Protein AF-0000000076648071 (afdb_homodimer)

pLDDT: mean 89.46, std 18.17, range [23.34, 98.94]

Foldseek 3Di:
DPDPPPPPPPPPPPPPPPPPPCVVVCLDDFAAAAEDLEADQAAAWHKYAFLRLQQWWDFPFKIKHWRDFCRNFVQQKTKIKIWGAAAPEWPDFKWFFAPKWKKKFWQAAWKKKWKDADPRDIKIFIAHHGKMKTAFGRITMIMGGHHGTTMMMMMMFRGDLCVVRVQRGGRDDDPVSDNTDPDDHDHPPYPPDDDPPVSQVVCVVSRTGGDNVDDDDDPDDPGIPVPPDDDVNAAWEADQARHDIGIGHHLRYWWWWFCVDPPKIKIKGWPDACRNNPPSAKTKIKIKIFDDDPDPVPFDKDAAQGKKKKFWSDAKKWKDWRSHDIDIDDHGMMIMHGHRTIMGMHGHHGMTMIMMMIGHHTDPSNVRRVNTGIDNGPDDDPD/DPCPDDDPPPPPPPPPPPPPPPPPVCLDDFAAAAEDLEADQAAAWHKYAFLRQQQWWDFPFKIKHWRDFCRNFVQQKTKIKIWGAAAQEWPDFKWFFAPKWKKKFWQAAWKKKWKDADPRDIKIFIAHHGKMKTAFGRITMTMGGHHGTTMMMMMMFRGDLCVVRVQRGGRDDDPVSDNTDPDDHDHPPYPPDDDPPVSQVVCVVSRTGGDNVDDDDDPDDPGIPVPPDDDPNAAWEADQARRDIGIGHHLRYWWWWFCVDPPKIKIKGWPDACRNNPPSAKTKIKIKIFDDDPDPPPFDKDAAQGKKKKFWSDAKKWKDWRSHDIDIDDHGMMIMHGHRTIMGMHGHHGMTMIMMMIGHHTDPSNVRRVNTGIDNGPDDDPD

Solvent-accessible surface area (backbone atoms only — not comparable to full-atom values): 39405 Å² total; per-residue (Å²): 135,86,78,81,78,78,80,79,79,78,77,76,76,78,77,71,78,76,70,73,73,74,71,61,75,78,71,64,80,60,38,77,70,46,79,42,53,47,52,52,82,47,55,48,69,36,34,34,58,43,56,46,56,12,73,22,24,36,39,88,63,34,20,38,30,35,65,38,34,14,45,29,52,70,39,38,33,20,39,38,40,39,22,28,43,49,46,86,41,51,72,50,69,36,21,26,24,78,77,44,39,44,33,41,38,25,67,33,41,29,36,38,38,36,41,25,49,72,91,47,74,70,34,37,37,52,33,36,58,57,12,35,39,40,43,18,50,50,23,38,33,39,35,24,36,53,24,50,62,19,31,36,35,35,44,32,22,48,26,53,64,66,62,51,53,74,70,64,34,42,82,52,82,49,82,32,32,38,68,30,68,51,66,82,71,63,80,74,70,54,68,65,56,84,68,52,68,74,54,46,55,54,32,44,74,66,44,41,39,76,33,88,84,63,72,81,82,83,78,58,49,64,44,21,27,61,70,84,57,69,66,70,75,47,73,31,64,75,41,80,31,43,78,42,60,39,53,31,42,54,76,27,41,61,30,21,41,22,59,89,44,87,85,34,43,36,40,38,34,62,73,34,39,44,48,23,34,38,92,49,27,29,31,30,28,41,39,34,35,40,29,52,62,96,51,71,88,73,56,71,71,46,63,31,86,31,33,41,35,42,31,30,69,37,26,37,44,33,39,38,36,74,67,32,46,68,44,74,39,40,41,50,19,34,35,38,42,34,49,67,47,43,30,34,72,50,23,85,42,34,46,23,32,28,42,38,39,29,33,37,71,62,38,72,67,52,50,43,48,70,66,30,40,85,40,94,53,86,51,44,61,47,110,136,84,78,83,69,81,82,83,76,79,78,76,76,75,74,68,77,75,70,72,74,75,68,62,73,77,73,64,80,59,38,75,69,46,76,42,52,49,51,56,82,47,55,48,66,35,34,34,56,44,54,45,56,12,72,21,24,35,36,89,63,36,22,38,31,35,64,36,34,14,43,30,52,70,38,39,34,21,38,38,39,41,23,27,42,50,45,86,39,52,70,49,69,36,22,26,24,78,76,44,40,42,35,42,39,26,66,34,41,31,35,38,38,37,41,25,49,70,92,47,75,70,34,38,39,52,34,36,58,56,10,36,39,38,42,20,52,50,24,38,34,39,34,24,35,52,24,50,61,18,30,36,35,36,43,33,21,48,25,54,64,64,61,52,54,73,72,65,34,42,80,50,83,49,84,34,31,37,67,30,69,54,66,83,69,63,79,74,69,52,66,66,54,84,68,52,68,73,54,47,55,53,32,44,74,66,43,41,40,78,32,88,85,62,71,83,82,83,77,59,48,66,43,22,27,63,70,84,58,69,66,71,77,46,73,30,64,74,40,78,30,42,77,42,59,40,53,32,43,53,77,27,42,61,28,22,41,23,60,89,43,87,84,36,43,37,39,38,33,63,74,34,39,45,48,24,35,38,91,50,28,28,32,29,30,41,40,33,34,38,28,53,64,96,51,72,88,72,54,71,72,47,64,31,86,33,33,44,36,41,31,31,70,36,27,39,42,33,39,36,37,74,66,33,46,69,43,76,38,40,41,48,20,34,36,37,41,34,50,68,46,43,30,35,71,50,22,87,42,34,47,22,32,28,43,37,40,28,33,40,71,64,38,71,68,54,50,43,49,70,67,29,41,83,40,94,52,84,52,43,62,48,110

InterPro domains:
  IPR011051 RmlC-like cupin domain superfamily [SSF51182] (40-369)
  IPR014710 RmlC-like jelly roll fold [G3DSA:2.60.120.10] (38-374)
  IPR014710 RmlC-like jelly roll fold [G3DSA:2.60.120.10] (51-252)
  IPR052538 Flavonoid dioxygenase-like [PTHR43346] (39-182)

Secondary structure (DSSP, 8-state):
----------------------------PPBPPPB-SS--SSS--EEE-TTS-TT-EEETTEEEEEEE-TGGGTSS-EEEEEEE---SS-SS--EE-SS-EEEEEEEES-EEEEEEETTSPPEEEEE-TT-EEEE-TTEEEEEEE-SSSEEEEEEEESTTGGGGHHHH-EE---SS--SS--S---TT--TTS---HHHHHHHHHTT-EE-TT-------BTTEESTTS-SSSS-----SSTT--EEE-TT-S--EEEEEETTEEEEEEEEE-HHHHGGG-EEEEEEEE----S-GGGPPPB--SS-EEEEEEEE-EEEEETTB--EEE-TT-EEEE-TT--EEEE-SSS-EEEEEEEESSSSHHHHHHHTSEE---SS----/------------------------------BPPPB-SS--SSS--EEE-TTS-TT-EEETTEEEEEEE-TGGGTSS-EEEEEEE---SS-SS--EE-SS-EEEEEEEES-EEEEEEETTSPPEEEEE-TT-EEEE-TTEEEEEEE-SSSEEEEEEEESS-GGGGHHHH-EE---SS--SS--S---TT--TTS---HHHHHHHHHTT-EE-TT-------BTTEESTTS-SSSS-----SSTT--EEE-TT-S--EEEEEETTEEEEEEEEE-HHHHGGG-EEEEEEEE----S-GGGPPPB--SS-EEEEEEEE-EEEEETTB--EEE-TT-EEEE-TT--EEEE-SSS-EEEEEEEESSSSHHHHHHHTSEE---SS----

Radius of gyration: 30.57 Å; Cα contacts (8 Å, |Δi|>4): 2047; chains: 2; bounding box: 110×102×114 Å

Sequence (766 aa):
MTGINMFLQLLLFLALPIQLHALIPHHGLPKAVPELLDPPQTAEVYLIRRYSHSHSVLSGHITFRLPINGNSTGGEFTFFLYSSGTGSNVAVSPHMHKYHYECFFNIKGRVQIWAQHENEMQEARVLTQGDFGSWATYTNHTFQFIDPDSEVLAVVAPGGFEKLMDVIGKQWNTTTNTPYSNAYIEEGANGTGSVPVSEVQQLTYLDVWSQPDFVPRRDLLNGTTPSNAAWHDGPNYLGNDSDTSYWVANGYGPKYLNKAMTGYYQIVQPLITPESSGNYSFTQSTITINGPPSDISSLPYFSLPHGSAFMVLEGTLTVHIQGYHPVTLVWGDLMYVPKNTSFTYYTSTHWCKFLYVSGGNNCLDTKLIKGGAAYNSVVFPPNMTGINMFLQLLLFLALPIQLHALIPHHGLPKAVPELLDPPQTAEVYLIRRYSHSHSVLSGHITFRLPINGNSTGGEFTFFLYSSGTGSNVAVSPHMHKYHYECFFNIKGRVQIWAQHENEMQEARVLTQGDFGSWATYTNHTFQFIDPDSEVLAVVAPGGFEKLMDVIGKQWNTTTNTPYSNAYIEEGANGTGSVPVSEVQQLTYLDVWSQPDFVPRRDLLNGTTPSNAAWHDGPNYLGNDSDTSYWVANGYGPKYLNKAMTGYYQIVQPLITPESSGNYSFTQSTITINGPPSDISSLPYFSLPHGSAFMVLEGTLTVHIQGYHPVTLVWGDLMYVPKNTSFTYYTSTHWCKFLYVSGGNNCLDTKLIKGGAAYNSVVFPPN

Organism: Fusarium proliferatum (strain ET1) (NCBI:txid1227346)

Nearest PDB structures (foldseek):
  1juh-assembly2_B  TM=9.688E-01  e=1.003E-45  Aspergillus japonicus
  1h1i-assembly2_B  TM=9.623E-01  e=3.998E-46  Aspergillus japonicus
  1gqh-assembly2_A  TM=9.598E-01  e=8.527E-46  Aspergillus japonicus
  1gqh-assembly2_C  TM=9.633E-01  e=1.465E-45  Aspergillus japonicus
  1h1m-assembly1_C  TM=9.535E-01  e=1.920E-45  Aspergillus japonicus

Structure (mmCIF, N/CA/C/O backbone):
data_AF-0000000076648071-model_v1
#
loop_
_entity.id
_entity.type
_entity.pdbx_description
1 polymer 'Related to Quercetin 2,3-dioxygenase'
#
loop_
_atom_site.group_PDB
_atom_site.id
_atom_site.type_symbol
_atom_site.label_atom_id
_atom_site.label_alt_id
_atom_site.label_comp_id
_atom_site.label_asym_id
_atom_site.label_entity_id
_atom_site.label_seq_id
_atom_site.pdbx_PDB_ins_code
_atom_site.Cartn_x
_atom_site.Cartn_y
_atom_site.Cartn_z
_atom_site.occupancy
_atom_site.B_iso_or_equiv
_atom_site.auth_seq_id
_atom_site.auth_comp_id
_atom_site.auth_asym_id
_atom_site.auth_atom_id
_atom_site.pdbx_PDB_model_num
ATOM 1 N N . MET A 1 1 ? -48.875 -68.062 64.438 1 25.88 1 MET A N 1
ATOM 2 C CA . MET A 1 1 ? -47.594 -67.375 64.5 1 25.88 1 MET A CA 1
ATOM 3 C C . MET A 1 1 ? -46.812 -67.625 63.25 1 25.88 1 MET A C 1
ATOM 5 O O . MET A 1 1 ? -45.688 -68.188 63.312 1 25.88 1 MET A O 1
ATOM 9 N N . THR A 1 2 ? -47.5 -68 62.125 1 30.83 2 THR A N 1
ATOM 10 C CA . THR A 1 2 ? -47.062 -68.375 60.781 1 30.83 2 THR A CA 1
ATOM 11 C C . THR A 1 2 ? -46.219 -67.25 60.156 1 30.83 2 THR A C 1
ATOM 13 O O . THR A 1 2 ? -46.656 -66.125 60.062 1 30.83 2 THR A O 1
ATOM 16 N N . GLY A 1 3 ? -44.875 -67.312 60.312 1 26.64 3 GLY A N 1
ATOM 17 C CA . GLY A 1 3 ? -43.719 -66.5 60.062 1 26.64 3 GLY A CA 1
ATOM 18 C C . GLY A 1 3 ? -43.5 -66.25 58.594 1 26.64 3 GLY A C 1
ATOM 19 O O . GLY A 1 3 ? -43.375 -67.188 57.781 1 26.64 3 GLY A O 1
ATOM 20 N N . ILE A 1 4 ? -44.219 -65.25 57.938 1 30.25 4 ILE A N 1
ATOM 21 C CA . ILE A 1 4 ? -44.188 -64.75 56.562 1 30.25 4 ILE A CA 1
ATOM 22 C C . ILE A 1 4 ? -42.781 -64.375 56.188 1 30.25 4 ILE A C 1
ATOM 24 O O . ILE A 1 4 ? -42.156 -63.5 56.781 1 30.25 4 ILE A O 1
ATOM 28 N N . ASN A 1 5 ? -41.875 -65.312 55.781 1 25.88 5 ASN A N 1
ATOM 29 C CA . ASN A 1 5 ? -40.5 -65.25 55.312 1 25.88 5 ASN A CA 1
ATOM 30 C C . ASN A 1 5 ? -40.406 -64.375 54.062 1 25.88 5 ASN A C 1
ATOM 32 O O . ASN A 1 5 ? -40.906 -64.75 53 1 25.88 5 ASN A O 1
ATOM 36 N N . MET A 1 6 ? -40.625 -63.062 54.125 1 27.22 6 MET A N 1
ATOM 37 C CA . MET A 1 6 ? -40.562 -62.125 53 1 27.22 6 MET A CA 1
ATOM 38 C C . MET A 1 6 ? -39.188 -62.219 52.312 1 27.22 6 MET A C 1
ATOM 40 O O . MET A 1 6 ? -38.156 -62.062 52.969 1 27.22 6 MET A O 1
ATOM 44 N N . PHE A 1 7 ? -39 -63.062 51.281 1 27.02 7 PHE A N 1
ATOM 45 C CA . PHE A 1 7 ? -37.844 -63.281 50.375 1 27.02 7 PHE A CA 1
ATOM 46 C C . PHE A 1 7 ? -37.406 -61.969 49.75 1 27.02 7 PHE A C 1
ATOM 48 O O . PHE A 1 7 ? -38.156 -61.312 49.031 1 27.02 7 PHE A O 1
ATOM 55 N N . LEU A 1 8 ? -36.594 -61.094 50.406 1 26.42 8 LEU A N 1
ATOM 56 C CA . LEU A 1 8 ? -35.938 -59.906 49.906 1 26.42 8 LEU A CA 1
ATOM 57 C C . LEU A 1 8 ? -35.031 -60.219 48.719 1 26.42 8 LEU A C 1
ATOM 59 O O . LEU A 1 8 ? -34.031 -60.938 48.875 1 26.42 8 LEU A O 1
ATOM 63 N N . GLN A 1 9 ? -35.594 -60.5 47.531 1 24.62 9 GLN A N 1
ATOM 64 C CA . GLN A 1 9 ? -34.781 -60.688 46.344 1 24.62 9 GLN A CA 1
ATOM 65 C C . GLN A 1 9 ? -33.812 -59.531 46.094 1 24.62 9 GLN A C 1
ATOM 67 O O . GLN A 1 9 ? -34.25 -58.375 46.031 1 24.62 9 GLN A O 1
ATOM 72 N N . LEU A 1 10 ? -32.531 -59.625 46.469 1 26.84 10 LEU A N 1
ATOM 73 C CA . LEU A 1 10 ? -31.391 -58.781 46.25 1 26.84 10 LEU A CA 1
ATOM 74 C C . LEU A 1 10 ? -31.172 -58.531 44.75 1 26.84 10 LEU A C 1
ATOM 76 O O . LEU A 1 10 ? -30.922 -59.5 44 1 26.84 10 LEU A O 1
ATOM 80 N N . LEU A 1 11 ? -31.922 -57.625 44.094 1 27.3 11 LEU A N 1
ATOM 81 C CA . LEU A 1 11 ? -31.656 -57.188 42.719 1 27.3 11 LEU A CA 1
ATOM 82 C C . LEU A 1 11 ? -30.203 -56.75 42.562 1 27.3 11 LEU A C 1
ATOM 84 O O . LEU A 1 11 ? -29.766 -55.812 43.219 1 27.3 11 LEU A O 1
ATOM 88 N N . LEU A 1 12 ? -29.266 -57.625 42.312 1 26.66 12 LEU A N 1
ATOM 89 C CA . LEU A 1 12 ? -27.875 -57.344 41.969 1 26.66 12 LEU A CA 1
ATOM 90 C C . LEU A 1 12 ? -27.797 -56.438 40.75 1 26.66 12 LEU A C 1
ATOM 92 O O . LEU A 1 12 ? -28.234 -56.812 39.656 1 26.66 12 LEU A O 1
ATOM 96 N N . PHE A 1 13 ? -27.984 -55.094 40.875 1 30.25 13 PHE A N 1
ATOM 97 C CA . PHE A 1 13 ? -27.688 -54.156 39.812 1 30.25 13 PHE A CA 1
ATOM 98 C C . PHE A 1 13 ? -26.297 -54.406 39.25 1 30.25 13 PHE A C 1
ATOM 100 O O . PHE A 1 13 ? -25.312 -54.375 40 1 30.25 13 PHE A O 1
ATOM 107 N N . LEU A 1 14 ? -26.156 -55.25 38.188 1 30.44 14 LEU A N 1
ATOM 108 C CA . LEU A 1 14 ? -24.938 -55.375 37.406 1 30.44 14 LEU A CA 1
ATOM 109 C C . LEU A 1 14 ? -24.469 -54 36.906 1 30.44 14 LEU A C 1
ATOM 111 O O . LEU A 1 14 ? -25.188 -53.344 36.156 1 30.44 14 LEU A O 1
ATOM 115 N N . ALA A 1 15 ? -23.688 -53.219 37.688 1 29.75 15 ALA A N 1
ATOM 116 C CA . ALA A 1 15 ? -22.953 -52.031 37.25 1 29.75 15 ALA A CA 1
ATOM 117 C C . ALA A 1 15 ? -22.094 -52.312 36.031 1 29.75 15 ALA A C 1
ATOM 119 O O . ALA A 1 15 ? -21.125 -53.062 36.094 1 29.75 15 ALA A O 1
ATOM 120 N N . LEU A 1 16 ? -22.719 -52.438 34.812 1 36.09 16 LEU A N 1
ATOM 121 C CA . LEU A 1 16 ? -21.828 -52.438 33.656 1 36.09 16 LEU A CA 1
ATOM 122 C C . LEU A 1 16 ? -20.859 -51.281 33.75 1 36.09 16 LEU A C 1
ATOM 124 O O . LEU A 1 16 ? -21.266 -50.125 34 1 36.09 16 LEU A O 1
ATOM 128 N N . PRO A 1 17 ? -19.516 -51.531 33.969 1 34.88 17 PRO A N 1
ATOM 129 C CA . PRO A 1 17 ? -18.578 -50.438 33.938 1 34.88 17 PRO A CA 1
ATOM 130 C C . PRO A 1 17 ? -18.719 -49.594 32.656 1 34.88 17 PRO A C 1
ATOM 132 O O . PRO A 1 17 ? -18.844 -50.125 31.562 1 34.88 17 PRO A O 1
ATOM 135 N N . ILE A 1 18 ? -19.469 -48.438 32.781 1 36.72 18 ILE A N 1
ATOM 136 C CA . ILE A 1 18 ? -19.328 -47.438 31.719 1 36.72 18 ILE A CA 1
ATOM 137 C C . ILE A 1 18 ? -17.844 -47.219 31.391 1 36.72 18 ILE A C 1
ATOM 139 O O . ILE A 1 18 ? -17.078 -46.75 32.219 1 36.72 18 ILE A O 1
ATOM 143 N N . GLN A 1 19 ? -17.266 -48.156 30.609 1 29.34 19 GLN A N 1
ATOM 144 C CA . GLN A 1 19 ? -15.953 -47.781 30.078 1 29.34 19 GLN A CA 1
ATOM 145 C C . GLN A 1 19 ? -16 -46.375 29.453 1 29.34 19 GLN A C 1
ATOM 147 O O . GLN A 1 19 ? -16.656 -46.188 28.422 1 29.34 19 GLN A O 1
ATOM 152 N N . LEU A 1 20 ? -15.953 -45.344 30.297 1 33.06 20 LEU A N 1
ATOM 153 C CA . LEU A 1 20 ? -15.578 -44.094 29.688 1 33.06 20 LEU A CA 1
ATOM 154 C C . LEU A 1 20 ? -14.43 -44.281 28.703 1 33.06 20 LEU A C 1
ATOM 156 O O . LEU A 1 20 ? -13.305 -44.562 29.109 1 33.06 20 LEU A O 1
ATOM 160 N N . HIS A 1 21 ? -14.695 -44.875 27.562 1 31.88 21 HIS A N 1
ATOM 161 C CA . HIS A 1 21 ? -13.688 -44.719 26.516 1 31.88 21 HIS A CA 1
ATOM 162 C C . HIS A 1 21 ? -13.102 -43.312 26.516 1 31.88 21 HIS A C 1
ATOM 164 O O . HIS A 1 21 ? -13.828 -42.312 26.375 1 31.88 21 HIS A O 1
ATOM 170 N N . ALA A 1 22 ? -12.039 -43.031 27.25 1 34.72 22 ALA A N 1
ATOM 171 C CA . ALA A 1 22 ? -11.102 -41.906 27.188 1 34.72 22 ALA A CA 1
ATOM 172 C C . ALA A 1 22 ? -10.789 -41.562 25.734 1 34.72 22 ALA A C 1
ATOM 174 O O . ALA A 1 22 ? -9.797 -42.031 25.172 1 34.72 22 ALA A O 1
ATOM 175 N N . LEU A 1 23 ? -11.648 -41.656 24.797 1 35.84 23 LEU A N 1
ATOM 176 C CA . LEU A 1 23 ? -11.109 -41.062 23.578 1 35.84 23 LEU A CA 1
ATOM 177 C C . LEU A 1 23 ? -10.711 -39.594 23.828 1 35.84 23 LEU A C 1
ATOM 179 O O . LEU A 1 23 ? -11.516 -38.688 23.656 1 35.84 23 LEU A O 1
ATOM 183 N N . ILE A 1 24 ? -10.289 -39.219 24.984 1 37.69 24 ILE A N 1
ATOM 184 C CA . ILE A 1 24 ? -9.766 -37.875 24.906 1 37.69 24 ILE A CA 1
ATOM 185 C C . ILE A 1 24 ? -8.773 -37.75 23.75 1 37.69 24 ILE A C 1
ATOM 187 O O . ILE A 1 24 ? -7.738 -38.438 23.75 1 37.69 24 ILE A O 1
ATOM 191 N N . PRO A 1 25 ? -9.211 -37.531 22.5 1 40.38 25 PRO A N 1
ATOM 192 C CA . PRO A 1 25 ? -8.117 -37.312 21.547 1 40.38 25 PRO A CA 1
ATOM 193 C C . PRO A 1 25 ? -6.93 -36.562 22.172 1 40.38 25 PRO A C 1
ATOM 195 O O . PRO A 1 25 ? -7.113 -35.688 23 1 40.38 25 PRO A O 1
ATOM 198 N N . HIS A 1 26 ? -5.871 -37.156 22.594 1 43.09 26 HIS A N 1
ATOM 199 C CA . HIS A 1 26 ? -4.59 -36.562 22.969 1 43.09 26 HIS A CA 1
ATOM 200 C C . HIS A 1 26 ? -4.277 -35.344 22.109 1 43.09 26 HIS A C 1
ATOM 202 O O . HIS A 1 26 ? -3.627 -35.469 21.062 1 43.09 26 HIS A O 1
ATOM 208 N N . HIS A 1 27 ? -5.211 -34.469 21.812 1 51.94 27 HIS A N 1
ATOM 209 C CA . HIS A 1 27 ? -4.676 -33.25 21.188 1 51.94 27 HIS A CA 1
ATOM 210 C C . HIS A 1 27 ? -3.502 -32.688 21.969 1 51.94 27 HIS A C 1
ATOM 212 O O . HIS A 1 27 ? -3.645 -32.375 23.156 1 51.94 27 HIS A O 1
ATOM 218 N N . GLY A 1 28 ? -2.307 -33.188 21.828 1 65.31 28 GLY A N 1
ATOM 219 C CA . GLY A 1 28 ? -1.105 -32.594 22.406 1 65.31 28 GLY A CA 1
ATOM 220 C C . GLY A 1 28 ? -1.179 -31.078 22.516 1 65.31 28 GLY A C 1
ATOM 221 O O . GLY A 1 28 ? -2.076 -30.453 21.953 1 65.31 28 GLY A O 1
ATOM 222 N N . LEU A 1 29 ? -0.466 -30.5 23.422 1 86 29 LEU A N 1
ATOM 223 C CA . LEU A 1 29 ? -0.365 -29.047 23.641 1 86 29 LEU A CA 1
ATOM 224 C C . LEU A 1 29 ? -0.042 -28.328 22.328 1 86 29 LEU A C 1
ATOM 226 O O . LEU A 1 29 ? 0.79 -28.797 21.547 1 86 29 LEU A O 1
ATOM 230 N N . PRO A 1 30 ? -0.905 -27.375 22 1 92.38 30 PRO A N 1
ATOM 231 C CA . PRO A 1 30 ? -0.608 -26.625 20.766 1 92.38 30 PRO A CA 1
ATOM 232 C C . PRO A 1 30 ? 0.839 -26.141 20.719 1 92.38 30 PRO A C 1
ATOM 234 O O . PRO A 1 30 ? 1.426 -25.812 21.75 1 92.38 30 PRO A O 1
ATOM 237 N N . LYS A 1 31 ? 1.419 -26.234 19.594 1 96.56 31 LYS A N 1
ATOM 238 C CA . LYS A 1 31 ? 2.777 -25.75 19.391 1 96.56 31 LYS A CA 1
ATOM 239 C C . LYS A 1 31 ? 2.771 -24.422 18.641 1 96.56 31 LYS A C 1
ATOM 241 O O . LYS A 1 31 ? 1.733 -23.984 18.125 1 96.56 31 LYS A O 1
ATOM 246 N N . ALA A 1 32 ? 3.898 -23.75 18.625 1 97.69 32 ALA A N 1
ATOM 247 C CA . ALA A 1 32 ? 4.035 -22.516 17.859 1 97.69 32 ALA A CA 1
ATOM 248 C C . ALA A 1 32 ? 4.137 -22.797 16.375 1 97.69 32 ALA A C 1
ATOM 250 O O . ALA A 1 32 ? 4.746 -23.797 15.969 1 97.69 32 ALA A O 1
ATOM 251 N N . VAL A 1 33 ? 3.535 -21.984 15.555 1 98.38 33 VAL A N 1
ATOM 252 C CA . VAL A 1 33 ? 3.723 -22.078 14.109 1 98.38 33 VAL A CA 1
ATOM 253 C C . VAL A 1 33 ? 5.191 -21.844 13.758 1 98.38 33 VAL A C 1
ATOM 255 O O . VAL A 1 33 ? 5.789 -20.859 14.195 1 98.38 33 VAL A O 1
ATOM 258 N N . PRO A 1 34 ? 5.805 -22.719 12.992 1 98.19 34 PRO A N 1
ATOM 259 C CA . PRO A 1 34 ? 7.207 -22.5 12.625 1 98.19 34 PRO A CA 1
ATOM 260 C C . PRO A 1 34 ? 7.406 -21.25 11.766 1 98.19 34 PRO A C 1
ATOM 262 O O . PRO A 1 34 ? 6.75 -21.094 10.734 1 98.19 34 PRO A O 1
ATOM 265 N N . GLU A 1 35 ? 8.219 -20.359 12.234 1 97.44 35 GLU A N 1
ATOM 266 C CA . GLU A 1 35 ? 8.719 -19.25 11.43 1 97.44 35 GLU A CA 1
ATOM 267 C C . GLU A 1 35 ? 10.039 -19.609 10.75 1 97.44 35 GLU A C 1
ATOM 269 O O . GLU A 1 35 ? 11.055 -19.812 11.422 1 97.44 35 GLU A O 1
ATOM 274 N N . LEU A 1 36 ? 10.008 -19.656 9.414 1 97.38 36 LEU A N 1
ATOM 275 C CA . LEU A 1 36 ? 11.164 -20.141 8.664 1 97.38 36 LEU A CA 1
ATOM 276 C C . LEU A 1 36 ? 11.781 -19.016 7.844 1 97.38 36 LEU A C 1
ATOM 278 O O . LEU A 1 36 ? 11.117 -18.016 7.543 1 97.38 36 LEU A O 1
ATOM 282 N N . LEU A 1 37 ? 13.086 -19.172 7.48 1 95.06 37 LEU A N 1
ATOM 283 C CA . LEU A 1 37 ? 13.773 -18.234 6.602 1 95.06 37 LEU A CA 1
ATOM 284 C C . LEU A 1 37 ? 13.617 -18.656 5.141 1 95.06 37 LEU A C 1
ATOM 286 O O . LEU A 1 37 ? 13.656 -17.797 4.246 1 95.06 37 LEU A O 1
ATOM 290 N N . ASP A 1 38 ? 13.484 -19.922 4.926 1 95.38 38 ASP A N 1
ATOM 291 C CA . ASP A 1 38 ? 13.281 -20.516 3.609 1 95.38 38 ASP A CA 1
ATOM 292 C C . ASP A 1 38 ? 12.125 -21.516 3.625 1 95.38 38 ASP A C 1
ATOM 294 O O . ASP A 1 38 ? 11.82 -22.094 4.664 1 95.38 38 ASP A O 1
ATOM 298 N N . PRO A 1 39 ? 11.461 -21.641 2.438 1 96.5 39 PRO A N 1
ATOM 299 C CA . PRO A 1 39 ? 10.375 -22.625 2.432 1 96.5 39 PRO A CA 1
ATOM 300 C C . PRO A 1 39 ? 10.883 -24.047 2.68 1 96.5 39 PRO A C 1
ATOM 302 O O . PRO A 1 39 ? 11.977 -24.406 2.238 1 96.5 39 PRO A O 1
ATOM 305 N N . PRO A 1 40 ? 10.055 -24.844 3.344 1 97.38 40 PRO A N 1
ATOM 306 C CA . PRO A 1 40 ? 10.445 -26.234 3.584 1 97.38 40 PRO A CA 1
ATOM 307 C C . PRO A 1 40 ? 10.344 -27.109 2.33 1 97.38 40 PRO A C 1
ATOM 309 O O . PRO A 1 40 ? 9.805 -26.672 1.313 1 97.38 40 PRO A O 1
ATOM 312 N N . GLN A 1 41 ? 10.859 -28.359 2.451 1 96.12 41 GLN A N 1
ATOM 313 C CA . GLN A 1 41 ? 10.883 -29.266 1.306 1 96.12 41 GLN A CA 1
ATOM 314 C C . GLN A 1 41 ? 9.711 -30.25 1.356 1 96.12 41 GLN A C 1
ATOM 316 O O . GLN A 1 41 ? 9.68 -31.219 0.604 1 96.12 41 GLN A O 1
ATOM 321 N N . THR A 1 42 ? 8.82 -30.016 2.25 1 97.5 42 THR A N 1
ATOM 322 C CA . THR A 1 42 ? 7.578 -30.766 2.342 1 97.5 42 THR A CA 1
ATOM 323 C C . THR A 1 42 ? 6.402 -29.828 2.639 1 97.5 42 THR A C 1
ATOM 325 O O . THR A 1 42 ? 6.594 -28.75 3.188 1 97.5 42 THR A O 1
ATOM 328 N N . ALA A 1 43 ? 5.273 -30.312 2.262 1 97.88 43 ALA A N 1
ATOM 329 C CA . ALA A 1 43 ? 4.078 -29.531 2.555 1 97.88 43 ALA A CA 1
ATOM 330 C C . ALA A 1 43 ? 3.746 -29.562 4.043 1 97.88 43 ALA A C 1
ATOM 332 O O . ALA A 1 43 ? 3.293 -30.594 4.559 1 97.88 43 ALA A O 1
ATOM 333 N N . GLU A 1 44 ? 3.941 -28.484 4.738 1 98.19 44 GLU A N 1
ATOM 334 C CA . GLU A 1 44 ? 3.682 -28.359 6.172 1 98.19 44 GLU A CA 1
ATOM 335 C C . GLU A 1 44 ? 3.324 -26.922 6.535 1 98.19 44 GLU A C 1
ATOM 337 O O . GLU A 1 44 ? 3.443 -26.016 5.707 1 98.19 44 GLU A O 1
ATOM 342 N N . VAL A 1 45 ? 2.852 -26.75 7.766 1 98.56 45 VAL A N 1
ATOM 343 C CA . VAL A 1 45 ? 2.48 -25.438 8.25 1 98.56 45 VAL A CA 1
ATOM 344 C C . VAL A 1 45 ? 3.738 -24.609 8.5 1 98.56 45 VAL A C 1
ATOM 346 O O . VAL A 1 45 ? 4.668 -25.062 9.172 1 98.56 45 VAL A O 1
ATOM 349 N N . TYR A 1 46 ? 3.777 -23.375 7.945 1 98.62 46 TYR A N 1
ATOM 350 C CA . TYR A 1 46 ? 4.867 -22.453 8.266 1 98.62 46 TYR A CA 1
ATOM 351 C C . TYR A 1 46 ? 4.5 -21.016 7.902 1 98.62 46 TYR A C 1
ATOM 353 O O . TYR A 1 46 ? 3.506 -20.781 7.211 1 98.62 46 TYR A O 1
ATOM 361 N N . LEU A 1 47 ? 5.176 -20.094 8.438 1 98.06 47 LEU A N 1
ATOM 362 C CA . LEU A 1 47 ? 5.105 -18.719 7.988 1 98.06 47 LEU A CA 1
ATOM 363 C C . LEU A 1 47 ? 6.5 -18.172 7.684 1 98.06 47 LEU A C 1
ATOM 365 O O . LEU A 1 47 ? 7.492 -18.656 8.234 1 98.06 47 LEU A O 1
ATOM 369 N N . ILE A 1 48 ? 6.602 -17.297 6.762 1 97.88 48 ILE A N 1
ATOM 370 C CA . ILE A 1 48 ? 7.801 -16.547 6.402 1 97.88 48 ILE A CA 1
ATOM 371 C C . ILE A 1 48 ? 7.508 -15.047 6.457 1 97.88 48 ILE A C 1
ATOM 373 O O . ILE A 1 48 ? 6.57 -14.57 5.816 1 97.88 48 ILE A O 1
ATOM 377 N N . ARG A 1 49 ? 8.344 -14.352 7.23 1 96.69 49 ARG A N 1
ATOM 378 C CA . ARG A 1 49 ? 8.195 -12.906 7.344 1 96.69 49 ARG A CA 1
ATOM 379 C C . ARG A 1 49 ? 8.648 -12.211 6.066 1 96.69 49 ARG A C 1
ATOM 381 O O . ARG A 1 49 ? 9.539 -12.695 5.367 1 96.69 49 ARG A O 1
ATOM 388 N N . ARG A 1 50 ? 8.07 -11.062 5.781 1 96.44 50 ARG A N 1
ATOM 389 C CA . ARG A 1 50 ? 8.43 -10.281 4.605 1 96.44 50 ARG A CA 1
ATOM 390 C C . ARG A 1 50 ? 9.922 -9.945 4.605 1 96.44 50 ARG A C 1
ATOM 392 O O . ARG A 1 50 ? 10.469 -9.539 5.629 1 96.44 50 ARG A O 1
ATOM 399 N N . TYR A 1 51 ? 10.586 -10.164 3.508 1 95.81 51 TYR A N 1
ATOM 400 C CA . TYR A 1 51 ? 11.977 -9.852 3.199 1 95.81 51 TYR A CA 1
ATOM 401 C C . TYR A 1 51 ? 12.922 -10.75 3.984 1 95.81 51 TYR A C 1
ATOM 403 O O . TYR A 1 51 ? 14.109 -10.438 4.133 1 95.81 51 TYR A O 1
ATOM 411 N N . SER A 1 52 ? 12.406 -11.828 4.535 1 91.56 52 SER A N 1
ATOM 412 C CA . SER A 1 52 ? 13.297 -12.883 5.004 1 91.56 52 SER A CA 1
ATOM 413 C C . SER A 1 52 ? 14.172 -13.414 3.871 1 91.56 52 SER A C 1
ATOM 415 O O . SER A 1 52 ? 14.008 -13.016 2.715 1 91.56 52 SER A O 1
ATOM 417 N N . HIS A 1 53 ? 15.133 -14.297 4.168 1 87.94 53 HIS A N 1
ATOM 418 C CA . HIS A 1 53 ? 16.016 -14.883 3.158 1 87.94 53 HIS A CA 1
ATOM 419 C C . HIS A 1 53 ? 15.203 -15.477 2.01 1 87.94 53 HIS A C 1
ATOM 421 O O . HIS A 1 53 ? 15.328 -15.031 0.865 1 87.94 53 HIS A O 1
ATOM 427 N N . SER A 1 54 ? 14.391 -16.375 2.242 1 89.38 54 SER A N 1
ATOM 428 C CA . SER A 1 54 ? 13.469 -16.953 1.266 1 89.38 54 SER A CA 1
ATOM 429 C C . SER A 1 54 ? 14.203 -17.375 -0.004 1 89.38 54 SER A C 1
ATOM 431 O O . SER A 1 54 ? 13.766 -17.062 -1.113 1 89.38 54 SER A O 1
ATOM 433 N N . HIS A 1 55 ? 15.305 -17.969 0.144 1 91.5 55 HIS A N 1
ATOM 434 C CA . HIS A 1 55 ? 16.078 -18.406 -1.006 1 91.5 55 HIS A CA 1
ATOM 435 C C . HIS A 1 55 ? 16.25 -17.281 -2.023 1 91.5 55 HIS A C 1
ATOM 437 O O . HIS A 1 55 ? 15.992 -17.469 -3.213 1 91.5 55 HIS A O 1
ATOM 443 N N . SER A 1 56 ? 16.688 -16.141 -1.605 1 93.94 56 SER A N 1
ATOM 444 C CA . SER A 1 56 ? 16.797 -14.945 -2.443 1 93.94 56 SER A CA 1
ATOM 445 C C . SER A 1 56 ? 17.953 -15.078 -3.428 1 93.94 56 SER A C 1
ATOM 447 O O . SER A 1 56 ? 19.031 -15.531 -3.062 1 93.94 56 SER A O 1
ATOM 449 N N . VAL A 1 57 ? 17.688 -14.648 -4.68 1 94.44 57 VAL A N 1
ATOM 450 C CA . VAL A 1 57 ? 18.703 -14.633 -5.734 1 94.44 57 VAL A CA 1
ATOM 451 C C . VAL A 1 57 ? 18.703 -13.266 -6.422 1 94.44 57 VAL A C 1
ATOM 453 O O . VAL A 1 57 ? 17.641 -12.641 -6.566 1 94.44 57 VAL A O 1
ATOM 456 N N . LEU A 1 58 ? 19.875 -12.844 -6.781 1 92.69 58 LEU A N 1
ATOM 457 C CA . LEU A 1 58 ? 20.047 -11.617 -7.551 1 92.69 58 LEU A CA 1
ATOM 458 C C . LEU A 1 58 ? 20.328 -11.93 -9.016 1 92.69 58 LEU A C 1
ATOM 460 O O . LEU A 1 58 ? 21.266 -12.672 -9.328 1 92.69 58 LEU A O 1
ATOM 464 N N . SER A 1 59 ? 19.5 -11.484 -9.852 1 89.88 59 SER A N 1
ATOM 465 C CA . SER A 1 59 ? 19.703 -11.5 -11.297 1 89.88 59 SER A CA 1
ATOM 466 C C . SER A 1 59 ? 19.781 -10.078 -11.852 1 89.88 59 SER A C 1
ATOM 468 O O . SER A 1 59 ? 18.766 -9.406 -12 1 89.88 59 SER A O 1
ATOM 470 N N . GLY A 1 60 ? 20.984 -9.641 -12.164 1 86.44 60 GLY A N 1
ATOM 471 C CA . GLY A 1 60 ? 21.141 -8.219 -12.43 1 86.44 60 GLY A CA 1
ATOM 472 C C . GLY A 1 60 ? 20.812 -7.348 -11.234 1 86.44 60 GLY A C 1
ATOM 473 O O . GLY A 1 60 ? 21.422 -7.496 -10.164 1 86.44 60 GLY A O 1
ATOM 474 N N . HIS A 1 61 ? 19.781 -6.574 -11.438 1 88.81 61 HIS A N 1
ATOM 475 C CA . HIS A 1 61 ? 19.391 -5.684 -10.352 1 88.81 61 HIS A CA 1
ATOM 476 C C . HIS A 1 61 ? 18.078 -6.129 -9.727 1 88.81 61 HIS A C 1
ATOM 478 O O . HIS A 1 61 ? 17.547 -5.457 -8.836 1 88.81 61 HIS A O 1
ATOM 484 N N . ILE A 1 62 ? 17.641 -7.246 -10.18 1 93.06 62 ILE A N 1
ATOM 485 C CA . ILE A 1 62 ? 16.359 -7.75 -9.695 1 93.06 62 ILE A CA 1
ATOM 486 C C . ILE A 1 62 ? 16.594 -8.805 -8.617 1 93.06 62 ILE A C 1
ATOM 488 O O . ILE A 1 62 ? 17.406 -9.711 -8.789 1 93.06 62 ILE A O 1
ATOM 492 N N . THR A 1 63 ? 15.961 -8.609 -7.52 1 95.06 63 THR A N 1
ATOM 493 C CA . THR A 1 63 ? 15.984 -9.625 -6.473 1 95.06 63 THR A CA 1
ATOM 494 C C . THR A 1 63 ? 14.75 -10.523 -6.57 1 95.06 63 THR A C 1
ATOM 496 O O . THR A 1 63 ? 13.617 -10.031 -6.582 1 95.06 63 THR A O 1
ATOM 499 N N . PHE A 1 64 ? 14.984 -11.828 -6.637 1 95.5 64 PHE A N 1
ATOM 500 C CA . PHE A 1 64 ? 13.945 -12.844 -6.574 1 95.5 64 PHE A CA 1
ATOM 501 C C . PHE A 1 64 ? 13.922 -13.516 -5.207 1 95.5 64 PHE A C 1
ATOM 503 O O . PHE A 1 64 ? 14.961 -13.914 -4.684 1 95.5 64 PHE A O 1
ATOM 510 N N . ARG A 1 65 ? 12.781 -13.609 -4.605 1 96.81 65 ARG A N 1
ATOM 511 C CA . ARG A 1 65 ? 12.57 -14.383 -3.383 1 96.81 65 ARG A CA 1
ATOM 512 C C . ARG A 1 65 ? 11.539 -15.477 -3.598 1 96.81 65 ARG A C 1
ATOM 514 O O . ARG A 1 65 ? 10.625 -15.328 -4.41 1 96.81 65 ARG A O 1
ATOM 521 N N . LEU A 1 66 ? 11.734 -16.547 -2.898 1 97.19 66 LEU A N 1
ATOM 522 C CA . LEU A 1 66 ? 10.922 -17.75 -3.066 1 97.19 66 LEU A CA 1
ATOM 523 C C . LEU A 1 66 ? 10.336 -18.203 -1.733 1 97.19 66 LEU A C 1
ATOM 525 O O . LEU A 1 66 ? 10.797 -19.172 -1.137 1 97.19 66 LEU A O 1
ATOM 529 N N . PRO A 1 67 ? 9.227 -17.641 -1.338 1 97.56 67 PRO A N 1
ATOM 530 C CA . PRO A 1 67 ? 8.656 -18.031 -0.044 1 97.56 67 PRO A CA 1
ATOM 531 C C . PRO A 1 67 ? 7.855 -19.328 -0.117 1 97.56 67 PRO A C 1
ATOM 533 O O . PRO A 1 67 ? 7.586 -19.953 0.914 1 97.56 67 PRO A O 1
ATOM 536 N N . ILE A 1 68 ? 7.344 -19.703 -1.285 1 98 68 ILE A N 1
ATOM 537 C CA . ILE A 1 68 ? 6.625 -20.953 -1.5 1 98 68 ILE A CA 1
ATOM 538 C C . ILE A 1 68 ? 7.152 -21.641 -2.754 1 98 68 ILE A C 1
ATOM 540 O O . ILE A 1 68 ? 7.219 -21.031 -3.826 1 98 68 ILE A O 1
ATOM 544 N N . ASN A 1 69 ? 7.582 -22.859 -2.621 1 97.5 69 ASN A N 1
ATOM 545 C CA . ASN A 1 69 ? 8.062 -23.609 -3.77 1 97.5 69 ASN A CA 1
ATOM 546 C C . ASN A 1 69 ? 7.211 -24.844 -4.02 1 97.5 69 ASN A C 1
ATOM 548 O O . ASN A 1 69 ? 6.23 -25.094 -3.312 1 97.5 69 ASN A O 1
ATOM 552 N N . GLY A 1 70 ? 7.551 -25.562 -5.105 1 97.44 70 GLY A N 1
ATOM 553 C CA . GLY A 1 70 ? 6.793 -26.75 -5.457 1 97.44 70 GLY A CA 1
ATOM 554 C C . GLY A 1 70 ? 6.777 -27.797 -4.355 1 97.44 70 GLY A C 1
ATOM 555 O O . GLY A 1 70 ? 5.746 -28.422 -4.102 1 97.44 70 GLY A O 1
ATOM 556 N N . ASN A 1 71 ? 7.859 -28 -3.688 1 97.25 71 ASN A N 1
ATOM 557 C CA . ASN A 1 71 ? 7.93 -28.984 -2.621 1 97.25 71 ASN A CA 1
ATOM 558 C C . ASN A 1 71 ? 7.051 -28.594 -1.436 1 97.25 71 ASN A C 1
ATOM 560 O O . ASN A 1 71 ? 6.359 -29.453 -0.867 1 97.25 71 ASN A O 1
ATOM 564 N N . SER A 1 72 ? 7.062 -27.328 -1.111 1 97.19 72 SER A N 1
ATOM 565 C CA . SER A 1 72 ? 6.324 -26.891 0.064 1 97.19 72 SER A CA 1
ATOM 566 C C . SER A 1 72 ? 4.82 -26.891 -0.19 1 97.19 72 SER A C 1
ATOM 568 O O . SER A 1 72 ? 4.023 -26.781 0.747 1 97.19 72 SER A O 1
ATOM 570 N N . THR A 1 73 ? 4.371 -26.984 -1.446 1 97.25 73 THR A N 1
ATOM 571 C CA . THR A 1 73 ? 2.945 -27.031 -1.747 1 97.25 73 THR A CA 1
ATOM 572 C C . THR A 1 73 ? 2.533 -28.453 -2.168 1 97.25 73 THR A C 1
ATOM 574 O O . THR A 1 73 ? 1.378 -28.672 -2.531 1 97.25 73 THR A O 1
ATOM 577 N N . GLY A 1 74 ? 3.492 -29.406 -2.203 1 95.62 74 GLY A N 1
ATOM 578 C CA . GLY A 1 74 ? 3.219 -30.719 -2.766 1 95.62 74 GLY A CA 1
ATOM 579 C C . GLY A 1 74 ? 3.061 -30.703 -4.273 1 95.62 74 GLY A C 1
ATOM 580 O O . GLY A 1 74 ? 2.309 -31.5 -4.832 1 95.62 74 GLY A O 1
ATOM 581 N N . GLY A 1 75 ? 3.613 -29.719 -4.871 1 96.69 75 GLY A N 1
ATOM 582 C CA . GLY A 1 75 ? 3.678 -29.672 -6.324 1 96.69 75 GLY A CA 1
ATOM 583 C C . GLY A 1 75 ? 2.621 -28.766 -6.934 1 96.69 75 GLY A C 1
ATOM 584 O O . GLY A 1 75 ? 2.533 -28.656 -8.156 1 96.69 75 GLY A O 1
ATOM 585 N N . GLU A 1 76 ? 1.863 -28.031 -6.188 1 96.38 76 GLU A N 1
ATOM 586 C CA . GLU A 1 76 ? 0.694 -27.328 -6.703 1 96.38 76 GLU A CA 1
ATOM 587 C C . GLU A 1 76 ? 1.095 -26.031 -7.406 1 96.38 76 GLU A C 1
ATOM 589 O O . GLU A 1 76 ? 0.623 -25.75 -8.508 1 96.38 76 GLU A O 1
ATOM 594 N N . PHE A 1 77 ? 1.896 -25.203 -6.828 1 97.75 77 PHE A N 1
ATOM 595 C CA . PHE A 1 77 ? 2.318 -23.953 -7.438 1 97.75 77 PHE A CA 1
ATOM 596 C C . PHE A 1 77 ? 3.611 -23.453 -6.809 1 97.75 77 PHE A C 1
ATOM 598 O O . PHE A 1 77 ? 4.035 -23.953 -5.766 1 97.75 77 PHE A O 1
ATOM 605 N N . THR A 1 78 ? 4.262 -22.578 -7.469 1 97.69 78 THR A N 1
ATOM 606 C CA . THR A 1 78 ? 5.395 -21.781 -6.988 1 97.69 78 THR A CA 1
ATOM 607 C C . THR A 1 78 ? 4.996 -20.328 -6.816 1 97.69 78 THR A C 1
ATOM 609 O O . THR A 1 78 ? 4.281 -19.766 -7.648 1 97.69 78 THR A O 1
ATOM 612 N N . PHE A 1 79 ? 5.391 -19.719 -5.723 1 97.31 79 PHE A N 1
ATOM 613 C CA . PHE A 1 79 ? 5.098 -18.344 -5.352 1 97.31 79 PHE A CA 1
ATOM 614 C C . PHE A 1 79 ? 6.383 -17.531 -5.234 1 97.31 79 PHE A C 1
ATOM 616 O O . PHE A 1 79 ? 7.203 -17.766 -4.348 1 97.31 79 PHE A O 1
ATOM 623 N N . PHE A 1 80 ? 6.555 -16.484 -6.18 1 97.19 80 PHE A N 1
ATOM 624 C CA . PHE A 1 80 ? 7.75 -15.656 -6.234 1 97.19 80 PHE A CA 1
ATOM 625 C C . PHE A 1 80 ? 7.434 -14.227 -5.812 1 97.19 80 PHE A C 1
ATOM 627 O O . PHE A 1 80 ? 6.32 -13.742 -6.02 1 97.19 80 PHE A O 1
ATOM 634 N N . LEU A 1 81 ? 8.469 -13.57 -5.258 1 97.56 81 LEU A N 1
ATOM 635 C CA . LEU A 1 81 ? 8.484 -12.125 -5.082 1 97.56 81 LEU A CA 1
ATOM 636 C C . LEU A 1 81 ? 9.664 -11.492 -5.82 1 97.56 81 LEU A C 1
ATOM 638 O O . LEU A 1 81 ? 10.812 -11.883 -5.602 1 97.56 81 LEU A O 1
ATOM 642 N N . TYR A 1 82 ? 9.336 -10.523 -6.754 1 96.62 82 TYR A N 1
ATOM 643 C CA . TYR A 1 82 ? 10.367 -9.781 -7.477 1 96.62 82 TYR A CA 1
ATOM 644 C C . TYR A 1 82 ? 10.43 -8.336 -7 1 96.62 82 TYR A C 1
ATOM 646 O O . TYR A 1 82 ? 9.406 -7.656 -6.922 1 96.62 82 TYR A O 1
ATOM 654 N N . SER A 1 83 ? 11.602 -7.875 -6.656 1 96.5 83 SER A N 1
ATOM 655 C CA . SER A 1 83 ? 11.766 -6.488 -6.23 1 96.5 83 SER A CA 1
ATOM 656 C C . SER A 1 83 ? 12.93 -5.824 -6.969 1 96.5 83 SER A C 1
ATOM 658 O O . SER A 1 83 ? 13.961 -6.453 -7.211 1 96.5 83 SER A O 1
ATOM 660 N N . SER A 1 84 ? 12.742 -4.574 -7.332 1 95.69 84 SER A N 1
ATOM 661 C CA . SER A 1 84 ? 13.805 -3.816 -7.992 1 95.69 84 SER A CA 1
ATOM 662 C C . SER A 1 84 ? 13.516 -2.32 -7.961 1 95.69 84 SER A C 1
ATOM 664 O O . SER A 1 84 ? 12.398 -1.904 -7.652 1 95.69 84 SER A O 1
ATOM 666 N N . GLY A 1 85 ? 14.578 -1.542 -8.172 1 94.25 85 GLY A N 1
ATOM 667 C CA . GLY A 1 85 ? 14.414 -0.142 -8.523 1 94.25 85 GLY A CA 1
ATOM 668 C C . GLY A 1 85 ? 14.086 0.069 -9.992 1 94.25 85 GLY A C 1
ATOM 669 O O . GLY A 1 85 ? 13.773 -0.886 -10.711 1 94.25 85 GLY A O 1
ATOM 670 N N . THR A 1 86 ? 14.133 1.335 -10.367 1 89.62 86 THR A N 1
ATOM 671 C CA . THR A 1 86 ? 13.805 1.709 -11.742 1 89.62 86 THR A CA 1
ATOM 672 C C . THR A 1 86 ? 14.875 1.195 -12.703 1 89.62 86 THR A C 1
ATOM 674 O O . THR A 1 86 ? 16.062 1.441 -12.508 1 89.62 86 THR A O 1
ATOM 677 N N . GLY A 1 87 ? 14.391 0.503 -13.656 1 81.5 87 GLY A N 1
ATOM 678 C CA . GLY A 1 87 ? 15.289 0.045 -14.711 1 81.5 87 GLY A CA 1
ATOM 679 C C . GLY A 1 87 ? 14.961 0.631 -16.062 1 81.5 87 GLY A C 1
ATOM 680 O O . GLY A 1 87 ? 13.828 1.05 -16.312 1 81.5 87 GLY A O 1
ATOM 681 N N . SER A 1 88 ? 15.945 0.711 -16.906 1 75.31 88 SER A N 1
ATOM 682 C CA . SER A 1 88 ? 15.734 1.206 -18.266 1 75.31 88 SER A CA 1
ATOM 683 C C . SER A 1 88 ? 15.445 0.064 -19.234 1 75.31 88 SER A C 1
ATOM 685 O O . SER A 1 88 ? 15.039 0.296 -20.375 1 75.31 88 SER A O 1
ATOM 687 N N . ASN A 1 89 ? 15.594 -1.097 -18.734 1 84.62 89 ASN A N 1
ATOM 688 C CA . ASN A 1 89 ? 15.391 -2.268 -19.594 1 84.62 89 ASN A CA 1
ATOM 689 C C . ASN A 1 89 ? 14.414 -3.252 -18.953 1 84.62 89 ASN A C 1
ATOM 691 O O . ASN A 1 89 ? 14.039 -3.105 -17.797 1 84.62 89 ASN A O 1
ATOM 695 N N . VAL A 1 90 ? 14.062 -4.18 -19.844 1 90.19 90 VAL A N 1
ATOM 696 C CA . VAL A 1 90 ? 13.195 -5.238 -19.328 1 90.19 90 VAL A CA 1
ATOM 697 C C . VAL A 1 90 ? 13.945 -6.07 -18.297 1 90.19 90 VAL A C 1
ATOM 699 O O . VAL A 1 90 ? 15.164 -6.215 -18.375 1 90.19 90 VAL A O 1
ATOM 702 N N . ALA A 1 91 ? 13.219 -6.574 -17.391 1 88.81 91 ALA A N 1
ATOM 703 C CA . ALA A 1 91 ? 13.773 -7.312 -16.266 1 88.81 91 ALA A CA 1
ATOM 704 C C . ALA A 1 91 ? 14.289 -8.68 -16.703 1 88.81 91 ALA A C 1
ATOM 706 O O . ALA A 1 91 ? 15.266 -9.188 -16.156 1 88.81 91 ALA A O 1
ATOM 707 N N . VAL A 1 92 ? 13.586 -9.344 -17.609 1 89 92 VAL A N 1
ATOM 708 C CA . VAL A 1 92 ? 13.977 -10.625 -18.203 1 89 92 VAL A CA 1
ATOM 709 C C . VAL A 1 92 ? 13.789 -10.57 -19.703 1 89 92 VAL A C 1
ATOM 711 O O . VAL A 1 92 ? 12.93 -9.844 -20.203 1 89 92 VAL A O 1
ATOM 714 N N . SER A 1 93 ? 14.602 -11.344 -20.391 1 90.69 93 SER A N 1
ATOM 715 C CA . SER A 1 93 ? 14.445 -11.414 -21.844 1 90.69 93 SER A CA 1
ATOM 716 C C . SER A 1 93 ? 13.062 -11.93 -22.219 1 90.69 93 SER A C 1
ATOM 718 O O . SER A 1 93 ? 12.531 -12.836 -21.562 1 90.69 93 SER A O 1
ATOM 720 N N . PRO A 1 94 ? 12.531 -11.414 -23.297 1 95 94 PRO A N 1
ATOM 721 C CA . PRO A 1 94 ? 11.227 -11.906 -23.75 1 95 94 PRO A CA 1
ATOM 722 C C . PRO A 1 94 ? 11.203 -13.422 -23.938 1 95 94 PRO A C 1
ATOM 724 O O . PRO A 1 94 ? 12.156 -14 -24.469 1 95 94 PRO A O 1
ATOM 727 N N . HIS A 1 95 ? 10.156 -14.031 -23.484 1 96 95 HIS A N 1
ATOM 728 C CA . HIS A 1 95 ? 10.047 -15.484 -23.531 1 96 95 HIS A CA 1
ATOM 729 C C . HIS A 1 95 ? 8.594 -15.93 -23.469 1 96 95 HIS A C 1
ATOM 731 O O . HIS A 1 95 ? 7.688 -15.094 -23.359 1 96 95 HIS A O 1
ATOM 737 N N . MET A 1 96 ? 8.352 -17.219 -23.672 1 96.75 96 MET A N 1
ATOM 738 C CA . MET A 1 96 ? 7.051 -17.844 -23.453 1 96.75 96 MET A CA 1
ATOM 739 C C . MET A 1 96 ? 7.203 -19.188 -22.734 1 96.75 96 MET A C 1
ATOM 741 O O . MET A 1 96 ? 8.312 -19.719 -22.625 1 96.75 96 MET A O 1
ATOM 745 N N . HIS A 1 97 ? 6.133 -19.625 -22.109 1 97.19 97 HIS A N 1
ATOM 746 C CA . HIS A 1 97 ? 6.051 -20.938 -21.5 1 97.19 97 HIS A CA 1
ATOM 747 C C . HIS A 1 97 ? 5.102 -21.844 -22.281 1 97.19 97 HIS A C 1
ATOM 749 O O . HIS A 1 97 ? 4.098 -21.375 -22.828 1 97.19 97 HIS A O 1
ATOM 755 N N . LYS A 1 98 ? 5.426 -23.109 -22.312 1 96.94 98 LYS A N 1
ATOM 756 C CA . LYS A 1 98 ? 4.566 -24.078 -23.016 1 96.94 98 LYS A CA 1
ATOM 757 C C . LYS A 1 98 ? 3.836 -24.969 -22.016 1 96.94 98 LYS A C 1
ATOM 759 O O . LYS A 1 98 ? 2.785 -25.531 -22.328 1 96.94 98 LYS A O 1
ATOM 764 N N . TYR A 1 99 ? 4.34 -25.031 -20.812 1 96 99 TYR A N 1
ATOM 765 C CA . TYR A 1 99 ? 3.801 -26.031 -19.891 1 96 99 TYR A CA 1
ATOM 766 C C . TYR A 1 99 ? 3.4 -25.391 -18.562 1 96 99 TYR A C 1
ATOM 768 O O . TYR A 1 99 ? 2.748 -26.031 -17.734 1 96 99 TYR A O 1
ATOM 776 N N . HIS A 1 100 ? 3.799 -24.188 -18.328 1 96.5 100 HIS A N 1
ATOM 777 C CA . HIS A 1 100 ? 3.514 -23.5 -17.078 1 96.5 100 HIS A CA 1
ATOM 778 C C . HIS A 1 100 ? 2.578 -22.312 -17.297 1 96.5 100 HIS A C 1
ATOM 780 O O . HIS A 1 100 ? 2.715 -21.578 -18.266 1 96.5 100 HIS A O 1
ATOM 786 N N . TYR A 1 101 ? 1.596 -22.219 -16.406 1 96.75 101 TYR A N 1
ATOM 787 C CA . TYR A 1 101 ? 0.708 -21.062 -16.297 1 96.75 101 TYR A CA 1
ATOM 788 C C . TYR A 1 101 ? 1.253 -20.031 -15.32 1 96.75 101 TYR A C 1
ATOM 790 O O . TYR A 1 101 ? 1.593 -20.375 -14.18 1 96.75 101 TYR A O 1
ATOM 798 N N . GLU A 1 102 ? 1.374 -18.766 -15.734 1 97.31 102 GLU A N 1
ATOM 799 C CA . GLU A 1 102 ? 2.018 -17.719 -14.93 1 97.31 102 GLU A CA 1
ATOM 800 C C . GLU A 1 102 ? 1.128 -16.48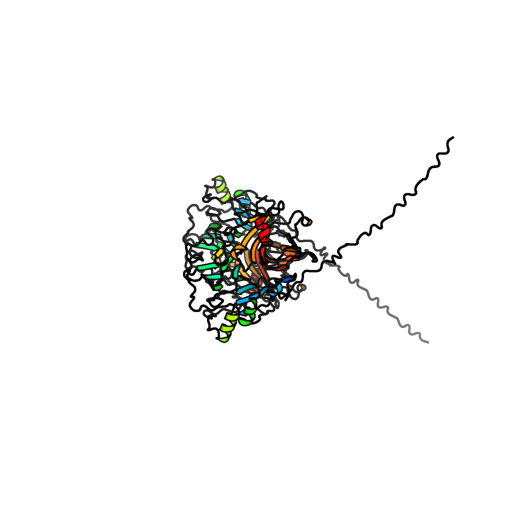4 -14.797 1 97.31 102 GLU A C 1
ATOM 802 O O . GLU A 1 102 ? 0.472 -16.094 -15.766 1 97.31 102 GLU A O 1
ATOM 807 N N . CYS A 1 103 ? 1.037 -15.922 -13.609 1 98.25 103 CYS A N 1
ATOM 808 C CA . CYS A 1 103 ? 0.334 -14.656 -13.398 1 98.25 103 CYS A CA 1
ATOM 809 C C . CYS A 1 103 ? 1.127 -13.734 -12.484 1 98.25 103 CYS A C 1
ATOM 811 O O . CYS A 1 103 ? 1.998 -14.195 -11.734 1 98.25 103 CYS A O 1
ATOM 813 N N . PHE A 1 104 ? 0.881 -12.375 -12.641 1 98.5 104 PHE A N 1
ATOM 814 C CA . PHE A 1 104 ? 1.556 -11.336 -11.867 1 98.5 104 PHE A CA 1
ATOM 815 C C . PHE A 1 104 ? 0.549 -10.508 -11.078 1 98.5 104 PHE A C 1
ATOM 817 O O . PHE A 1 104 ? -0.51 -10.148 -11.602 1 98.5 104 PHE A O 1
ATOM 824 N N . PHE A 1 105 ? 0.814 -10.281 -9.852 1 98.88 105 PHE A N 1
ATOM 825 C CA . PHE A 1 105 ? 0.119 -9.352 -8.977 1 98.88 105 PHE A CA 1
ATOM 826 C C . PHE A 1 105 ? 1.071 -8.273 -8.469 1 98.88 105 PHE A C 1
ATOM 828 O O . PHE A 1 105 ? 2.061 -8.578 -7.801 1 98.88 105 PHE A O 1
ATOM 835 N N . ASN A 1 106 ? 0.761 -7 -8.773 1 98.81 106 ASN A N 1
ATOM 836 C CA . ASN A 1 106 ? 1.662 -5.926 -8.367 1 98.81 106 ASN A CA 1
ATOM 837 C C . ASN A 1 106 ? 1.413 -5.504 -6.918 1 98.81 106 ASN A C 1
ATOM 839 O O . ASN A 1 106 ? 0.319 -5.047 -6.582 1 98.81 106 ASN A O 1
ATOM 843 N N . ILE A 1 107 ? 2.408 -5.637 -6.105 1 98.44 107 ILE A N 1
ATOM 844 C CA . ILE A 1 107 ? 2.271 -5.348 -4.68 1 98.44 107 ILE A CA 1
ATOM 845 C C . ILE A 1 107 ? 2.447 -3.848 -4.445 1 98.44 107 ILE A C 1
ATOM 847 O O . ILE A 1 107 ? 1.685 -3.238 -3.689 1 98.44 107 ILE A O 1
ATOM 851 N N . LYS A 1 108 ? 3.445 -3.258 -4.98 1 97.88 108 LYS A N 1
ATOM 852 C CA . LYS A 1 108 ? 3.693 -1.824 -4.855 1 97.88 108 LYS A CA 1
ATOM 853 C C . LYS A 1 108 ? 4.547 -1.311 -6.012 1 97.88 108 LYS A C 1
ATOM 855 O O . LYS A 1 108 ? 5.16 -2.1 -6.734 1 97.88 108 LYS A O 1
ATOM 860 N N . GLY A 1 109 ? 4.594 0.003 -6.176 1 97.81 109 GLY A N 1
ATOM 861 C CA . GLY A 1 109 ? 5.305 0.613 -7.289 1 97.81 109 GLY A CA 1
ATOM 862 C C . GLY A 1 109 ? 4.641 0.37 -8.633 1 97.81 109 GLY A C 1
ATOM 863 O O . GLY A 1 109 ? 3.418 0.226 -8.703 1 97.81 109 GLY A O 1
ATOM 864 N N . ARG A 1 110 ? 5.543 0.471 -9.719 1 97.81 110 ARG A N 1
ATOM 865 C CA . ARG A 1 110 ? 4.996 0.312 -11.062 1 97.81 110 ARG A CA 1
ATOM 866 C C . ARG A 1 110 ? 5.832 -0.664 -11.883 1 97.81 110 ARG A C 1
ATOM 868 O O . ARG A 1 110 ? 7.066 -0.624 -11.836 1 97.81 110 ARG A O 1
ATOM 875 N N . VAL A 1 111 ? 5.109 -1.509 -12.531 1 97.88 111 VAL A N 1
ATOM 876 C CA . VAL A 1 111 ? 5.699 -2.473 -13.461 1 97.88 111 VAL A CA 1
ATOM 877 C C . VAL A 1 111 ? 4.965 -2.42 -14.797 1 97.88 111 VAL A C 1
ATOM 879 O O . VAL A 1 111 ? 3.734 -2.438 -14.836 1 97.88 111 VAL A O 1
ATOM 882 N N . GLN A 1 112 ? 5.723 -2.236 -15.82 1 97.69 112 GLN A N 1
ATOM 883 C CA . GLN A 1 112 ? 5.145 -2.334 -17.156 1 97.69 112 GLN A CA 1
ATOM 884 C C . GLN A 1 112 ? 5.305 -3.744 -17.719 1 97.69 112 GLN A C 1
ATOM 886 O O . GLN A 1 112 ? 6.398 -4.305 -17.703 1 97.69 112 GLN A O 1
ATOM 891 N N . ILE A 1 113 ? 4.219 -4.328 -18.172 1 97.81 113 ILE A N 1
ATOM 892 C CA . ILE A 1 113 ? 4.23 -5.707 -18.656 1 97.81 113 ILE A CA 1
ATOM 893 C C . ILE A 1 113 ? 3.701 -5.762 -20.094 1 97.81 113 ILE A C 1
ATOM 895 O O . ILE A 1 113 ? 2.73 -5.078 -20.422 1 97.81 113 ILE A O 1
ATOM 899 N N . TRP A 1 114 ? 4.324 -6.555 -20.922 1 97.62 114 TRP A N 1
ATOM 900 C CA . TRP A 1 114 ? 3.908 -6.805 -22.297 1 97.62 114 TRP A CA 1
ATOM 901 C C . TRP A 1 114 ? 3.523 -8.266 -22.5 1 97.62 114 TRP A C 1
ATOM 903 O O . TRP A 1 114 ? 4.172 -9.164 -21.953 1 97.62 114 TRP A O 1
ATOM 913 N N . ALA A 1 115 ? 2.527 -8.484 -23.281 1 97.25 115 ALA A N 1
ATOM 914 C CA . ALA A 1 115 ? 2.098 -9.844 -23.594 1 97.25 115 ALA A CA 1
ATOM 915 C C . ALA A 1 115 ? 1.541 -9.93 -25.016 1 97.25 115 ALA A C 1
ATOM 917 O O . ALA A 1 115 ? 0.891 -8.992 -25.484 1 97.25 115 ALA A O 1
ATOM 918 N N . GLN A 1 116 ? 1.818 -10.984 -25.656 1 97.31 116 GLN A N 1
ATOM 919 C CA . GLN A 1 116 ? 1.307 -11.289 -26.984 1 97.31 116 GLN A CA 1
ATOM 920 C C . GLN A 1 116 ? 1.058 -12.781 -27.141 1 97.31 116 GLN A C 1
ATOM 922 O O . GLN A 1 116 ? 2.002 -13.57 -27.25 1 97.31 116 GLN A O 1
ATOM 927 N N . HIS A 1 117 ? -0.186 -13.102 -27.172 1 94.44 117 HIS A N 1
ATOM 928 C CA . HIS A 1 117 ? -0.557 -14.5 -27.344 1 94.44 117 HIS A CA 1
ATOM 929 C C . HIS A 1 117 ? -0.684 -14.867 -28.812 1 94.44 117 HIS A C 1
ATOM 931 O O . HIS A 1 117 ? -1.523 -14.312 -29.531 1 94.44 117 HIS A O 1
ATOM 937 N N . GLU A 1 118 ? 0.161 -15.805 -29.234 1 89.38 118 GLU A N 1
ATOM 938 C CA . GLU A 1 118 ? 0.152 -16.328 -30.594 1 89.38 118 GLU A CA 1
ATOM 939 C C . GLU A 1 118 ? 0.101 -15.195 -31.625 1 89.38 118 GLU A C 1
ATOM 941 O O . GLU A 1 118 ? 0.933 -14.289 -31.594 1 89.38 118 GLU A O 1
ATOM 946 N N . ASN A 1 119 ? -0.95 -15.133 -32.438 1 87.62 119 ASN A N 1
ATOM 947 C CA . ASN A 1 119 ? -1.01 -14.156 -33.531 1 87.62 119 ASN A CA 1
ATOM 948 C C . ASN A 1 119 ? -1.844 -12.938 -33.156 1 87.62 119 ASN A C 1
ATOM 950 O O . ASN A 1 119 ? -2.205 -12.125 -34 1 87.62 119 ASN A O 1
ATOM 954 N N . GLU A 1 120 ? -2.059 -12.812 -31.844 1 91.06 120 GLU A N 1
ATOM 955 C CA . GLU A 1 120 ? -2.801 -11.648 -31.391 1 91.06 120 GLU A CA 1
ATOM 956 C C . GLU A 1 120 ? -1.91 -10.406 -31.328 1 91.06 120 GLU A C 1
ATOM 958 O O . GLU A 1 120 ? -0.688 -10.516 -31.453 1 91.06 120 GLU A O 1
ATOM 963 N N . MET A 1 121 ? -2.568 -9.32 -31.266 1 93.75 121 MET A N 1
ATOM 964 C CA . MET A 1 121 ? -1.82 -8.078 -31.109 1 93.75 121 MET A CA 1
ATOM 965 C C . MET A 1 121 ? -1.14 -8.023 -29.75 1 93.75 121 MET A C 1
ATOM 967 O O . MET A 1 121 ? -1.69 -8.5 -28.75 1 93.75 121 MET A O 1
ATOM 971 N N . GLN A 1 122 ? 0.071 -7.445 -29.75 1 96.75 122 GLN A N 1
ATOM 972 C CA . GLN A 1 122 ? 0.758 -7.219 -28.484 1 96.75 122 GLN A CA 1
ATOM 973 C C . GLN A 1 122 ? 0.022 -6.184 -27.641 1 96.75 122 GLN A C 1
ATOM 975 O O . GLN A 1 122 ? -0.413 -5.152 -28.156 1 96.75 122 GLN A O 1
ATOM 980 N N . GLU A 1 123 ? -0.117 -6.496 -26.359 1 96.69 123 GLU A N 1
ATOM 981 C CA . GLU A 1 123 ? -0.702 -5.57 -25.391 1 96.69 123 GLU A CA 1
ATOM 982 C C . GLU A 1 123 ? 0.274 -5.262 -24.266 1 96.69 123 GLU A C 1
ATOM 984 O O . GLU A 1 123 ? 1.229 -6.008 -24.031 1 96.69 123 GLU A O 1
ATOM 989 N N . ALA A 1 124 ? 0.053 -4.105 -23.656 1 97.44 124 ALA A N 1
ATOM 990 C CA . ALA A 1 124 ? 0.844 -3.758 -22.484 1 97.44 124 ALA A CA 1
ATOM 991 C C . ALA A 1 124 ? 0.001 -3.006 -21.453 1 97.44 124 ALA A C 1
ATOM 993 O O . ALA A 1 124 ? -0.983 -2.352 -21.812 1 97.44 124 ALA A O 1
ATOM 994 N N . ARG A 1 125 ? 0.361 -3.148 -20.203 1 98.06 125 ARG A N 1
ATOM 995 C CA . ARG A 1 125 ? -0.196 -2.393 -19.078 1 98.06 125 ARG A CA 1
ATOM 996 C C . ARG A 1 125 ? 0.905 -1.908 -18.141 1 98.06 125 ARG A C 1
ATOM 998 O O . ARG A 1 125 ? 1.913 -2.592 -17.953 1 98.06 125 ARG A O 1
ATOM 1005 N N . VAL A 1 126 ? 0.726 -0.738 -17.609 1 97.81 126 VAL A N 1
ATOM 1006 C CA . VAL A 1 126 ? 1.45 -0.346 -16.406 1 97.81 126 VAL A CA 1
ATOM 1007 C C . VAL A 1 126 ? 0.651 -0.748 -15.164 1 97.81 126 VAL A C 1
ATOM 1009 O O . VAL A 1 126 ? -0.421 -0.195 -14.906 1 97.81 126 VAL A O 1
ATOM 1012 N N . LEU A 1 127 ? 1.17 -1.731 -14.453 1 98.38 127 LEU A N 1
ATOM 1013 C CA . LEU A 1 127 ? 0.523 -2.184 -13.227 1 98.38 127 LEU A CA 1
ATOM 1014 C C . LEU A 1 127 ? 0.915 -1.299 -12.047 1 98.38 127 LEU A C 1
ATOM 1016 O O . LEU A 1 127 ? 2.09 -0.963 -11.883 1 98.38 127 LEU A O 1
ATOM 1020 N N . THR A 1 128 ? -0.064 -0.879 -11.312 1 98.06 128 THR A N 1
ATOM 1021 C CA . THR A 1 128 ? 0.123 -0.244 -10.016 1 98.06 128 THR A CA 1
ATOM 1022 C C . THR A 1 128 ? -0.395 -1.142 -8.891 1 98.06 128 THR A C 1
ATOM 1024 O O . THR A 1 128 ? -0.764 -2.293 -9.133 1 98.06 128 THR A O 1
ATOM 1027 N N . GLN A 1 129 ? -0.357 -0.653 -7.715 1 98.38 129 GLN A N 1
ATOM 1028 C CA . GLN A 1 129 ? -0.677 -1.468 -6.547 1 98.38 129 GLN A CA 1
ATOM 1029 C C . GLN A 1 129 ? -2.01 -2.189 -6.73 1 98.38 129 GLN A C 1
ATOM 1031 O O . GLN A 1 129 ? -3.041 -1.552 -6.953 1 98.38 129 GLN A O 1
ATOM 1036 N N . GLY A 1 130 ? -1.97 -3.529 -6.629 1 98.5 130 GLY A N 1
ATOM 1037 C CA . GLY A 1 130 ? -3.184 -4.332 -6.637 1 98.5 130 GLY A CA 1
ATOM 1038 C C . GLY A 1 130 ? -3.572 -4.805 -8.023 1 98.5 130 GLY A C 1
ATOM 1039 O O . GLY A 1 130 ? -4.473 -5.637 -8.172 1 98.5 130 GLY A O 1
ATOM 1040 N N . ASP A 1 131 ? -2.904 -4.285 -9.078 1 98.81 131 ASP A N 1
ATOM 1041 C CA . ASP A 1 131 ? -3.207 -4.688 -10.445 1 98.81 131 ASP A CA 1
ATOM 1042 C C . ASP A 1 131 ? -2.693 -6.098 -10.727 1 98.81 131 ASP A C 1
ATOM 1044 O O . ASP A 1 131 ? -1.793 -6.586 -10.047 1 98.81 131 ASP A O 1
ATOM 1048 N N . PHE A 1 132 ? -3.291 -6.684 -11.719 1 98.81 132 PHE A N 1
ATOM 1049 C CA . PHE A 1 132 ? -3.072 -8.102 -11.977 1 98.81 132 PHE A CA 1
ATOM 1050 C C . PHE A 1 132 ? -3.002 -8.383 -13.469 1 98.81 132 PHE A C 1
ATOM 1052 O O . PHE A 1 132 ? -3.674 -7.715 -14.266 1 98.81 132 PHE A O 1
ATOM 1059 N N . GLY A 1 133 ? -2.129 -9.359 -13.844 1 98.44 133 GLY A N 1
ATOM 1060 C CA . GLY A 1 133 ? -2.068 -9.906 -15.188 1 98.44 133 GLY A CA 1
ATOM 1061 C C . GLY A 1 133 ? -1.873 -11.414 -15.211 1 98.44 133 GLY A C 1
ATOM 1062 O O . GLY A 1 133 ? -1.124 -11.953 -14.398 1 98.44 133 GLY A O 1
ATOM 1063 N N . SER A 1 134 ? -2.504 -12.062 -16.141 1 97.12 134 SER A N 1
ATOM 1064 C CA . SER A 1 134 ? -2.396 -13.508 -16.328 1 97.12 134 SER A CA 1
ATOM 1065 C C . SER A 1 134 ? -2.117 -13.859 -17.781 1 97.12 134 SER A C 1
ATOM 1067 O O . SER A 1 134 ? -2.699 -13.266 -18.703 1 97.12 134 SER A O 1
ATOM 1069 N N . TRP A 1 135 ? -1.221 -14.898 -17.969 1 90.75 135 TRP A N 1
ATOM 1070 C CA . TRP A 1 135 ? -0.83 -15.281 -19.312 1 90.75 135 TRP A CA 1
ATOM 1071 C C . TRP A 1 135 ? -1.118 -16.766 -19.578 1 90.75 135 TRP A C 1
ATOM 1073 O O . TRP A 1 135 ? -0.657 -17.625 -18.828 1 90.75 135 TRP A O 1
ATOM 1083 N N . ALA A 1 136 ? -1.739 -16.953 -20.656 1 94.25 136 ALA A N 1
ATOM 1084 C CA . ALA A 1 136 ? -1.884 -18.312 -21.156 1 94.25 136 ALA A CA 1
ATOM 1085 C C . ALA A 1 136 ? -0.545 -18.859 -21.641 1 94.25 136 ALA A C 1
ATOM 1087 O O . ALA A 1 136 ? 0.379 -18.094 -21.938 1 94.25 136 ALA A O 1
ATOM 1088 N N . THR A 1 137 ? -0.441 -20.156 -21.641 1 95.56 137 THR A N 1
ATOM 1089 C CA . THR A 1 137 ? 0.724 -20.766 -22.281 1 95.56 137 THR A CA 1
ATOM 1090 C C . THR A 1 137 ? 0.856 -20.281 -23.719 1 95.56 137 THR A C 1
ATOM 1092 O O . THR A 1 137 ? -0.139 -19.922 -24.359 1 95.56 137 THR A O 1
ATOM 1095 N N . TYR A 1 138 ? 2.031 -20.141 -24.219 1 96.44 138 TYR A N 1
ATOM 1096 C CA . TYR A 1 138 ? 2.389 -19.703 -25.562 1 96.44 138 TYR A CA 1
ATOM 1097 C C . TYR A 1 138 ? 2.203 -18.203 -25.719 1 96.44 138 TYR A C 1
ATOM 1099 O O . TYR A 1 138 ? 2.021 -17.688 -26.828 1 96.44 138 TYR A O 1
ATOM 1107 N N . THR A 1 139 ? 2.178 -17.516 -24.641 1 97.44 139 THR A N 1
ATOM 1108 C CA . THR A 1 139 ? 2.152 -16.062 -24.656 1 97.44 139 THR A CA 1
ATOM 1109 C C . THR A 1 139 ? 3.561 -15.492 -24.5 1 97.44 139 THR A C 1
ATOM 1111 O O . THR A 1 139 ? 4.23 -15.742 -23.5 1 97.44 139 THR A O 1
ATOM 1114 N N . ASN A 1 140 ? 3.984 -14.742 -25.547 1 97.5 140 ASN A N 1
ATOM 1115 C CA . ASN A 1 140 ? 5.211 -13.969 -25.375 1 97.5 140 ASN A CA 1
ATOM 1116 C C . ASN A 1 140 ? 5.043 -12.875 -24.328 1 97.5 140 ASN A C 1
ATOM 1118 O O . ASN A 1 140 ? 4.062 -12.133 -24.344 1 97.5 140 ASN A O 1
ATOM 1122 N N . HIS A 1 141 ? 5.969 -12.781 -23.375 1 97.5 141 HIS A N 1
ATOM 1123 C CA . HIS A 1 141 ? 5.809 -11.742 -22.359 1 97.5 141 HIS A CA 1
ATOM 1124 C C . HIS A 1 141 ? 7.152 -11.352 -21.75 1 97.5 141 HIS A C 1
ATOM 1126 O O . HIS A 1 141 ? 8.133 -12.094 -21.859 1 97.5 141 HIS A O 1
ATOM 1132 N N . THR A 1 142 ? 7.234 -10.203 -21.281 1 96.38 142 THR A N 1
ATOM 1133 C CA . THR A 1 142 ? 8.305 -9.641 -20.469 1 96.38 142 THR A CA 1
ATOM 1134 C C . THR A 1 142 ? 7.785 -8.469 -19.625 1 96.38 142 THR A C 1
ATOM 1136 O O . THR A 1 142 ? 6.594 -8.156 -19.656 1 96.38 142 THR A O 1
ATOM 1139 N N . PHE A 1 143 ? 8.625 -7.91 -18.781 1 96.62 143 PHE A N 1
ATOM 1140 C CA . PHE A 1 143 ? 8.203 -6.816 -17.922 1 96.62 143 PHE A CA 1
ATOM 1141 C C . PHE A 1 143 ? 9.383 -5.926 -17.547 1 96.62 143 PHE A C 1
ATOM 1143 O O . PHE A 1 143 ? 10.539 -6.305 -17.75 1 96.62 143 PHE A O 1
ATOM 1150 N N . GLN A 1 144 ? 9.125 -4.785 -17.078 1 95.69 144 GLN A N 1
ATOM 1151 C CA . GLN A 1 144 ? 10.102 -3.779 -16.672 1 95.69 144 GLN A CA 1
ATOM 1152 C C . GLN A 1 144 ? 9.633 -3.037 -15.422 1 95.69 144 GLN A C 1
ATOM 1154 O O . GLN A 1 144 ? 8.484 -2.588 -15.352 1 95.69 144 GLN A O 1
ATOM 1159 N N . PHE A 1 145 ? 10.523 -3.014 -14.414 1 96.5 145 PHE A N 1
ATOM 1160 C CA . PHE A 1 145 ? 10.242 -2.15 -13.273 1 96.5 145 PHE A CA 1
ATOM 1161 C C . PHE A 1 145 ? 10.5 -0.689 -13.625 1 96.5 145 PHE A C 1
ATOM 1163 O O . PHE A 1 145 ? 11.57 -0.343 -14.125 1 96.5 145 PHE A O 1
ATOM 1170 N N . ILE A 1 146 ? 9.523 0.198 -13.305 1 96.12 146 ILE A N 1
ATOM 1171 C CA . ILE A 1 146 ? 9.672 1.557 -13.812 1 96.12 146 ILE A CA 1
ATOM 1172 C C . ILE A 1 146 ? 9.508 2.557 -12.672 1 96.12 146 ILE A C 1
ATOM 1174 O O . ILE A 1 146 ? 9.273 3.744 -12.906 1 96.12 146 ILE A O 1
ATOM 1178 N N . ASP A 1 147 ? 9.539 2.123 -11.398 1 96.5 147 ASP A N 1
ATOM 1179 C CA . ASP A 1 147 ? 9.578 2.973 -10.211 1 96.5 147 ASP A CA 1
ATOM 1180 C C . ASP A 1 147 ? 10.664 2.516 -9.242 1 96.5 147 ASP A C 1
ATOM 1182 O O . ASP A 1 147 ? 11.047 1.344 -9.234 1 96.5 147 ASP A O 1
ATOM 1186 N N . PRO A 1 148 ? 11.117 3.404 -8.367 1 95.5 148 PRO A N 1
ATOM 1187 C CA . PRO A 1 148 ? 12.25 3.105 -7.488 1 95.5 148 PRO A CA 1
ATOM 1188 C C . PRO A 1 148 ? 11.922 2.053 -6.43 1 95.5 148 PRO A C 1
ATOM 1190 O O . PRO A 1 148 ? 12.82 1.428 -5.871 1 95.5 148 PRO A O 1
ATOM 1193 N N . ASP A 1 149 ? 10.672 1.864 -6.109 1 93.94 149 ASP A N 1
ATOM 1194 C CA . ASP A 1 149 ? 10.203 0.956 -5.066 1 93.94 149 ASP A CA 1
ATOM 1195 C C . ASP A 1 149 ? 9.094 0.045 -5.59 1 93.94 149 ASP A C 1
ATOM 1197 O O . ASP A 1 149 ? 7.922 0.226 -5.25 1 93.94 149 ASP A O 1
ATOM 1201 N N . SER A 1 150 ? 9.523 -0.939 -6.395 1 97.25 150 SER A N 1
ATOM 1202 C CA . SER A 1 150 ? 8.523 -1.771 -7.059 1 97.25 150 SER A CA 1
ATOM 1203 C C . SER A 1 150 ? 8.664 -3.234 -6.652 1 97.25 150 SER A C 1
ATOM 1205 O O . SER A 1 150 ? 9.773 -3.721 -6.449 1 97.25 150 SER A O 1
ATOM 1207 N N . GLU A 1 151 ? 7.578 -3.875 -6.512 1 97.81 151 GLU A N 1
ATOM 1208 C CA . GLU A 1 151 ? 7.535 -5.293 -6.168 1 97.81 151 GLU A CA 1
ATOM 1209 C C . GLU A 1 151 ? 6.336 -5.98 -6.816 1 97.81 151 GLU A C 1
ATOM 1211 O O . GLU A 1 151 ? 5.215 -5.473 -6.758 1 97.81 151 GLU A O 1
ATOM 1216 N N . VAL A 1 152 ? 6.598 -7.098 -7.398 1 97.75 152 VAL A N 1
ATOM 1217 C CA . VAL A 1 152 ? 5.555 -7.895 -8.039 1 97.75 152 VAL A CA 1
ATOM 1218 C C . VAL A 1 152 ? 5.609 -9.328 -7.52 1 97.75 152 VAL A C 1
ATOM 1220 O O . VAL A 1 152 ? 6.688 -9.844 -7.211 1 97.75 152 VAL A O 1
ATOM 1223 N N . LEU A 1 153 ? 4.445 -9.891 -7.309 1 98.19 153 LEU A N 1
ATOM 1224 C CA . LEU A 1 153 ? 4.289 -11.297 -6.965 1 98.19 153 LEU A CA 1
ATOM 1225 C C . LEU A 1 153 ? 3.9 -12.117 -8.195 1 98.19 153 LEU A C 1
ATOM 1227 O O . LEU A 1 153 ? 3.002 -11.727 -8.945 1 98.19 153 LEU A O 1
ATOM 1231 N N . ALA A 1 154 ? 4.602 -13.227 -8.43 1 98 154 ALA A N 1
ATOM 1232 C CA . ALA A 1 154 ? 4.258 -14.148 -9.508 1 98 154 ALA A CA 1
ATOM 1233 C C . ALA A 1 154 ? 3.881 -15.523 -8.953 1 98 154 ALA A C 1
ATOM 1235 O O . ALA A 1 154 ? 4.531 -16.031 -8.039 1 98 154 ALA A O 1
ATOM 1236 N N . VAL A 1 155 ? 2.832 -16.062 -9.461 1 98.5 155 VAL A N 1
ATOM 1237 C CA . VAL A 1 155 ? 2.467 -17.453 -9.188 1 98.5 155 VAL A CA 1
ATOM 1238 C C . VAL A 1 155 ? 2.557 -18.266 -10.477 1 98.5 155 VAL A C 1
ATOM 1240 O O . VAL A 1 155 ? 2.092 -17.828 -11.531 1 98.5 155 VAL A O 1
ATOM 1243 N N . VAL A 1 156 ? 3.197 -19.406 -10.375 1 97.81 156 VAL A N 1
ATOM 1244 C CA . VAL A 1 156 ? 3.361 -20.312 -11.508 1 97.81 156 VAL A CA 1
ATOM 1245 C C . VAL A 1 156 ? 2.848 -21.703 -11.141 1 97.81 156 VAL A C 1
ATOM 1247 O O . VAL A 1 156 ? 3.18 -22.234 -10.078 1 97.81 156 VAL A O 1
ATOM 1250 N N . ALA A 1 157 ? 2.078 -22.203 -11.969 1 96.81 157 ALA A N 1
ATOM 1251 C CA . ALA A 1 157 ? 1.543 -23.547 -11.766 1 96.81 157 ALA A CA 1
ATOM 1252 C C . ALA A 1 157 ? 1.803 -24.438 -12.984 1 96.81 157 ALA A C 1
ATOM 1254 O O . ALA A 1 157 ? 1.702 -23.969 -14.125 1 96.81 157 ALA A O 1
ATOM 1255 N N . PRO A 1 158 ? 2.082 -25.781 -12.859 1 96.31 158 PRO A N 1
ATOM 1256 C CA . PRO A 1 158 ? 2.279 -26.438 -11.57 1 96.31 158 PRO A CA 1
ATOM 1257 C C . PRO A 1 158 ? 3.566 -26 -10.875 1 96.31 158 PRO A C 1
ATOM 1259 O O . PRO A 1 158 ? 4.312 -25.172 -11.406 1 96.31 158 PRO A O 1
ATOM 1262 N N . GLY A 1 159 ? 3.729 -26.453 -9.617 1 96.69 159 GLY A N 1
ATOM 1263 C CA . GLY A 1 159 ? 4.938 -26.156 -8.875 1 96.69 159 GLY A CA 1
ATOM 1264 C C . GLY A 1 159 ? 6.184 -26.781 -9.477 1 96.69 159 GLY A C 1
ATOM 1265 O O . GLY A 1 159 ? 6.105 -27.812 -10.141 1 96.69 159 GLY A O 1
ATOM 1266 N N . GLY A 1 160 ? 7.34 -26.141 -9.172 1 94.94 160 GLY A N 1
ATOM 1267 C CA . GLY A 1 160 ? 8.609 -26.656 -9.656 1 94.94 160 GLY A CA 1
ATOM 1268 C C . GLY A 1 160 ? 9.398 -25.641 -10.469 1 94.94 160 GLY A C 1
ATOM 1269 O O . GLY A 1 160 ? 10.602 -25.812 -10.68 1 94.94 160 GLY A O 1
ATOM 1270 N N . PHE A 1 161 ? 8.773 -24.578 -10.836 1 95.12 161 PHE A N 1
ATOM 1271 C CA . PHE A 1 161 ? 9.375 -23.578 -11.703 1 95.12 161 PHE A CA 1
ATOM 1272 C C . PHE A 1 161 ? 10.539 -22.875 -11 1 95.12 161 PHE A C 1
ATOM 1274 O O . PHE A 1 161 ? 11.375 -22.25 -11.648 1 95.12 161 PHE A O 1
ATOM 1281 N N . GLU A 1 162 ? 10.672 -23.016 -9.664 1 95.06 162 GLU A N 1
ATOM 1282 C CA . GLU A 1 162 ? 11.688 -22.344 -8.867 1 95.06 162 GLU A CA 1
ATOM 1283 C C . GLU A 1 162 ? 13.086 -22.812 -9.234 1 95.06 162 GLU A C 1
ATOM 1285 O O . GLU A 1 162 ? 14.078 -22.172 -8.883 1 95.06 162 GLU A O 1
ATOM 1290 N N . LYS A 1 163 ? 13.211 -23.906 -9.922 1 93.69 163 LYS A N 1
ATOM 1291 C CA . LYS A 1 163 ? 14.508 -24.375 -10.391 1 93.69 163 LYS A CA 1
ATOM 1292 C C . LYS A 1 163 ? 15.172 -23.344 -11.297 1 93.69 163 LYS A C 1
ATOM 1294 O O . LYS A 1 163 ? 16.406 -23.344 -11.445 1 93.69 163 LYS A O 1
ATOM 1299 N N . LEU A 1 164 ? 14.359 -22.516 -11.875 1 93.38 164 LEU A N 1
ATOM 1300 C CA . LEU A 1 164 ? 14.859 -21.422 -12.711 1 93.38 164 LEU A CA 1
ATOM 1301 C C . LEU A 1 164 ? 15.836 -20.547 -11.938 1 93.38 164 LEU A C 1
ATOM 1303 O O . LEU A 1 164 ? 16.797 -20.047 -12.508 1 93.38 164 LEU A O 1
ATOM 1307 N N . MET A 1 165 ? 15.617 -20.375 -10.672 1 92.44 165 MET A N 1
ATOM 1308 C CA . MET A 1 165 ? 16.438 -19.484 -9.844 1 92.44 165 MET A CA 1
ATOM 1309 C C . MET A 1 165 ? 17.875 -19.969 -9.789 1 92.44 165 MET A C 1
ATOM 1311 O O . MET A 1 165 ? 18.797 -19.172 -9.648 1 92.44 165 MET A O 1
ATOM 1315 N N . ASP A 1 166 ? 18.078 -21.219 -9.961 1 89.94 166 ASP A N 1
ATOM 1316 C CA . ASP A 1 166 ? 19.422 -21.797 -9.945 1 89.94 166 ASP A CA 1
ATOM 1317 C C . ASP A 1 166 ? 20.188 -21.438 -11.219 1 89.94 166 ASP A C 1
ATOM 1319 O O . ASP A 1 166 ? 21.406 -21.531 -11.258 1 89.94 166 ASP A O 1
ATOM 1323 N N . VAL A 1 167 ? 19.484 -21.031 -12.148 1 89.38 167 VAL A N 1
ATOM 1324 C CA . VAL A 1 167 ? 20.078 -20.797 -13.461 1 89.38 167 VAL A CA 1
ATOM 1325 C C . VAL A 1 167 ? 20.297 -19.297 -13.672 1 89.38 167 VAL A C 1
ATOM 1327 O O . VAL A 1 167 ? 21.328 -18.875 -14.203 1 89.38 167 VAL A O 1
ATOM 1330 N N . ILE A 1 168 ? 19.406 -18.469 -13.188 1 87.81 168 ILE A N 1
ATOM 1331 C CA . ILE A 1 168 ? 19.344 -17.094 -13.68 1 87.81 168 ILE A CA 1
ATOM 1332 C C . ILE A 1 168 ? 20.094 -16.172 -12.727 1 87.81 168 ILE A C 1
ATOM 1334 O O . ILE A 1 168 ? 20.359 -15.008 -13.055 1 87.81 168 ILE A O 1
ATOM 1338 N N . GLY A 1 169 ? 20.344 -16.609 -11.602 1 88.12 169 GLY A N 1
ATOM 1339 C CA . GLY A 1 169 ? 20.906 -15.656 -10.664 1 88.12 169 GLY A CA 1
ATOM 1340 C C . GLY A 1 169 ? 21.844 -16.297 -9.656 1 88.12 169 GLY A C 1
ATOM 1341 O O . GLY A 1 169 ? 22.188 -17.469 -9.781 1 88.12 169 GLY A O 1
ATOM 1342 N N . LYS A 1 170 ? 22.344 -15.414 -8.703 1 92.56 170 LYS A N 1
ATOM 1343 C CA . LYS A 1 170 ? 23.203 -15.828 -7.613 1 92.56 170 LYS A CA 1
ATOM 1344 C C . LYS A 1 170 ? 22.547 -15.594 -6.258 1 92.56 170 LYS A C 1
ATOM 1346 O O . LYS A 1 170 ? 21.875 -14.578 -6.059 1 92.56 170 LYS A O 1
ATOM 1351 N N . GLN A 1 171 ? 22.781 -16.547 -5.43 1 93.56 171 GLN A N 1
ATOM 1352 C CA . GLN A 1 171 ? 22.266 -16.391 -4.074 1 93.56 171 GLN A CA 1
ATOM 1353 C C . GLN A 1 171 ? 22.641 -15.031 -3.5 1 93.56 171 GLN A C 1
ATOM 1355 O O . GLN A 1 171 ? 23.766 -14.57 -3.67 1 93.56 171 GLN A O 1
ATOM 1360 N N . TRP A 1 172 ? 21.688 -14.391 -2.844 1 93 172 TRP A N 1
ATOM 1361 C CA . TRP A 1 172 ? 21.891 -13.031 -2.35 1 93 172 TRP A CA 1
ATOM 1362 C C . TRP A 1 172 ? 21.281 -12.867 -0.959 1 93 172 TRP A C 1
ATOM 1364 O O . TRP A 1 172 ? 20.094 -12.578 -0.824 1 93 172 TRP A O 1
ATOM 1374 N N . ASN A 1 173 ? 22.078 -13.07 0.05 1 90.44 173 ASN A N 1
ATOM 1375 C CA . ASN A 1 173 ? 21.719 -12.82 1.443 1 90.44 173 ASN A CA 1
ATOM 1376 C C . ASN A 1 173 ? 22.406 -11.57 1.983 1 90.44 173 ASN A C 1
ATOM 1378 O O . ASN A 1 173 ? 23.609 -11.383 1.793 1 90.44 173 ASN A O 1
ATOM 1382 N N . THR A 1 174 ? 21.594 -10.734 2.529 1 92.88 174 THR A N 1
ATOM 1383 C CA . THR A 1 174 ? 22.141 -9.508 3.084 1 92.88 174 THR A CA 1
ATOM 1384 C C . THR A 1 174 ? 21.906 -9.438 4.59 1 92.88 174 THR A C 1
ATOM 1386 O O . THR A 1 174 ? 21.016 -10.109 5.113 1 92.88 174 THR A O 1
ATOM 1389 N N . THR A 1 175 ? 22.672 -8.664 5.312 1 92.69 175 THR A N 1
ATOM 1390 C CA . THR A 1 175 ? 22.516 -8.531 6.758 1 92.69 175 THR A CA 1
ATOM 1391 C C . THR A 1 175 ? 21.344 -7.605 7.086 1 92.69 175 THR A C 1
ATOM 1393 O O . THR A 1 175 ? 20.797 -7.645 8.195 1 92.69 175 THR A O 1
ATOM 1396 N N . THR A 1 176 ? 20.922 -6.754 6.141 1 94.12 176 THR A N 1
ATOM 1397 C CA . THR A 1 176 ? 19.875 -5.773 6.402 1 94.12 176 THR A CA 1
ATOM 1398 C C . THR A 1 176 ? 18.531 -6.273 5.891 1 94.12 176 THR A C 1
ATOM 1400 O O . THR A 1 176 ? 17.5 -5.633 6.105 1 94.12 176 THR A O 1
ATOM 1403 N N . ASN A 1 177 ? 18.547 -7.391 5.156 1 94.56 177 ASN A N 1
ATOM 1404 C CA . ASN A 1 177 ? 17.328 -7.926 4.539 1 94.56 177 ASN A CA 1
ATOM 1405 C C . ASN A 1 177 ? 16.688 -6.906 3.605 1 94.56 177 ASN A C 1
ATOM 1407 O O . ASN A 1 177 ? 15.461 -6.891 3.453 1 94.56 177 ASN A O 1
ATOM 1411 N N . THR A 1 178 ? 17.547 -6.055 2.99 1 96.25 178 THR A N 1
ATOM 1412 C CA . THR A 1 178 ? 17.047 -5.066 2.041 1 96.25 178 THR A CA 1
ATOM 1413 C C . THR A 1 178 ? 16.312 -5.742 0.896 1 96.25 178 THR A C 1
ATOM 1415 O O . THR A 1 178 ? 16.672 -6.848 0.48 1 96.25 178 THR A O 1
ATOM 1418 N N . PRO A 1 179 ? 15.234 -5.117 0.383 1 96.19 179 PRO A N 1
ATOM 1419 C CA . PRO A 1 179 ? 14.414 -5.727 -0.662 1 96.19 179 PRO A CA 1
ATOM 1420 C C . PRO A 1 179 ? 15.195 -6.023 -1.937 1 96.19 179 PRO A C 1
ATOM 1422 O O . PRO A 1 179 ? 14.938 -7.023 -2.609 1 96.19 179 PRO A O 1
ATOM 1425 N N . TYR A 1 180 ? 16.016 -5.18 -2.33 1 95.44 180 TYR A N 1
ATOM 1426 C CA . TYR A 1 180 ? 16.891 -5.301 -3.496 1 95.44 180 TYR A CA 1
ATOM 1427 C C . TYR A 1 180 ? 18.156 -4.484 -3.312 1 95.44 180 TYR A C 1
ATOM 1429 O O . TYR A 1 180 ? 18.359 -3.848 -2.273 1 95.44 180 TYR A O 1
ATOM 1437 N N . SER A 1 181 ? 19.047 -4.598 -4.305 1 93.81 181 SER A N 1
ATOM 1438 C CA . SER A 1 181 ? 20.312 -3.895 -4.203 1 93.81 181 SER A CA 1
ATOM 1439 C C . SER A 1 181 ? 20.141 -2.395 -4.41 1 93.81 181 SER A C 1
ATOM 1441 O O . SER A 1 181 ? 19.406 -1.969 -5.301 1 93.81 181 SER A O 1
ATOM 1443 N N . ASN A 1 182 ? 20.812 -1.607 -3.576 1 92.75 182 ASN A N 1
ATOM 1444 C CA . ASN A 1 182 ? 20.75 -0.156 -3.713 1 92.75 182 ASN A CA 1
ATOM 1445 C C . ASN A 1 182 ? 21.719 0.354 -4.773 1 92.75 182 ASN A C 1
ATOM 1447 O O . ASN A 1 182 ? 21.922 1.562 -4.898 1 92.75 182 ASN A O 1
ATOM 1451 N N . ALA A 1 183 ? 22.328 -0.54 -5.434 1 86.19 183 ALA A N 1
ATOM 1452 C CA . ALA A 1 183 ? 23.297 -0.144 -6.457 1 86.19 183 ALA A CA 1
ATOM 1453 C C . ALA A 1 183 ? 22.609 0.649 -7.57 1 86.19 183 ALA A C 1
ATOM 1455 O O . ALA A 1 183 ? 21.453 0.396 -7.902 1 86.19 183 ALA A O 1
ATOM 1456 N N . TYR A 1 184 ? 23.406 1.616 -8.008 1 76.12 184 TYR A N 1
ATOM 1457 C CA . TYR A 1 184 ? 22.906 2.402 -9.125 1 76.12 184 TYR A CA 1
ATOM 1458 C C . TYR A 1 184 ? 22.75 1.538 -10.375 1 76.12 184 TYR A C 1
ATOM 1460 O O . TYR A 1 184 ? 23.641 0.766 -10.719 1 76.12 184 TYR A O 1
ATOM 1468 N N . ILE A 1 185 ? 21.625 1.584 -10.891 1 69 185 ILE A N 1
ATOM 1469 C CA . ILE A 1 185 ? 21.359 0.86 -12.125 1 69 185 ILE A CA 1
ATOM 1470 C C . ILE A 1 185 ? 21.719 1.729 -13.328 1 69 185 ILE A C 1
ATOM 1472 O O . ILE A 1 185 ? 21.109 2.771 -13.562 1 69 185 ILE A O 1
ATOM 1476 N N . GLU A 1 186 ? 22.891 1.467 -13.898 1 61.84 186 GLU A N 1
ATOM 1477 C CA . GLU A 1 186 ? 23.328 2.236 -15.062 1 61.84 186 GLU A CA 1
ATOM 1478 C C . GLU A 1 186 ? 22.406 1.997 -16.266 1 61.84 186 GLU A C 1
ATOM 1480 O O . GLU A 1 186 ? 21.969 0.871 -16.5 1 61.84 186 GLU A O 1
ATOM 1485 N N . GLU A 1 187 ? 22.062 3.154 -16.844 1 59.72 187 GLU A N 1
ATOM 1486 C CA . GLU A 1 187 ? 21.297 3.102 -18.078 1 59.72 187 GLU A CA 1
ATOM 1487 C C . GLU A 1 187 ? 21.969 2.211 -19.125 1 59.72 187 GLU A C 1
ATOM 1489 O O . GLU A 1 187 ? 23.188 2.227 -19.25 1 59.72 187 GLU A O 1
ATOM 1494 N N . GLY A 1 188 ? 21.234 1.343 -19.844 1 51.47 188 GLY A N 1
ATOM 1495 C CA . GLY A 1 188 ? 21.734 0.506 -20.922 1 51.47 188 GLY A CA 1
ATOM 1496 C C . GLY A 1 188 ? 22.219 -0.854 -20.453 1 51.47 188 GLY A C 1
ATOM 1497 O O . GLY A 1 188 ? 22.672 -1.668 -21.25 1 51.47 188 GLY A O 1
ATOM 1498 N N . ALA A 1 189 ? 22.516 -1.007 -19.25 1 49.56 189 ALA A N 1
ATOM 1499 C CA . ALA A 1 189 ? 22.984 -2.326 -18.828 1 49.56 189 ALA A CA 1
ATOM 1500 C C . ALA A 1 189 ? 21.938 -3.398 -19.156 1 49.56 189 ALA A C 1
ATOM 1502 O O . ALA A 1 189 ? 20.875 -3.432 -18.547 1 49.56 189 ALA A O 1
ATOM 1503 N N . ASN A 1 190 ? 21.766 -3.555 -20.453 1 46.66 190 ASN A N 1
ATOM 1504 C CA . ASN A 1 190 ? 20.828 -4.496 -21.062 1 46.66 190 ASN A CA 1
ATOM 1505 C C . ASN A 1 190 ? 20.969 -5.887 -20.453 1 46.66 190 ASN A C 1
ATOM 1507 O O . ASN A 1 190 ? 22.078 -6.406 -20.312 1 46.66 190 ASN A O 1
ATOM 1511 N N . GLY A 1 191 ? 20.125 -6.277 -19.703 1 47.34 191 GLY A N 1
ATOM 1512 C CA . GLY A 1 191 ? 20.047 -7.707 -19.453 1 47.34 191 GLY A CA 1
ATOM 1513 C C . GLY A 1 191 ? 20.062 -8.539 -20.719 1 47.34 191 GLY A C 1
ATOM 1514 O O . GLY A 1 191 ? 19.844 -9.75 -20.688 1 47.34 191 GLY A O 1
ATOM 1515 N N . THR A 1 192 ? 19.938 -7.801 -21.812 1 44.47 192 THR A N 1
ATOM 1516 C CA . THR A 1 192 ? 19.766 -8.57 -23.047 1 44.47 192 THR A CA 1
ATOM 1517 C C . THR A 1 192 ? 21.109 -9.156 -23.5 1 44.47 192 THR A C 1
ATOM 1519 O O . THR A 1 192 ? 21.281 -9.469 -24.672 1 44.47 192 THR A O 1
ATOM 1522 N N . GLY A 1 193 ? 21.938 -9.133 -22.688 1 46.28 193 GLY A N 1
ATOM 1523 C CA . GLY A 1 193 ? 23.062 -9.805 -23.312 1 46.28 193 GLY A CA 1
ATOM 1524 C C . GLY A 1 193 ? 22.734 -11.211 -23.781 1 46.28 193 GLY A C 1
ATOM 1525 O O . GLY A 1 193 ? 21.719 -11.781 -23.391 1 46.28 193 GLY A O 1
ATOM 1526 N N . SER A 1 194 ? 23.359 -11.531 -24.953 1 49.09 194 SER A N 1
ATOM 1527 C CA . SER A 1 194 ? 23.25 -12.891 -25.453 1 49.09 194 SER A CA 1
ATOM 1528 C C . SER A 1 194 ? 23.453 -13.914 -24.344 1 49.09 194 SER A C 1
ATOM 1530 O O . SER A 1 194 ? 24.422 -13.828 -23.594 1 49.09 194 SER A O 1
ATOM 1532 N N . VAL A 1 195 ? 22.312 -14.555 -23.953 1 58.12 195 VAL A N 1
ATOM 1533 C CA . VAL A 1 195 ? 22.422 -15.672 -23.016 1 58.12 195 VAL A CA 1
ATOM 1534 C C . VAL A 1 195 ? 23.281 -16.781 -23.625 1 58.12 195 VAL A C 1
ATOM 1536 O O . VAL A 1 195 ? 23.062 -17.188 -24.766 1 58.12 195 VAL A O 1
ATOM 1539 N N . PRO A 1 196 ? 24.312 -17.078 -22.953 1 60.34 196 PRO A N 1
ATOM 1540 C CA . PRO A 1 196 ? 25.094 -18.203 -23.453 1 60.34 196 PRO A CA 1
ATOM 1541 C C . PRO A 1 196 ? 24.219 -19.406 -23.844 1 60.34 196 PRO A C 1
ATOM 1543 O O . PRO A 1 196 ? 23.156 -19.609 -23.234 1 60.34 196 PRO A O 1
ATOM 1546 N N . VAL A 1 197 ? 24.719 -20.094 -24.938 1 55.09 197 VAL A N 1
ATOM 1547 C CA . VAL A 1 197 ? 23.984 -21.203 -25.516 1 55.09 197 VAL A CA 1
ATOM 1548 C C . VAL A 1 197 ? 23.625 -22.203 -24.422 1 55.09 197 VAL A C 1
ATOM 1550 O O . VAL A 1 197 ? 22.5 -22.734 -24.391 1 55.09 197 VAL A O 1
ATOM 1553 N N . SER A 1 198 ? 24.578 -22.578 -23.562 1 65.5 198 SER A N 1
ATOM 1554 C CA . SER A 1 198 ? 24.328 -23.516 -22.469 1 65.5 198 SER A CA 1
ATOM 1555 C C . SER A 1 198 ? 23.203 -23.016 -21.562 1 65.5 198 SER A C 1
ATOM 1557 O O . SER A 1 198 ? 22.375 -23.797 -21.109 1 65.5 198 SER A O 1
ATOM 1559 N N . GLU A 1 199 ? 23.125 -21.844 -21.469 1 77 199 GLU A N 1
ATOM 1560 C CA . GLU A 1 199 ? 22.062 -21.25 -20.641 1 77 199 GLU A CA 1
ATOM 1561 C C . GLU A 1 199 ? 20.719 -21.297 -21.359 1 77 199 GLU A C 1
ATOM 1563 O O . GLU A 1 199 ? 19.688 -21.547 -20.719 1 77 199 GLU A O 1
ATOM 1568 N N . VAL A 1 200 ? 20.828 -21.312 -22.672 1 80.12 200 VAL A N 1
ATOM 1569 C CA . VAL A 1 200 ? 19.594 -21.359 -23.438 1 80.12 200 VAL A CA 1
ATOM 1570 C C . VAL A 1 200 ? 18.953 -22.734 -23.328 1 80.12 200 VAL A C 1
ATOM 1572 O O . VAL A 1 200 ? 17.734 -22.859 -23.156 1 80.12 200 VAL A O 1
ATOM 1575 N N . GLN A 1 201 ? 19.766 -23.781 -23.438 1 87.06 201 GLN A N 1
ATOM 1576 C CA . GLN A 1 201 ? 19.25 -25.141 -23.312 1 87.06 201 GLN A CA 1
ATOM 1577 C C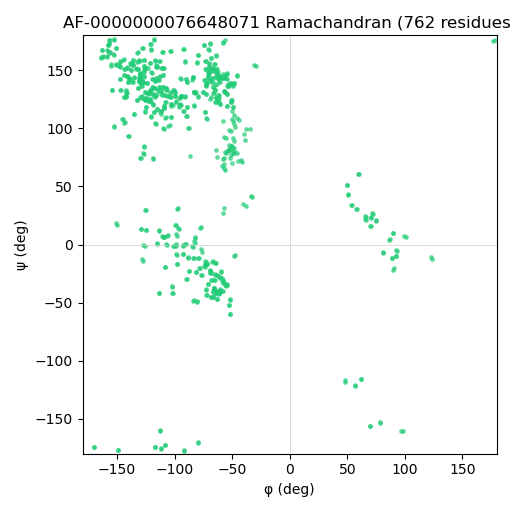 . GLN A 1 201 ? 18.641 -25.391 -21.938 1 87.06 201 GLN A C 1
ATOM 1579 O O . GLN A 1 201 ? 17.594 -26.016 -21.828 1 87.06 201 GLN A O 1
ATOM 1584 N N . GLN A 1 202 ? 19.297 -24.906 -21 1 90.31 202 GLN A N 1
ATOM 1585 C CA . GLN A 1 202 ? 18.781 -25.078 -19.641 1 90.31 202 GLN A CA 1
ATOM 1586 C C . GLN A 1 202 ? 17.469 -24.328 -19.453 1 90.31 202 GLN A C 1
ATOM 1588 O O . GLN A 1 202 ? 16.547 -24.844 -18.812 1 90.31 202 GLN A O 1
ATOM 1593 N N . LEU A 1 203 ? 17.344 -23.234 -20 1 93.12 203 LEU A N 1
ATOM 1594 C CA . LEU A 1 203 ? 16.125 -22.438 -19.906 1 93.12 203 LEU A CA 1
ATOM 1595 C C . LEU A 1 203 ? 14.969 -23.156 -20.594 1 93.12 203 LEU A C 1
ATOM 1597 O O . LEU A 1 203 ? 13.859 -23.219 -20.062 1 93.12 203 LEU A O 1
ATOM 1601 N N . THR A 1 204 ? 15.258 -23.734 -21.766 1 94.25 204 THR A N 1
ATOM 1602 C CA . THR A 1 204 ? 14.234 -24.469 -22.484 1 94.25 204 THR A CA 1
ATOM 1603 C C . THR A 1 204 ? 13.766 -25.688 -21.688 1 94.25 204 THR A C 1
ATOM 1605 O O . THR A 1 204 ? 12.578 -25.984 -21.656 1 94.25 204 THR A O 1
ATOM 1608 N N . TYR A 1 205 ? 14.781 -26.328 -21.078 1 94 205 TYR A N 1
ATOM 1609 C CA . TYR A 1 205 ? 14.453 -27.469 -20.219 1 94 205 TYR A CA 1
ATOM 1610 C C . TYR A 1 205 ? 13.523 -27.047 -19.094 1 94 205 TYR A C 1
ATOM 1612 O O . TYR A 1 205 ? 12.664 -27.828 -18.672 1 94 205 TYR A O 1
ATOM 1620 N N . LEU A 1 206 ? 13.609 -25.859 -18.703 1 94.88 206 LEU A N 1
ATOM 1621 C CA . LEU A 1 206 ? 12.805 -25.344 -17.594 1 94.88 206 LEU A CA 1
ATOM 1622 C C . LEU A 1 206 ? 11.57 -24.625 -18.125 1 94.88 206 LEU A C 1
ATOM 1624 O O . LEU A 1 206 ? 10.945 -23.844 -17.406 1 94.88 206 LEU A O 1
ATOM 1628 N N . ASP A 1 207 ? 11.211 -24.781 -19.359 1 97.12 207 ASP A N 1
ATOM 1629 C CA . ASP A 1 207 ? 10.016 -24.266 -20 1 97.12 207 ASP A CA 1
ATOM 1630 C C . ASP A 1 207 ? 10.109 -22.75 -20.203 1 97.12 207 ASP A C 1
ATOM 1632 O O . ASP A 1 207 ? 9.109 -22.031 -20.094 1 97.12 207 ASP A O 1
ATOM 1636 N N . VAL A 1 208 ? 11.305 -22.234 -20.297 1 96.5 208 VAL A N 1
ATOM 1637 C CA . VAL A 1 208 ? 11.539 -20.844 -20.672 1 96.5 208 VAL A CA 1
ATOM 1638 C C . VAL A 1 208 ? 12.031 -20.781 -22.125 1 96.5 208 VAL A C 1
ATOM 1640 O O . VAL A 1 208 ? 13.195 -21.062 -22.406 1 96.5 208 VAL A O 1
ATOM 1643 N N . TRP A 1 209 ? 11.172 -20.422 -23.016 1 96.06 209 TRP A N 1
ATOM 1644 C CA . TRP A 1 209 ? 11.477 -20.406 -24.438 1 96.06 209 TRP A CA 1
ATOM 1645 C C . TRP A 1 209 ? 11.719 -18.984 -24.938 1 96.06 209 TRP A C 1
ATOM 1647 O O . TRP A 1 209 ? 10.781 -18.188 -25.047 1 96.06 209 TRP A O 1
ATOM 1657 N N . SER A 1 210 ? 12.914 -18.641 -25.266 1 94.75 210 SER A N 1
ATOM 1658 C CA . SER A 1 210 ? 13.328 -17.297 -25.656 1 94.75 210 SER A CA 1
ATOM 1659 C C . SER A 1 210 ? 12.602 -16.844 -26.906 1 94.75 210 SER A C 1
ATOM 1661 O O . SER A 1 210 ? 12.414 -17.625 -27.844 1 94.75 210 SER A O 1
ATOM 1663 N N . GLN A 1 211 ? 12.242 -15.609 -26.922 1 94.19 211 GLN A N 1
ATOM 1664 C CA . GLN A 1 211 ? 11.578 -14.977 -28.062 1 94.19 211 GLN A CA 1
ATOM 1665 C C . GLN A 1 211 ? 12.312 -13.703 -28.469 1 94.19 211 GLN A C 1
ATOM 1667 O O . GLN A 1 211 ? 11.812 -12.602 -28.25 1 94.19 211 GLN A O 1
ATOM 1672 N N . PRO A 1 212 ? 13.391 -13.789 -29.172 1 91.69 212 PRO A N 1
ATOM 1673 C CA . PRO A 1 212 ? 14.234 -12.633 -29.469 1 91.69 212 PRO A CA 1
ATOM 1674 C C . PRO A 1 212 ? 13.57 -11.641 -30.422 1 91.69 212 PRO A C 1
ATOM 1676 O O . PRO A 1 212 ? 13.953 -10.469 -30.469 1 91.69 212 PRO A O 1
ATOM 1679 N N . ASP A 1 213 ? 12.602 -12.094 -31.203 1 93.19 213 ASP A N 1
ATOM 1680 C CA . ASP A 1 213 ? 11.945 -11.211 -32.188 1 93.19 213 ASP A CA 1
ATOM 1681 C C . ASP A 1 213 ? 10.836 -10.398 -31.516 1 93.19 213 ASP A C 1
ATOM 1683 O O . ASP A 1 213 ? 10.25 -9.516 -32.125 1 93.19 213 ASP A O 1
ATOM 1687 N N . PHE A 1 214 ? 10.484 -10.773 -30.281 1 94.94 214 PHE A N 1
ATOM 1688 C CA . PHE A 1 214 ? 9.492 -10.008 -29.531 1 94.94 214 PHE A CA 1
ATOM 1689 C C . PHE A 1 214 ? 10.078 -8.688 -29.047 1 94.94 214 PHE A C 1
ATOM 1691 O O . PHE A 1 214 ? 10.984 -8.672 -28.203 1 94.94 214 PHE A O 1
ATOM 1698 N N . VAL A 1 215 ? 9.562 -7.57 -29.578 1 94.88 215 VAL A N 1
ATOM 1699 C CA . VAL A 1 215 ? 10.023 -6.238 -29.203 1 94.88 215 VAL A CA 1
ATOM 1700 C C . VAL A 1 215 ? 8.922 -5.508 -28.438 1 94.88 215 VAL A C 1
ATOM 1702 O O . VAL A 1 215 ? 7.875 -5.18 -29 1 94.88 215 VAL A O 1
ATOM 1705 N N . PRO A 1 216 ? 9.125 -5.203 -27.172 1 95.62 216 PRO A N 1
ATOM 1706 C CA . PRO A 1 216 ? 8.109 -4.508 -26.391 1 95.62 216 PRO A CA 1
ATOM 1707 C C . PRO A 1 216 ? 7.676 -3.182 -27.016 1 95.62 216 PRO A C 1
ATOM 1709 O O . PRO A 1 216 ? 8.523 -2.35 -27.344 1 95.62 216 PRO A O 1
ATOM 1712 N N . ARG A 1 217 ? 6.41 -2.99 -27.109 1 94.75 217 ARG A N 1
ATOM 1713 C CA . ARG A 1 217 ? 5.871 -1.717 -27.562 1 94.75 217 ARG A CA 1
ATOM 1714 C C . ARG A 1 217 ? 6.113 -0.612 -26.547 1 94.75 217 ARG A C 1
ATOM 1716 O O . ARG A 1 217 ? 6.043 -0.852 -25.344 1 94.75 217 ARG A O 1
ATOM 1723 N N . ARG A 1 218 ? 6.254 0.604 -27.062 1 93.25 218 ARG A N 1
ATOM 1724 C CA . ARG A 1 218 ? 6.566 1.704 -26.141 1 93.25 218 ARG A CA 1
ATOM 1725 C C . ARG A 1 218 ? 5.551 2.834 -26.281 1 93.25 218 ARG A C 1
ATOM 1727 O O . ARG A 1 218 ? 5.75 3.924 -25.75 1 93.25 218 ARG A O 1
ATOM 1734 N N . ASP A 1 219 ? 4.465 2.695 -26.922 1 94.06 219 ASP A N 1
ATOM 1735 C CA . ASP A 1 219 ? 3.469 3.725 -27.203 1 94.06 219 ASP A CA 1
ATOM 1736 C C . ASP A 1 219 ? 2.326 3.668 -26.188 1 94.06 219 ASP A C 1
ATOM 1738 O O . ASP A 1 219 ? 1.163 3.867 -26.547 1 94.06 219 ASP A O 1
ATOM 1742 N N . LEU A 1 220 ? 2.611 3.271 -24.984 1 94.69 220 LEU A N 1
ATOM 1743 C CA . LEU A 1 220 ? 1.557 3.271 -23.984 1 94.69 220 LEU A CA 1
ATOM 1744 C C . LEU A 1 220 ? 1.077 4.691 -23.703 1 94.69 220 LEU A C 1
ATOM 1746 O O . LEU A 1 220 ? 1.887 5.617 -23.609 1 94.69 220 LEU A O 1
ATOM 1750 N N . LEU A 1 221 ? -0.209 4.781 -23.609 1 93.69 221 LEU A N 1
ATOM 1751 C CA . LEU A 1 221 ? -0.863 6.008 -23.172 1 93.69 221 LEU A CA 1
ATOM 1752 C C . LEU A 1 221 ? -1.728 5.746 -21.938 1 93.69 221 LEU A C 1
ATOM 1754 O O . LEU A 1 221 ? -2.605 4.883 -21.969 1 93.69 221 LEU A O 1
ATOM 1758 N N . ASN A 1 222 ? -1.438 6.508 -20.859 1 93.94 222 ASN A N 1
ATOM 1759 C CA . ASN A 1 222 ? -2.148 6.34 -19.594 1 93.94 222 ASN A CA 1
ATOM 1760 C C . ASN A 1 222 ? -2.102 4.891 -19.125 1 93.94 222 ASN A C 1
ATOM 1762 O O . ASN A 1 222 ? -3.111 4.355 -18.656 1 93.94 222 ASN A O 1
ATOM 1766 N N . GLY A 1 223 ? -1.015 4.281 -19.422 1 95.44 223 GLY A N 1
ATOM 1767 C CA . GLY A 1 223 ? -0.694 2.988 -18.844 1 95.44 223 GLY A CA 1
ATOM 1768 C C . GLY A 1 223 ? -1.213 1.82 -19.656 1 95.44 223 GLY A C 1
ATOM 1769 O O . GLY A 1 223 ? -1.229 0.683 -19.188 1 95.44 223 GLY A O 1
ATOM 1770 N N . THR A 1 224 ? -1.69 2.07 -20.828 1 96.06 224 THR A N 1
ATOM 1771 C CA . THR A 1 224 ? -2.252 0.95 -21.578 1 96.06 224 THR A CA 1
ATOM 1772 C C . THR A 1 224 ? -1.958 1.091 -23.062 1 96.06 224 THR A C 1
ATOM 1774 O O . THR A 1 224 ? -1.87 2.207 -23.578 1 96.06 224 THR A O 1
ATOM 1777 N N . THR A 1 225 ? -1.763 0.004 -23.688 1 95.69 225 THR A N 1
ATOM 1778 C CA . THR A 1 225 ? -1.835 -0.136 -25.141 1 95.69 225 THR A CA 1
ATOM 1779 C C . THR A 1 225 ? -2.465 -1.472 -25.531 1 95.69 225 THR A C 1
ATOM 1781 O O . THR A 1 225 ? -2.137 -2.508 -24.953 1 95.69 225 THR A O 1
ATOM 1784 N N . PRO A 1 226 ? -3.449 -1.584 -26.453 1 93.31 226 PRO A N 1
ATOM 1785 C CA . PRO A 1 226 ? -3.984 -0.415 -27.156 1 93.31 226 PRO A CA 1
ATOM 1786 C C . PRO A 1 226 ? -4.672 0.575 -26.219 1 93.31 226 PRO A C 1
ATOM 1788 O O . PRO A 1 226 ? -5.09 0.2 -25.125 1 93.31 226 PRO A O 1
ATOM 1791 N N . SER A 1 227 ? -4.902 1.766 -26.594 1 87.94 227 SER A N 1
ATOM 1792 C CA . SER A 1 227 ? -5.328 2.859 -25.734 1 87.94 227 SER A CA 1
ATOM 1793 C C . SER A 1 227 ? -6.824 2.781 -25.438 1 87.94 227 SER A C 1
ATOM 1795 O O . SER A 1 227 ? -7.312 3.428 -24.5 1 87.94 227 SER A O 1
ATOM 1797 N N . ASN A 1 228 ? -7.547 1.979 -26.109 1 89.5 228 ASN A N 1
ATOM 1798 C CA . ASN A 1 228 ? -8.992 1.938 -25.906 1 89.5 228 ASN A CA 1
ATOM 1799 C C . ASN A 1 228 ? -9.406 0.787 -25 1 89.5 228 ASN A C 1
ATOM 1801 O O . ASN A 1 228 ? -10.594 0.584 -24.734 1 89.5 228 ASN A O 1
ATOM 1805 N N . ALA A 1 229 ? -8.43 0.023 -24.547 1 91.12 229 ALA A N 1
ATOM 1806 C CA . ALA A 1 229 ? -8.734 -1.043 -23.594 1 91.12 229 ALA A CA 1
ATOM 1807 C C . ALA A 1 229 ? -9.047 -0.474 -22.219 1 91.12 229 ALA A C 1
ATOM 1809 O O . ALA A 1 229 ? -8.398 0.474 -21.766 1 91.12 229 ALA A O 1
ATOM 1810 N N . ALA A 1 230 ? -10.031 -1.021 -21.562 1 94.62 230 ALA A N 1
ATOM 1811 C CA . ALA A 1 230 ? -10.375 -0.582 -20.219 1 94.62 230 ALA A CA 1
ATOM 1812 C C . ALA A 1 230 ? -9.219 -0.818 -19.25 1 94.62 230 ALA A C 1
ATOM 1814 O O . ALA A 1 230 ? -8.734 -1.943 -19.125 1 94.62 230 ALA A O 1
ATOM 1815 N N . TRP A 1 231 ? -8.797 0.244 -18.625 1 97.25 231 TRP A N 1
ATOM 1816 C CA . TRP A 1 231 ? -7.738 0.178 -17.625 1 97.25 231 TRP A CA 1
ATOM 1817 C C . TRP A 1 231 ? -7.875 1.311 -16.609 1 97.25 231 TRP A C 1
ATOM 1819 O O . TRP A 1 231 ? -7.508 2.453 -16.891 1 97.25 231 TRP A O 1
ATOM 1829 N N . HIS A 1 232 ? -8.422 0.976 -15.414 1 96.25 232 HIS A N 1
ATOM 1830 C CA . HIS A 1 232 ? -8.742 1.894 -14.328 1 96.25 232 HIS A CA 1
ATOM 1831 C C . HIS A 1 232 ? -9.859 2.854 -14.734 1 96.25 232 HIS A C 1
ATOM 1833 O O . HIS A 1 232 ? -9.914 3.984 -14.242 1 96.25 232 HIS A O 1
ATOM 1839 N N . ASP A 1 233 ? -10.656 2.502 -15.656 1 93.19 233 ASP A N 1
ATOM 1840 C CA . ASP A 1 233 ? -11.734 3.379 -16.094 1 93.19 233 ASP A CA 1
ATOM 1841 C C . ASP A 1 233 ? -12.922 2.572 -16.609 1 93.19 233 ASP A C 1
ATOM 1843 O O . ASP A 1 233 ? -13.758 3.092 -17.359 1 93.19 233 ASP A O 1
ATOM 1847 N N . GLY A 1 234 ? -12.945 1.313 -16.234 1 94.31 234 GLY A N 1
ATOM 1848 C CA . GLY A 1 234 ? -14.031 0.427 -16.609 1 94.31 234 GLY A CA 1
ATOM 1849 C C . GLY A 1 234 ? -13.836 -0.999 -16.141 1 94.31 234 GLY A C 1
ATOM 1850 O O . GLY A 1 234 ? -12.789 -1.337 -15.586 1 94.31 234 GLY A O 1
ATOM 1851 N N . PRO A 1 235 ? -14.836 -1.819 -16.375 1 95.88 235 PRO A N 1
ATOM 1852 C CA . PRO A 1 235 ? -14.781 -3.186 -15.852 1 95.88 235 PRO A CA 1
ATOM 1853 C C . PRO A 1 235 ? -13.742 -4.051 -16.578 1 95.88 235 PRO A C 1
ATOM 1855 O O . PRO A 1 235 ? -13.539 -3.898 -17.781 1 95.88 235 PRO A O 1
ATOM 1858 N N . ASN A 1 236 ? -13.094 -4.898 -15.914 1 97.69 236 ASN A N 1
ATOM 1859 C CA . ASN A 1 236 ? -12.227 -5.953 -16.438 1 97.69 236 ASN A CA 1
ATOM 1860 C C . ASN A 1 236 ? -12.844 -7.336 -16.234 1 97.69 236 ASN A C 1
ATOM 1862 O O . ASN A 1 236 ? -13.562 -7.566 -15.266 1 97.69 236 ASN A O 1
ATOM 1866 N N . TYR A 1 237 ? -12.508 -8.266 -17.094 1 97.25 237 TYR A N 1
ATOM 1867 C CA . TYR A 1 237 ? -13.094 -9.602 -17.078 1 97.25 237 TYR A CA 1
ATOM 1868 C C . TYR A 1 237 ? -12.016 -10.672 -16.953 1 97.25 237 TYR A C 1
ATOM 1870 O O . TYR A 1 237 ? -10.883 -10.477 -17.406 1 97.25 237 TYR A O 1
ATOM 1878 N N . LEU A 1 238 ? -12.406 -11.781 -16.375 1 98.06 238 LEU A N 1
ATOM 1879 C CA . LEU A 1 238 ? -11.492 -12.914 -16.219 1 98.06 238 LEU A CA 1
ATOM 1880 C C . LEU A 1 238 ? -11.586 -13.852 -17.406 1 98.06 238 LEU A C 1
ATOM 1882 O O . LEU A 1 238 ? -12.586 -13.859 -18.125 1 98.06 238 LEU A O 1
ATOM 1886 N N . GLY A 1 239 ? -10.5 -14.586 -17.562 1 96.5 239 GLY A N 1
ATOM 1887 C CA . GLY A 1 239 ? -10.578 -15.648 -18.547 1 96.5 239 GLY A CA 1
ATOM 1888 C C . GLY A 1 239 ? -11.547 -16.75 -18.172 1 96.5 239 GLY A C 1
ATOM 1889 O O . GLY A 1 239 ? -11.695 -17.078 -16.984 1 96.5 239 GLY A O 1
ATOM 1890 N N . ASN A 1 240 ? -12.109 -17.406 -19.234 1 95.94 240 ASN A N 1
ATOM 1891 C CA . ASN A 1 240 ? -13.016 -18.516 -18.984 1 95.94 240 ASN A CA 1
ATOM 1892 C C . ASN A 1 240 ? -12.391 -19.844 -19.406 1 95.94 240 ASN A C 1
ATOM 1894 O O . ASN A 1 240 ? -13.062 -20.875 -19.422 1 95.94 240 ASN A O 1
ATOM 1898 N N . ASP A 1 241 ? -11.211 -19.781 -19.734 1 96.06 241 ASP A N 1
ATOM 1899 C CA . ASP A 1 241 ? -10.391 -20.953 -20.031 1 96.06 241 ASP A CA 1
ATOM 1900 C C . ASP A 1 241 ? -8.906 -20.656 -19.844 1 96.06 241 ASP A C 1
ATOM 1902 O O . ASP A 1 241 ? -8.523 -19.5 -19.625 1 96.06 241 ASP A O 1
ATOM 1906 N N . SER A 1 242 ? -8.078 -21.672 -19.953 1 94.12 242 SER A N 1
ATOM 1907 C CA . SER A 1 242 ? -6.656 -21.531 -19.656 1 94.12 242 SER A CA 1
ATOM 1908 C C . SER A 1 242 ? -5.902 -20.953 -20.859 1 94.12 242 SER A C 1
ATOM 1910 O O . SER A 1 242 ? -4.688 -20.766 -20.797 1 94.12 242 SER A O 1
ATOM 1912 N N . ASP A 1 243 ? -6.562 -20.641 -21.953 1 93.81 243 ASP A N 1
ATOM 1913 C CA . ASP A 1 243 ? -5.914 -20.141 -23.156 1 93.81 243 ASP A CA 1
ATOM 1914 C C . ASP A 1 243 ? -6.164 -18.641 -23.344 1 93.81 243 ASP A C 1
ATOM 1916 O O . ASP A 1 243 ? -5.844 -18.078 -24.391 1 93.81 243 ASP A O 1
ATOM 1920 N N . THR A 1 244 ? -6.738 -18.047 -22.375 1 93.56 244 THR A N 1
ATOM 1921 C CA . THR A 1 244 ? -7.062 -16.641 -22.438 1 93.56 244 THR A CA 1
ATOM 1922 C C . THR A 1 244 ? -6.168 -15.828 -21.5 1 93.56 244 THR A C 1
ATOM 1924 O O . THR A 1 244 ? -6.129 -16.078 -20.297 1 93.56 244 THR A O 1
ATOM 1927 N N . SER A 1 245 ? -5.406 -14.898 -22.062 1 94.62 245 SER A N 1
ATOM 1928 C CA . SER A 1 245 ? -4.688 -13.914 -21.266 1 94.62 245 SER A CA 1
ATOM 1929 C C . SER A 1 245 ? -5.574 -12.727 -20.906 1 94.62 245 SER A C 1
ATOM 1931 O O . SER A 1 245 ? -6.434 -12.336 -21.703 1 94.62 245 SER A O 1
ATOM 1933 N N . TYR A 1 246 ? -5.406 -12.172 -19.719 1 96.44 246 TYR A N 1
ATOM 1934 C CA . TYR A 1 246 ? -6.242 -11.039 -19.344 1 96.44 246 TYR A CA 1
ATOM 1935 C C . TYR A 1 246 ? -5.586 -10.227 -18.234 1 96.44 246 TYR A C 1
ATOM 1937 O O . TYR A 1 246 ? -4.574 -10.641 -17.672 1 96.44 246 TYR A O 1
ATOM 1945 N N . TRP A 1 247 ? -6.133 -9.078 -18.016 1 97.44 247 TRP A N 1
ATOM 1946 C CA . TRP A 1 247 ? -5.652 -8.094 -17.062 1 97.44 247 TRP A CA 1
ATOM 1947 C C . TRP A 1 247 ? -6.789 -7.605 -16.172 1 97.44 247 TRP A C 1
ATOM 1949 O O . TRP A 1 247 ? -7.922 -7.438 -16.641 1 97.44 247 TRP A O 1
ATOM 1959 N N . VAL A 1 248 ? -6.484 -7.375 -14.914 1 98.5 248 VAL A N 1
ATOM 1960 C CA . VAL A 1 248 ? -7.48 -6.852 -13.984 1 98.5 248 VAL A CA 1
ATOM 1961 C C . VAL A 1 248 ? -6.871 -5.73 -1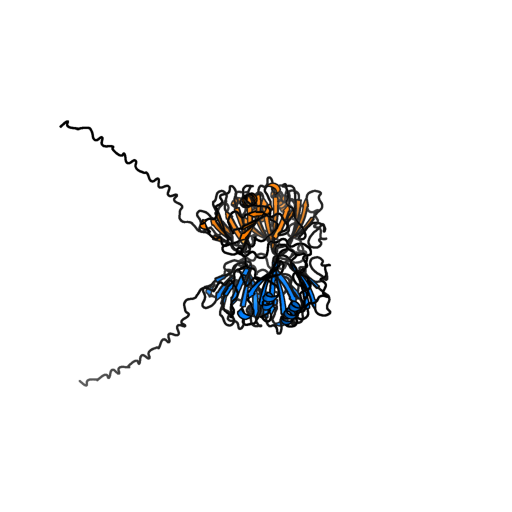3.148 1 98.5 248 VAL A C 1
ATOM 1963 O O . VAL A 1 248 ? -5.969 -5.965 -12.344 1 98.5 248 VAL A O 1
ATOM 1966 N N . ALA A 1 249 ? -7.371 -4.48 -13.383 1 98.25 249 ALA A N 1
ATOM 1967 C CA . ALA A 1 249 ? -6.992 -3.373 -12.508 1 98.25 249 ALA A CA 1
ATOM 1968 C C . ALA A 1 249 ? -7.617 -3.529 -11.125 1 98.25 249 ALA A C 1
ATOM 1970 O O . ALA A 1 249 ? -8.711 -4.074 -10.992 1 98.25 249 ALA A O 1
ATOM 1971 N N . ASN A 1 250 ? -6.926 -3.051 -10.086 1 98.19 250 ASN A N 1
ATOM 1972 C CA . ASN A 1 250 ? -7.391 -3.176 -8.703 1 98.19 250 ASN A CA 1
ATOM 1973 C C . ASN A 1 250 ? -8.797 -2.609 -8.531 1 98.19 250 ASN A C 1
ATOM 1975 O O . ASN A 1 250 ? -9.031 -1.428 -8.789 1 98.19 250 ASN A O 1
ATOM 1979 N N . GLY A 1 251 ? -9.695 -3.471 -8.125 1 97.31 251 GLY A N 1
ATOM 1980 C CA . GLY A 1 251 ? -11.055 -3.051 -7.828 1 97.31 251 GLY A CA 1
ATOM 1981 C C . GLY A 1 251 ? -11.953 -3.051 -9.047 1 97.31 251 GLY A C 1
ATOM 1982 O O . GLY A 1 251 ? -13.141 -2.715 -8.953 1 97.31 251 GLY A O 1
ATOM 1983 N N . TYR A 1 252 ? -11.508 -3.496 -10.234 1 97.75 252 TYR A N 1
ATOM 1984 C CA . TYR A 1 252 ? -12.289 -3.346 -11.461 1 97.75 252 TYR A CA 1
ATOM 1985 C C . TYR A 1 252 ? -12.695 -4.703 -12.016 1 97.75 252 TYR A C 1
ATOM 1987 O O . TYR A 1 252 ? -13.297 -4.789 -13.094 1 97.75 252 TYR A O 1
ATOM 1995 N N . GLY A 1 253 ? -12.32 -5.773 -11.344 1 98.12 253 GLY A N 1
ATOM 1996 C CA . GLY A 1 253 ? -12.789 -7.105 -11.688 1 98.12 253 GLY A CA 1
ATOM 1997 C C . GLY A 1 253 ? -14.039 -7.512 -10.938 1 98.12 253 GLY A C 1
ATOM 1998 O O . GLY A 1 253 ? -14.602 -6.723 -10.18 1 98.12 253 GLY A O 1
ATOM 1999 N N . PRO A 1 254 ? -14.492 -8.742 -11.156 1 98.44 254 PRO A N 1
ATOM 2000 C CA . PRO A 1 254 ? -15.641 -9.227 -10.398 1 98.44 254 PRO A CA 1
ATOM 2001 C C . PRO A 1 254 ? -15.359 -9.32 -8.898 1 98.44 254 PRO A C 1
ATOM 2003 O O . PRO A 1 254 ? -14.219 -9.531 -8.492 1 98.44 254 PRO A O 1
ATOM 2006 N N . LYS A 1 255 ? -16.406 -9.109 -8.148 1 98.62 255 LYS A N 1
ATOM 2007 C CA . LYS A 1 255 ? -16.328 -9.219 -6.691 1 98.62 255 LYS A CA 1
ATOM 2008 C C . LYS A 1 255 ? -17.562 -9.938 -6.129 1 98.62 255 LYS A C 1
ATOM 2010 O O . LYS A 1 255 ? -18.625 -9.945 -6.754 1 98.62 255 LYS A O 1
ATOM 2015 N N . TYR A 1 256 ? -17.344 -10.508 -4.977 1 98.69 256 TYR A N 1
ATOM 2016 C CA . TYR A 1 256 ? -18.391 -11.234 -4.281 1 98.69 256 TYR A CA 1
ATOM 2017 C C . TYR A 1 256 ? -18.375 -10.906 -2.791 1 98.69 256 TYR A C 1
ATOM 2019 O O . TYR A 1 256 ? -17.312 -10.781 -2.184 1 98.69 256 TYR A O 1
ATOM 2027 N N . LEU A 1 257 ? -19.531 -10.773 -2.236 1 98.31 257 LEU A N 1
ATOM 2028 C CA . LEU A 1 257 ? -19.688 -10.523 -0.808 1 98.31 257 LEU A CA 1
ATOM 2029 C C . LEU A 1 257 ? -20.25 -11.75 -0.103 1 98.31 257 LEU A C 1
ATOM 2031 O O . LEU A 1 257 ? -21.328 -12.234 -0.458 1 98.31 257 LEU A O 1
ATOM 2035 N N . ASN A 1 258 ? -19.484 -12.289 0.802 1 97.81 258 ASN A N 1
ATOM 2036 C CA . ASN A 1 258 ? -19.953 -13.336 1.701 1 97.81 258 ASN A CA 1
ATOM 2037 C C . ASN A 1 258 ? -20.344 -12.773 3.066 1 97.81 258 ASN A C 1
ATOM 2039 O O . ASN A 1 258 ? -19.531 -12.102 3.715 1 97.81 258 ASN A O 1
ATOM 2043 N N . LYS A 1 259 ? -21.531 -12.984 3.504 1 93.25 259 LYS A N 1
ATOM 2044 C CA . LYS A 1 259 ? -22.062 -12.43 4.738 1 93.25 259 LYS A CA 1
ATOM 2045 C C . LYS A 1 259 ? -22.609 -13.531 5.645 1 93.25 259 LYS A C 1
ATOM 2047 O O . LYS A 1 259 ? -23.625 -13.352 6.312 1 93.25 259 LYS A O 1
ATOM 2052 N N . ALA A 1 260 ? -22.062 -14.656 5.559 1 86.31 260 ALA A N 1
ATOM 2053 C CA . ALA A 1 260 ? -22.594 -15.82 6.27 1 86.31 260 ALA A CA 1
ATOM 2054 C C . ALA A 1 260 ? -22.641 -15.57 7.773 1 86.31 260 ALA A C 1
ATOM 2056 O O . ALA A 1 260 ? -23.469 -16.141 8.477 1 86.31 260 ALA A O 1
ATOM 2057 N N . MET A 1 261 ? -21.734 -14.797 8.281 1 82.69 261 MET A N 1
ATOM 2058 C CA . MET A 1 261 ? -21.75 -14.406 9.688 1 82.69 261 MET A CA 1
ATOM 2059 C C . MET A 1 261 ? -22.156 -12.945 9.836 1 82.69 261 MET A C 1
ATOM 2061 O O . MET A 1 261 ? -21.578 -12.07 9.18 1 82.69 261 MET A O 1
ATOM 2065 N N . THR A 1 262 ? -23.062 -12.766 10.766 1 79.81 262 THR A N 1
ATOM 2066 C CA . THR A 1 262 ? -23.609 -11.422 10.93 1 79.81 262 THR A CA 1
ATOM 2067 C C . THR A 1 262 ? -22.516 -10.445 11.336 1 79.81 262 THR A C 1
ATOM 2069 O O . THR A 1 262 ? -21.781 -10.695 12.297 1 79.81 262 THR A O 1
ATOM 2072 N N . GLY A 1 263 ? -22.422 -9.422 10.57 1 83.56 263 GLY A N 1
ATOM 2073 C CA . GLY A 1 263 ? -21.5 -8.344 10.898 1 83.56 263 GLY A CA 1
ATOM 2074 C C . GLY A 1 263 ? -20.062 -8.641 10.492 1 83.56 263 GLY A C 1
ATOM 2075 O O . GLY A 1 263 ? -19.172 -7.797 10.664 1 83.56 263 GLY A O 1
ATOM 2076 N N . TYR A 1 264 ? -19.891 -9.812 10.07 1 89.81 264 TYR A N 1
ATOM 2077 C CA . TYR A 1 264 ? -18.578 -10.219 9.57 1 89.81 264 TYR A CA 1
ATOM 2078 C C . TYR A 1 264 ? -18.625 -10.484 8.07 1 89.81 264 TYR A C 1
ATOM 2080 O O . TYR A 1 264 ? -19.312 -11.398 7.621 1 89.81 264 TYR A O 1
ATOM 2088 N N . TYR A 1 265 ? -17.938 -9.664 7.336 1 96.44 265 TYR A N 1
ATOM 2089 C CA . TYR A 1 265 ? -18.031 -9.688 5.879 1 96.44 265 TYR A CA 1
ATOM 2090 C C . TYR A 1 265 ? -16.719 -10.133 5.262 1 96.44 265 TYR A C 1
ATOM 2092 O O . TYR A 1 265 ? -15.641 -9.875 5.812 1 96.44 265 TYR A O 1
ATOM 2100 N N . GLN A 1 266 ? -16.844 -10.844 4.207 1 98 266 GLN A N 1
ATOM 2101 C CA . GLN A 1 266 ? -15.711 -11.195 3.361 1 98 266 GLN A CA 1
ATOM 2102 C C . GLN A 1 266 ? -15.961 -10.797 1.91 1 98 266 GLN A C 1
ATOM 2104 O O . GLN A 1 266 ? -16.906 -11.273 1.286 1 98 266 GLN A O 1
ATOM 2109 N N . ILE A 1 267 ? -15.211 -9.883 1.428 1 98.69 267 ILE A N 1
ATOM 2110 C CA . ILE A 1 267 ? -15.25 -9.531 0.013 1 98.69 267 ILE A CA 1
ATOM 2111 C C . ILE A 1 267 ? -14.172 -10.297 -0.743 1 98.69 267 ILE A C 1
ATOM 2113 O O . ILE A 1 267 ? -12.984 -10.18 -0.426 1 98.69 267 ILE A O 1
ATOM 2117 N N . VAL A 1 268 ? -14.57 -11.07 -1.679 1 98.88 268 VAL A N 1
ATOM 2118 C CA . VAL A 1 268 ? -13.641 -11.852 -2.486 1 98.88 268 VAL A CA 1
ATOM 2119 C C . VAL A 1 268 ? -13.547 -11.266 -3.891 1 98.88 268 VAL A C 1
ATOM 2121 O O . VAL A 1 268 ? -14.562 -11.062 -4.559 1 98.88 268 VAL A O 1
ATOM 2124 N N . GLN A 1 269 ? -12.406 -10.906 -4.32 1 98.75 269 GLN A N 1
ATOM 2125 C CA . GLN A 1 269 ? -12.117 -10.555 -5.707 1 98.75 269 GLN A CA 1
ATOM 2126 C C . GLN A 1 269 ? -11.25 -11.617 -6.375 1 98.75 269 GLN A C 1
ATOM 2128 O O . GLN A 1 269 ? -10.031 -11.617 -6.211 1 98.75 269 GLN A O 1
ATOM 2133 N N . PRO A 1 270 ? -11.859 -12.484 -7.141 1 98.81 270 PRO A N 1
ATOM 2134 C CA . PRO A 1 270 ? -11.047 -13.5 -7.824 1 98.81 270 PRO A CA 1
ATOM 2135 C C . PRO A 1 270 ? -10.172 -12.906 -8.922 1 98.81 270 PRO A C 1
ATOM 2137 O O . PRO A 1 270 ? -10.594 -11.992 -9.633 1 98.81 270 PRO A O 1
ATOM 2140 N N . LEU A 1 271 ? -8.992 -13.398 -9.039 1 98.88 271 LEU A N 1
ATOM 2141 C CA . LEU A 1 271 ? -8.047 -13.078 -10.102 1 98.88 271 LEU A CA 1
ATOM 2142 C C . LEU A 1 271 ? -7.797 -14.297 -10.984 1 98.88 271 LEU A C 1
ATOM 2144 O O . LEU A 1 271 ? -7.684 -14.164 -12.211 1 98.88 271 LEU A O 1
ATOM 2148 N N . ILE A 1 272 ? -7.668 -15.445 -10.406 1 98.75 272 ILE A N 1
ATOM 2149 C CA . ILE A 1 272 ? -7.633 -16.734 -11.07 1 98.75 272 ILE A CA 1
ATOM 2150 C C . ILE A 1 272 ? -8.766 -17.625 -10.531 1 98.75 272 ILE A C 1
ATOM 2152 O O . ILE A 1 272 ? -8.898 -17.797 -9.32 1 98.75 272 ILE A O 1
ATOM 2156 N N . THR A 1 273 ? -9.57 -18.125 -11.398 1 98.31 273 THR A N 1
ATOM 2157 C CA . THR A 1 273 ? -10.641 -19.062 -11.07 1 98.31 273 THR A CA 1
ATOM 2158 C C . THR A 1 273 ? -10.328 -20.453 -11.609 1 98.31 273 THR A C 1
ATOM 2160 O O . THR A 1 273 ? -9.406 -20.625 -12.406 1 98.31 273 THR A O 1
ATOM 2163 N N . PRO A 1 274 ? -11.117 -21.438 -11.086 1 97.56 274 PRO A N 1
ATOM 2164 C CA . PRO A 1 274 ? -10.93 -22.766 -11.68 1 97.56 274 PRO A CA 1
ATOM 2165 C C . PRO A 1 274 ? -11.102 -22.766 -13.195 1 97.56 274 PRO A C 1
ATOM 2167 O O . PRO A 1 274 ? -10.406 -23.5 -13.898 1 97.56 274 PRO A O 1
ATOM 2170 N N . GLU A 1 275 ? -11.945 -21.984 -13.703 1 97.06 275 GLU A N 1
ATOM 2171 C CA . GLU A 1 275 ? -12.18 -21.891 -15.141 1 97.06 275 GLU A CA 1
ATOM 2172 C C . GLU A 1 275 ? -10.969 -21.281 -15.852 1 97.06 275 GLU A C 1
ATOM 2174 O O . GLU A 1 275 ? -10.531 -21.797 -16.891 1 97.06 275 GLU A O 1
ATOM 2179 N N . SER A 1 276 ? -10.406 -20.203 -15.328 1 97.06 276 SER A N 1
ATOM 2180 C CA . SER A 1 276 ? -9.336 -19.5 -16.016 1 97.06 276 SER A CA 1
ATOM 2181 C C . SER A 1 276 ? -8.039 -20.312 -16 1 97.06 276 SER A C 1
ATOM 2183 O O . SER A 1 276 ? -7.246 -20.234 -16.938 1 97.06 276 SER A O 1
ATOM 2185 N N . SER A 1 277 ? -7.785 -21.062 -14.922 1 96.75 277 SER A N 1
ATOM 2186 C CA . SER A 1 277 ? -6.543 -21.828 -14.836 1 96.75 277 SER A CA 1
ATOM 2187 C C . SER A 1 277 ? -6.691 -23.203 -15.484 1 96.75 277 SER A C 1
ATOM 2189 O O . SER A 1 277 ? -5.695 -23.844 -15.828 1 96.75 277 SER A O 1
ATOM 2191 N N . GLY A 1 278 ? -7.988 -23.703 -15.594 1 96.19 278 GLY A N 1
ATOM 2192 C CA . GLY A 1 278 ? -8.242 -24.984 -16.234 1 96.19 278 GLY A CA 1
ATOM 2193 C C . GLY A 1 278 ? -7.473 -26.125 -15.594 1 96.19 278 GLY A C 1
ATOM 2194 O O . GLY A 1 278 ? -7.539 -26.328 -14.375 1 96.19 278 GLY A O 1
ATOM 2195 N N . ASN A 1 279 ? -6.641 -26.797 -16.422 1 94.69 279 ASN A N 1
ATOM 2196 C CA . ASN A 1 279 ? -5.918 -27.984 -15.992 1 94.69 279 ASN A CA 1
ATOM 2197 C C . ASN A 1 279 ? -4.766 -27.625 -15.055 1 94.69 279 ASN A C 1
ATOM 2199 O O . ASN A 1 279 ? -4.215 -28.5 -14.383 1 94.69 279 ASN A O 1
ATOM 2203 N N . TYR A 1 280 ? -4.324 -26.422 -15.047 1 95.44 280 TYR A N 1
ATOM 2204 C CA . TYR A 1 280 ? -3.289 -26.016 -14.109 1 95.44 280 TYR A CA 1
ATOM 2205 C C . TYR A 1 280 ? -3.822 -25.984 -12.68 1 95.44 280 TYR A C 1
ATOM 2207 O O . TYR A 1 280 ? -3.051 -26.062 -11.719 1 95.44 280 TYR A O 1
ATOM 2215 N N . SER A 1 281 ? -5.098 -25.828 -12.516 1 94.19 281 SER A N 1
ATOM 2216 C CA . SER A 1 281 ? -5.875 -26.156 -11.32 1 94.19 281 SER A CA 1
ATOM 2217 C C . SER A 1 281 ? -5.383 -25.359 -10.109 1 94.19 281 SER A C 1
ATOM 2219 O O . SER A 1 281 ? -4.961 -25.953 -9.117 1 94.19 281 SER A O 1
ATOM 2221 N N . PHE A 1 282 ? -5.406 -24.094 -10.078 1 97.38 282 PHE A N 1
ATOM 2222 C CA . PHE A 1 282 ? -5.168 -23.266 -8.898 1 97.38 282 PHE A CA 1
ATOM 2223 C C . PHE A 1 282 ? -6.055 -22.016 -8.922 1 97.38 282 PHE A C 1
ATOM 2225 O O . PHE A 1 282 ? -6.621 -21.672 -9.961 1 97.38 282 PHE A O 1
ATOM 2232 N N . THR A 1 283 ? -6.27 -21.422 -7.809 1 98.56 283 THR A N 1
ATOM 2233 C CA . THR A 1 283 ? -7.051 -20.188 -7.672 1 98.56 283 THR A CA 1
ATOM 2234 C C . THR A 1 283 ? -6.246 -19.109 -6.953 1 98.56 283 THR A C 1
ATOM 2236 O O . THR A 1 283 ? -5.328 -19.422 -6.188 1 98.56 283 THR A O 1
ATOM 2239 N N . GLN A 1 284 ? -6.531 -17.938 -7.254 1 98.81 284 GLN A N 1
ATOM 2240 C CA . GLN A 1 284 ? -5.945 -16.766 -6.629 1 98.81 284 GLN A CA 1
ATOM 2241 C C . GLN A 1 284 ? -6.988 -15.656 -6.449 1 98.81 284 GLN A C 1
ATOM 2243 O O . GLN A 1 284 ? -7.754 -15.367 -7.367 1 98.81 284 GLN A O 1
ATOM 2248 N N . SER A 1 285 ? -7.086 -15.094 -5.273 1 98.94 285 SER A N 1
ATOM 2249 C CA . SER A 1 285 ? -8.031 -14.016 -4.973 1 98.94 285 SER A CA 1
ATOM 2250 C C . SER A 1 285 ? -7.461 -13.062 -3.932 1 98.94 285 SER A C 1
ATOM 2252 O O . SER A 1 285 ? -6.605 -13.438 -3.133 1 98.94 285 SER A O 1
ATOM 2254 N N . THR A 1 286 ? -7.914 -11.828 -3.971 1 98.88 286 THR A N 1
ATOM 2255 C CA . THR A 1 286 ? -7.84 -11.023 -2.752 1 98.88 286 THR A CA 1
ATOM 2256 C C . THR A 1 286 ? -9.102 -11.203 -1.91 1 98.88 286 THR A C 1
ATOM 2258 O O . THR A 1 286 ? -10.203 -11.312 -2.451 1 98.88 286 THR A O 1
ATOM 2261 N N . ILE A 1 287 ? -8.922 -11.273 -0.658 1 98.88 287 ILE A N 1
ATOM 2262 C CA . ILE A 1 287 ? -10.023 -11.367 0.295 1 98.88 287 ILE A CA 1
ATOM 2263 C C . ILE A 1 287 ? -9.898 -10.258 1.339 1 98.88 287 ILE A C 1
ATOM 2265 O O . ILE A 1 287 ? -8.836 -10.078 1.939 1 98.88 287 ILE A O 1
ATOM 2269 N N . THR A 1 288 ? -10.945 -9.477 1.488 1 98.75 288 THR A N 1
ATOM 2270 C CA . THR A 1 288 ? -11 -8.414 2.48 1 98.75 288 THR A CA 1
ATOM 2271 C C . THR A 1 288 ? -12.023 -8.742 3.566 1 98.75 288 THR A C 1
ATOM 2273 O O . THR A 1 288 ? -13.148 -9.133 3.268 1 98.75 288 THR A O 1
ATOM 2276 N N . ILE A 1 289 ? -11.609 -8.578 4.816 1 98.19 289 ILE A N 1
ATOM 2277 C CA . ILE A 1 289 ? -12.516 -8.891 5.922 1 98.19 289 ILE A CA 1
ATOM 2278 C C . ILE A 1 289 ? -12.539 -7.723 6.906 1 98.19 289 ILE A C 1
ATOM 2280 O O . ILE A 1 289 ? -11.555 -6.988 7.035 1 98.19 289 ILE A O 1
ATOM 2284 N N . ASN A 1 290 ? -13.672 -7.48 7.543 1 96.94 290 ASN A N 1
ATOM 2285 C CA . ASN A 1 290 ? -13.742 -6.566 8.68 1 96.94 290 ASN A CA 1
ATOM 2286 C C . ASN A 1 290 ? -13.562 -7.305 10 1 96.94 290 ASN A C 1
ATOM 2288 O O . ASN A 1 290 ? -13.586 -8.539 10.039 1 96.94 290 ASN A O 1
ATOM 2292 N N . GLY A 1 291 ? -13.367 -6.566 11.047 1 94.62 291 GLY A N 1
ATOM 2293 C CA . GLY A 1 291 ? -13.219 -7.16 12.367 1 94.62 291 GLY A CA 1
ATOM 2294 C C . GLY A 1 291 ? -13.242 -6.141 13.492 1 94.62 291 GLY A C 1
ATOM 2295 O O . GLY A 1 291 ? -13.469 -4.953 13.25 1 94.62 291 GLY A O 1
ATOM 2296 N N . PRO A 1 292 ? -12.992 -6.566 14.734 1 93.88 292 PRO A N 1
ATOM 2297 C CA . PRO A 1 292 ? -12.984 -7.98 15.117 1 93.88 292 PRO A CA 1
ATOM 2298 C C . PRO A 1 292 ? -14.375 -8.602 15.102 1 93.88 292 PRO A C 1
ATOM 2300 O O . PRO A 1 292 ? -15.375 -7.895 15.25 1 93.88 292 PRO A O 1
ATOM 2303 N N . PRO A 1 293 ? -14.344 -9.977 14.859 1 93 293 PRO A N 1
ATOM 2304 C CA . PRO A 1 293 ? -15.648 -10.633 15.016 1 93 293 PRO A CA 1
ATOM 2305 C C . PRO A 1 293 ? -16.172 -10.562 16.438 1 93 293 PRO A C 1
ATOM 2307 O O . PRO A 1 293 ? -15.398 -10.508 17.391 1 93 293 PRO A O 1
ATOM 2310 N N . SER A 1 294 ? -17.484 -10.57 16.531 1 89.56 294 SER A N 1
ATOM 2311 C CA . SER A 1 294 ? -18.109 -10.477 17.844 1 89.56 294 SER A CA 1
ATOM 2312 C C . SER A 1 294 ? -17.797 -11.695 18.703 1 89.56 294 SER A C 1
ATOM 2314 O O . SER A 1 294 ? -17.734 -11.602 19.938 1 89.56 294 SER A O 1
ATOM 2316 N N . ASP A 1 295 ? -17.609 -12.844 18.047 1 91.81 295 ASP A N 1
ATOM 2317 C CA . ASP A 1 295 ? -17.297 -14.086 18.734 1 91.81 295 ASP A CA 1
ATOM 2318 C C . ASP A 1 295 ? -16.312 -14.938 17.922 1 91.81 295 ASP A C 1
ATOM 2320 O O . ASP A 1 295 ? -16.703 -15.633 16.984 1 91.81 295 ASP A O 1
ATOM 2324 N N . ILE A 1 296 ? -15.164 -14.945 18.359 1 92.12 296 ILE A N 1
ATOM 2325 C CA . ILE A 1 296 ? -14.102 -15.648 17.656 1 92.12 296 ILE A CA 1
ATOM 2326 C C . ILE A 1 296 ? -14.336 -17.156 17.734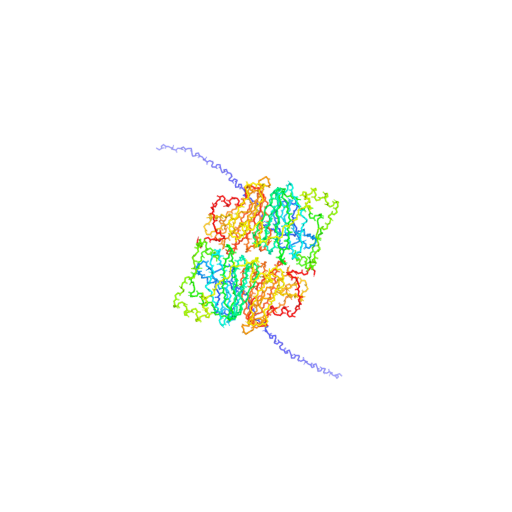 1 92.12 296 ILE A C 1
ATOM 2328 O O . ILE A 1 296 ? -14.023 -17.891 16.797 1 92.12 296 ILE A O 1
ATOM 2332 N N . SER A 1 297 ? -14.938 -17.625 18.781 1 91.75 297 SER A N 1
ATOM 2333 C CA . SER A 1 297 ? -15.141 -19.047 18.984 1 91.75 297 SER A CA 1
ATOM 2334 C C . SER A 1 297 ? -16.203 -19.609 18.031 1 91.75 297 SER A C 1
ATOM 2336 O O . SER A 1 297 ? -16.297 -20.828 17.859 1 91.75 297 SER A O 1
ATOM 2338 N N . SER A 1 298 ? -17.016 -18.703 17.438 1 91.94 298 SER A N 1
ATOM 2339 C CA . SER A 1 298 ? -18.078 -19.141 16.547 1 91.94 298 SER A CA 1
ATOM 2340 C C . SER A 1 298 ? -17.609 -19.172 15.094 1 91.94 298 SER A C 1
ATOM 2342 O O . SER A 1 298 ? -18.375 -19.578 14.203 1 91.94 298 SER A O 1
ATOM 2344 N N . LEU A 1 299 ? -16.406 -18.828 14.844 1 94.56 299 LEU A N 1
ATOM 2345 C CA . LEU A 1 299 ? -15.898 -18.812 13.477 1 94.56 299 LEU A CA 1
ATOM 2346 C C . LEU A 1 299 ? -15.789 -20.234 12.922 1 94.56 299 LEU A C 1
ATOM 2348 O O . LEU A 1 299 ? -15.383 -21.141 13.641 1 94.56 299 LEU A O 1
ATOM 2352 N N . PRO A 1 300 ? -16.156 -20.375 11.672 1 94 300 PRO A N 1
ATOM 2353 C CA . PRO A 1 300 ? -16.031 -21.719 11.078 1 94 300 PRO A CA 1
ATOM 2354 C C . PRO A 1 300 ? -14.578 -22.125 10.844 1 94 300 PRO A C 1
ATOM 2356 O O . PRO A 1 300 ? -13.734 -21.266 10.562 1 94 300 PRO A O 1
ATOM 2359 N N . TYR A 1 301 ? -14.336 -23.406 10.992 1 96.69 301 TYR A N 1
ATOM 2360 C CA . TYR A 1 301 ? -13.062 -23.984 10.562 1 96.69 301 TYR A CA 1
ATOM 2361 C C . TYR A 1 301 ? -13.164 -24.562 9.156 1 96.69 301 TYR A C 1
ATOM 2363 O O . TYR A 1 301 ? -14.18 -25.172 8.805 1 96.69 301 TYR A O 1
ATOM 2371 N N . PHE A 1 302 ? -12.109 -24.391 8.406 1 97.5 302 PHE A N 1
ATOM 2372 C CA . PHE A 1 302 ? -12.008 -24.938 7.059 1 97.5 302 PHE A CA 1
ATOM 2373 C C . PHE A 1 302 ? -10.969 -26.047 7 1 97.5 302 PHE A C 1
ATOM 2375 O O . PHE A 1 302 ? -9.867 -25.906 7.539 1 97.5 302 PHE A O 1
ATOM 2382 N N . SER A 1 303 ? -11.281 -27.141 6.504 1 97.88 303 SER A N 1
ATOM 2383 C CA . SER A 1 303 ? -10.383 -28.219 6.09 1 97.88 303 SER A CA 1
ATOM 2384 C C . SER A 1 303 ? -10.539 -28.531 4.605 1 97.88 303 SER A C 1
ATOM 2386 O O . SER A 1 303 ? -11.562 -29.047 4.172 1 97.88 303 SER A O 1
ATOM 2388 N N . LEU A 1 304 ? -9.562 -28.203 3.857 1 98.25 304 LEU A N 1
ATOM 2389 C CA . LEU A 1 304 ? -9.703 -28.172 2.406 1 98.25 304 LEU A CA 1
ATOM 2390 C C . LEU A 1 304 ? -8.812 -29.219 1.747 1 98.25 304 LEU A C 1
ATOM 2392 O O . LEU A 1 304 ? -7.762 -29.578 2.285 1 98.25 304 LEU A O 1
ATOM 2396 N N . PRO A 1 305 ? -9.211 -29.688 0.589 1 97.88 305 PRO A N 1
ATOM 2397 C CA . PRO A 1 305 ? -8.453 -30.75 -0.073 1 97.88 305 PRO A CA 1
ATOM 2398 C C . PRO A 1 305 ? -7.168 -30.25 -0.728 1 97.88 305 PRO A C 1
ATOM 2400 O O . PRO A 1 305 ? -6.375 -31.031 -1.238 1 97.88 305 PRO A O 1
ATOM 2403 N N . HIS A 1 306 ? -6.941 -29 -0.748 1 97.44 306 HIS A N 1
ATOM 2404 C CA . HIS A 1 306 ? -5.727 -28.375 -1.265 1 97.44 306 HIS A CA 1
ATOM 2405 C C . HIS A 1 306 ? -5.148 -27.375 -0.265 1 97.44 306 HIS A C 1
ATOM 2407 O O . HIS A 1 306 ? -5.844 -26.938 0.652 1 97.44 306 HIS A O 1
ATOM 2413 N N . GLY A 1 307 ? -3.824 -27.094 -0.405 1 97.44 307 GLY A N 1
ATOM 2414 C CA . GLY A 1 307 ? -3.17 -26.156 0.491 1 97.44 307 GLY A CA 1
ATOM 2415 C C . GLY A 1 307 ? -3.639 -24.734 0.3 1 97.44 307 GLY A C 1
ATOM 2416 O O . GLY A 1 307 ? -4.242 -24.391 -0.723 1 97.44 307 GLY A O 1
ATOM 2417 N N . SER A 1 308 ? -3.4 -23.906 1.329 1 98.44 308 SER A N 1
ATOM 2418 C CA . SER A 1 308 ? -3.779 -22.5 1.334 1 98.44 308 SER A CA 1
ATOM 2419 C C . SER A 1 308 ? -2.582 -21.609 1.639 1 98.44 308 SER A C 1
ATOM 2421 O O . SER A 1 308 ? -1.9 -21.797 2.648 1 98.44 308 SER A O 1
ATOM 2423 N N . ALA A 1 309 ? -2.34 -20.703 0.763 1 98.81 309 ALA A N 1
ATOM 2424 C CA . ALA A 1 309 ? -1.329 -19.672 1.001 1 98.81 309 ALA A CA 1
ATOM 2425 C C . ALA A 1 309 ? -1.979 -18.328 1.274 1 98.81 309 ALA A C 1
ATOM 2427 O O . ALA A 1 309 ? -2.928 -17.938 0.59 1 98.81 309 ALA A O 1
ATOM 2428 N N . PHE A 1 310 ? -1.479 -17.641 2.305 1 98.81 310 PHE A N 1
ATOM 2429 C CA . PHE A 1 310 ? -1.941 -16.312 2.701 1 98.81 310 PHE A CA 1
ATOM 2430 C C . PHE A 1 310 ? -0.796 -15.305 2.668 1 98.81 310 PHE A C 1
ATOM 2432 O O . PHE A 1 310 ? 0.295 -15.578 3.17 1 98.81 310 PHE A O 1
ATOM 2439 N N . MET A 1 311 ? -1.043 -14.195 2.062 1 98.81 311 MET A N 1
ATOM 2440 C CA . MET A 1 311 ? -0.137 -13.055 2.221 1 98.81 311 MET A CA 1
ATOM 2441 C C . MET A 1 311 ? -0.904 -11.797 2.617 1 98.81 311 MET A C 1
ATOM 2443 O O . MET A 1 311 ? -1.815 -11.375 1.904 1 98.81 311 MET A O 1
ATOM 2447 N N . VAL A 1 312 ? -0.493 -11.156 3.668 1 98.81 312 VAL A N 1
ATOM 2448 C CA . VAL A 1 312 ? -1.202 -9.969 4.137 1 98.81 312 VAL A CA 1
ATOM 2449 C C . VAL A 1 312 ? -0.796 -8.758 3.301 1 98.81 312 VAL A C 1
ATOM 2451 O O . VAL A 1 312 ? 0.393 -8.477 3.145 1 98.81 312 VAL A O 1
ATOM 2454 N N . LEU A 1 313 ? -1.778 -8.062 2.77 1 98.62 313 LEU A N 1
ATOM 2455 C CA . LEU A 1 313 ? -1.55 -6.859 1.976 1 98.62 313 LEU A CA 1
ATOM 2456 C C . LEU A 1 313 ? -1.83 -5.602 2.795 1 98.62 313 LEU A C 1
ATOM 2458 O O . LEU A 1 313 ? -1.128 -4.598 2.66 1 98.62 313 LEU A O 1
ATOM 2462 N N . GLU A 1 314 ? -2.865 -5.605 3.57 1 98.31 314 GLU A N 1
ATOM 2463 C CA . GLU A 1 314 ? -3.285 -4.531 4.465 1 98.31 314 GLU A CA 1
ATOM 2464 C C . GLU A 1 314 ? -3.803 -5.082 5.789 1 98.31 314 GLU A C 1
ATOM 2466 O O . GLU A 1 314 ? -4.492 -6.105 5.812 1 98.31 314 GLU A O 1
ATOM 2471 N N . GLY A 1 315 ? -3.439 -4.402 6.875 1 97.81 315 GLY A N 1
ATOM 2472 C CA . GLY A 1 315 ? -3.92 -4.828 8.18 1 97.81 315 GLY A CA 1
ATOM 2473 C C . GLY A 1 315 ? -3.158 -6.02 8.734 1 97.81 315 GLY A C 1
ATOM 2474 O O . GLY A 1 315 ? -1.944 -6.125 8.547 1 97.81 315 GLY A O 1
ATOM 2475 N N . THR A 1 316 ? -3.92 -6.758 9.594 1 98.31 316 THR A N 1
ATOM 2476 C CA . THR A 1 316 ? -3.377 -7.965 10.195 1 98.31 316 THR A CA 1
ATOM 2477 C C . THR A 1 316 ? -4.344 -9.133 10.031 1 98.31 316 THR A C 1
ATOM 2479 O O . THR A 1 316 ? -5.559 -8.938 9.992 1 98.31 316 THR A O 1
ATOM 2482 N N . LEU A 1 317 ? -3.773 -10.258 9.914 1 98.81 317 LEU A N 1
ATOM 2483 C CA . LEU A 1 317 ? -4.559 -11.484 9.805 1 98.81 317 LEU A CA 1
ATOM 2484 C C . LEU A 1 317 ? -4.145 -12.492 10.875 1 98.81 317 LEU A C 1
ATOM 2486 O O . LEU A 1 317 ? -2.982 -12.898 10.945 1 98.81 317 LEU A O 1
ATOM 2490 N N . THR A 1 318 ? -5.062 -12.844 11.734 1 98.75 318 THR A N 1
ATOM 2491 C CA . THR A 1 318 ? -4.816 -13.938 12.672 1 98.75 318 THR A CA 1
ATOM 2492 C C . THR A 1 318 ? -5.344 -15.258 12.117 1 98.75 318 THR A C 1
ATOM 2494 O O . THR A 1 318 ? -6.492 -15.336 11.672 1 98.75 318 THR A O 1
ATOM 2497 N N . VAL A 1 319 ? -4.5 -16.219 12.109 1 98.75 319 VAL A N 1
ATOM 2498 C CA . VAL A 1 319 ? -4.871 -17.562 11.664 1 98.75 319 VAL A CA 1
ATOM 2499 C C . VAL A 1 319 ? -4.723 -18.562 12.812 1 98.75 319 VAL A C 1
ATOM 2501 O O . VAL A 1 319 ? -3.684 -18.594 13.484 1 98.75 319 VAL A O 1
ATOM 2504 N N . HIS A 1 320 ? -5.73 -19.297 13.094 1 98.5 320 HIS A N 1
ATOM 2505 C CA . HIS A 1 320 ? -5.688 -20.391 14.047 1 98.5 320 HIS A CA 1
ATOM 2506 C C . HIS A 1 320 ? -5.754 -21.75 13.336 1 98.5 320 HIS A C 1
ATOM 2508 O O . HIS A 1 320 ? -6.789 -22.109 12.773 1 98.5 320 HIS A O 1
ATOM 2514 N N . ILE A 1 321 ? -4.684 -22.406 13.359 1 98.5 321 ILE A N 1
ATOM 2515 C CA . ILE A 1 321 ? -4.559 -23.734 12.773 1 98.5 321 ILE A CA 1
ATOM 2516 C C . ILE A 1 321 ? -4.637 -24.797 13.867 1 98.5 321 ILE A C 1
ATOM 2518 O O . ILE A 1 321 ? -3.971 -24.688 14.898 1 98.5 321 ILE A O 1
ATOM 2522 N N . GLN A 1 322 ? -5.43 -25.812 13.633 1 97.12 322 GLN A N 1
ATOM 2523 C CA . GLN A 1 322 ? -5.543 -26.891 14.617 1 97.12 322 GLN A CA 1
ATOM 2524 C C . GLN A 1 322 ? -4.172 -27.469 14.969 1 97.12 322 GLN A C 1
ATOM 2526 O O . GLN A 1 322 ? -3.385 -27.797 14.078 1 97.12 322 GLN A O 1
ATOM 2531 N N . GLY A 1 323 ? -3.895 -27.562 16.25 1 97.12 323 GLY A N 1
ATOM 2532 C CA . GLY A 1 323 ? -2.621 -28.094 16.703 1 97.12 323 GLY A CA 1
ATOM 2533 C C . GLY A 1 323 ? -1.576 -27.016 16.938 1 97.12 323 GLY A C 1
ATOM 2534 O O . GLY A 1 323 ? -0.48 -27.297 17.422 1 97.12 323 GLY A O 1
ATOM 2535 N N . TYR A 1 324 ? -1.891 -25.781 16.609 1 98.38 324 TYR A N 1
ATOM 2536 C CA . TYR A 1 324 ? -0.964 -24.672 16.766 1 98.38 324 TYR A CA 1
ATOM 2537 C C . TYR A 1 324 ? -1.6 -23.547 17.562 1 98.38 324 TYR A C 1
ATOM 2539 O O . TYR A 1 324 ? -2.826 -23.406 17.609 1 98.38 324 TYR A O 1
ATOM 2547 N N . HIS A 1 325 ? -0.751 -22.766 18.234 1 97.94 325 HIS A N 1
ATOM 2548 C CA . HIS A 1 325 ? -1.218 -21.484 18.75 1 97.94 325 HIS A CA 1
ATOM 2549 C C . HIS A 1 325 ? -1.637 -20.547 17.625 1 97.94 325 HIS A C 1
ATOM 2551 O O . HIS A 1 325 ? -1.01 -20.531 16.562 1 97.94 325 HIS A O 1
ATOM 2557 N N . PRO A 1 326 ? -2.723 -19.703 17.875 1 98 326 PRO A N 1
ATOM 2558 C CA . PRO A 1 326 ? -3.01 -18.672 16.875 1 98 326 PRO A CA 1
ATOM 2559 C C . PRO A 1 326 ? -1.804 -17.781 16.578 1 98 326 PRO A C 1
ATOM 2561 O O . PRO A 1 326 ? -1.03 -17.469 17.484 1 98 326 PRO A O 1
ATOM 2564 N N . VAL A 1 327 ? -1.667 -17.422 15.375 1 98.44 327 VAL A N 1
ATOM 2565 C CA . VAL A 1 327 ? -0.575 -16.547 14.977 1 98.44 327 VAL A CA 1
ATOM 2566 C C . VAL A 1 327 ? -1.131 -15.352 14.203 1 98.44 327 VAL A C 1
ATOM 2568 O O . VAL A 1 327 ? -2.057 -15.5 13.406 1 98.44 327 VAL A O 1
ATOM 2571 N N . THR A 1 328 ? -0.597 -14.172 14.461 1 98.38 328 THR A N 1
ATOM 2572 C CA . THR A 1 328 ? -0.998 -12.961 13.75 1 98.38 328 THR A CA 1
ATOM 2573 C C . THR A 1 328 ? 0.041 -12.578 12.703 1 98.38 328 THR A C 1
ATOM 2575 O O . THR A 1 328 ? 1.216 -12.391 13.023 1 98.38 328 THR A O 1
ATOM 2578 N N . LEU A 1 329 ? -0.412 -12.523 11.492 1 98.5 329 LEU A N 1
ATOM 2579 C CA . LEU A 1 329 ? 0.386 -12.062 10.367 1 98.5 329 LEU A CA 1
ATOM 2580 C C . LEU A 1 329 ? 0.235 -10.555 10.164 1 98.5 329 LEU A C 1
ATOM 2582 O O . LEU A 1 329 ? -0.857 -10.008 10.344 1 98.5 329 LEU A O 1
ATOM 2586 N N . VAL A 1 330 ? 1.342 -9.945 9.797 1 97.69 330 VAL A N 1
ATOM 2587 C CA . VAL A 1 330 ? 1.346 -8.516 9.508 1 97.69 330 VAL A CA 1
ATOM 2588 C C . VAL A 1 330 ? 1.714 -8.289 8.047 1 97.69 330 VAL A C 1
ATOM 2590 O O . VAL A 1 330 ? 1.782 -9.242 7.258 1 97.69 330 VAL A O 1
ATOM 2593 N N . TRP A 1 331 ? 1.871 -7.074 7.664 1 97.75 331 TRP A N 1
ATOM 2594 C CA . TRP A 1 331 ? 2.074 -6.648 6.281 1 97.75 331 TRP A CA 1
ATOM 2595 C C . TRP A 1 331 ? 3.168 -7.473 5.613 1 97.75 331 TRP A C 1
ATOM 2597 O O . TRP A 1 331 ? 4.305 -7.512 6.094 1 97.75 331 TRP A O 1
ATOM 2607 N N . GLY A 1 332 ? 2.83 -8.18 4.578 1 97.31 332 GLY A N 1
ATOM 2608 C CA . GLY A 1 332 ? 3.783 -8.875 3.727 1 97.31 332 GLY A CA 1
ATOM 2609 C C . GLY A 1 332 ? 4.09 -10.281 4.195 1 97.31 332 GLY A C 1
ATOM 2610 O O . GLY A 1 332 ? 4.727 -11.055 3.479 1 97.31 332 GLY A O 1
ATOM 2611 N N . ASP A 1 333 ? 3.688 -10.68 5.402 1 98.19 333 ASP A N 1
ATOM 2612 C CA . ASP A 1 333 ? 3.908 -12.039 5.891 1 98.19 333 ASP A CA 1
ATOM 2613 C C . ASP A 1 333 ? 3.195 -13.055 5.008 1 98.19 333 ASP A C 1
ATOM 2615 O O . ASP A 1 333 ? 2.107 -12.789 4.492 1 98.19 333 ASP A O 1
ATOM 2619 N N . LEU A 1 334 ? 3.859 -14.172 4.844 1 98.31 334 LEU A N 1
ATOM 2620 C CA . LEU A 1 334 ? 3.305 -15.273 4.066 1 98.31 334 LEU A CA 1
ATOM 2621 C C . LEU A 1 334 ? 3.148 -16.516 4.93 1 98.31 334 LEU A C 1
ATOM 2623 O O . LEU A 1 334 ? 4.039 -16.859 5.711 1 98.31 334 LEU A O 1
ATOM 2627 N N . MET A 1 335 ? 2.014 -17.172 4.805 1 98.69 335 MET A N 1
ATOM 2628 C CA . MET A 1 335 ? 1.757 -18.422 5.504 1 98.69 335 MET A CA 1
ATOM 2629 C C . MET A 1 335 ? 1.238 -19.484 4.539 1 98.69 335 MET A C 1
ATOM 2631 O O . MET A 1 335 ? 0.482 -19.172 3.617 1 98.69 335 MET A O 1
ATOM 2635 N N . TYR A 1 336 ? 1.646 -20.672 4.781 1 98.75 336 TYR A N 1
ATOM 2636 C CA . TYR A 1 336 ? 1.112 -21.812 4.043 1 98.75 336 TYR A CA 1
ATOM 2637 C C . TYR A 1 336 ? 0.494 -22.844 4.988 1 98.75 336 TYR A C 1
ATOM 2639 O O . TYR A 1 336 ? 1.099 -23.203 6 1 98.75 336 TYR A O 1
ATOM 2647 N N . VAL A 1 337 ? -0.683 -23.266 4.727 1 98.69 337 VAL A N 1
ATOM 2648 C CA . VAL A 1 337 ? -1.409 -24.328 5.418 1 98.69 337 VAL A CA 1
ATOM 2649 C C . VAL A 1 337 ? -1.656 -25.484 4.465 1 98.69 337 VAL A C 1
ATOM 2651 O O . VAL A 1 337 ? -2.375 -25.344 3.475 1 98.69 337 VAL A O 1
ATOM 2654 N N . PRO A 1 338 ? -1.125 -26.625 4.711 1 98.19 338 PRO A N 1
ATOM 2655 C CA . PRO A 1 338 ? -1.255 -27.75 3.775 1 98.19 338 PRO A CA 1
ATOM 2656 C C . PRO A 1 338 ? -2.674 -28.312 3.725 1 98.19 338 PRO A C 1
ATOM 2658 O O . PRO A 1 338 ? -3.52 -27.938 4.539 1 98.19 338 PRO A O 1
ATOM 2661 N N . LYS A 1 339 ? -2.91 -29.156 2.703 1 97.75 339 LYS A N 1
ATOM 2662 C CA . LYS A 1 339 ? -4.215 -29.781 2.512 1 97.75 339 LYS A CA 1
ATOM 2663 C C . LYS A 1 339 ? -4.637 -30.562 3.752 1 97.75 339 LYS A C 1
ATOM 2665 O O . LYS A 1 339 ? -3.791 -31.109 4.473 1 97.75 339 LYS A O 1
ATOM 2670 N N . ASN A 1 340 ? -5.945 -30.547 3.992 1 97.75 340 ASN A N 1
ATOM 2671 C CA . ASN A 1 340 ? -6.605 -31.328 5.031 1 97.75 340 ASN A CA 1
ATOM 2672 C C . ASN A 1 340 ? -6.188 -30.875 6.426 1 97.75 340 ASN A C 1
ATOM 2674 O O . ASN A 1 340 ? -6.203 -31.672 7.371 1 97.75 340 ASN A O 1
ATOM 2678 N N . THR A 1 341 ? -5.711 -29.734 6.57 1 97.94 341 THR A N 1
ATOM 2679 C CA . THR A 1 341 ? -5.41 -29.094 7.852 1 97.94 341 THR A CA 1
ATOM 2680 C C . THR A 1 341 ? -6.473 -28.062 8.203 1 97.94 341 THR A C 1
ATOM 2682 O O . THR A 1 341 ? -6.746 -27.156 7.418 1 97.94 341 THR A O 1
ATOM 2685 N N . SER A 1 342 ? -7.016 -28.203 9.391 1 98.44 342 SER A N 1
ATOM 2686 C CA . SER A 1 342 ? -8.133 -27.344 9.789 1 98.44 342 SER A CA 1
ATOM 2687 C C . SER A 1 342 ? -7.641 -25.984 10.289 1 98.44 342 SER A C 1
ATOM 2689 O O . SER A 1 342 ? -6.738 -25.922 11.125 1 98.44 342 SER A O 1
ATOM 2691 N N . PHE A 1 343 ? -8.25 -24.938 9.758 1 98.62 343 PHE A N 1
ATOM 2692 C CA . PHE A 1 343 ? -7.863 -23.609 10.203 1 98.62 343 PHE A CA 1
ATOM 2693 C C . PHE A 1 343 ? -9.055 -22.656 10.172 1 98.62 343 PHE A C 1
ATOM 2695 O O . PHE A 1 343 ? -10.062 -22.938 9.523 1 98.62 343 PHE A O 1
ATOM 2702 N N . THR A 1 344 ? -9.008 -21.594 10.938 1 98.19 344 THR A N 1
ATOM 2703 C CA . THR A 1 344 ? -9.883 -20.422 10.883 1 98.19 344 THR A CA 1
ATOM 2704 C C . THR A 1 344 ? -9.07 -19.125 10.906 1 98.19 344 THR A C 1
ATOM 2706 O O . THR A 1 344 ? -7.855 -19.156 11.125 1 98.19 344 THR A O 1
ATOM 2709 N N . TYR A 1 345 ? -9.688 -18.031 10.57 1 98.38 345 TYR A N 1
ATOM 2710 C CA . TYR A 1 345 ? -8.953 -16.781 10.484 1 98.38 345 TYR A CA 1
ATOM 2711 C C . TYR A 1 345 ? -9.852 -15.594 10.836 1 98.38 345 TYR A C 1
ATOM 2713 O O . TYR A 1 345 ? -11.078 -15.688 10.742 1 98.38 345 TYR A O 1
ATOM 2721 N N . TYR A 1 346 ? -9.281 -14.539 11.281 1 98.12 346 TYR A N 1
ATOM 2722 C CA . TYR A 1 346 ? -9.961 -13.281 11.602 1 98.12 346 TYR A CA 1
ATOM 2723 C C . TYR A 1 346 ? -8.969 -12.133 11.711 1 98.12 346 TYR A C 1
ATOM 2725 O O . TYR A 1 346 ? -7.758 -12.344 11.633 1 98.12 346 TYR A O 1
ATOM 2733 N N . THR A 1 347 ? -9.445 -10.93 11.742 1 97.69 347 THR A N 1
ATOM 2734 C CA . THR A 1 347 ? -8.617 -9.773 12.086 1 97.69 347 THR A CA 1
ATOM 2735 C C . THR A 1 347 ? -9.086 -9.148 13.391 1 97.69 347 THR A C 1
ATOM 2737 O O . THR A 1 347 ? -10.289 -9.078 13.664 1 97.69 347 THR A O 1
ATOM 2740 N N . SER A 1 348 ? -8.07 -8.734 14.125 1 94.81 348 SER A N 1
ATOM 2741 C CA . SER A 1 348 ? -8.375 -8.047 15.375 1 94.81 348 SER A CA 1
ATOM 2742 C C . SER A 1 348 ? -8.484 -6.539 15.156 1 94.81 348 SER A C 1
ATOM 2744 O O . SER A 1 348 ? -8.719 -5.785 16.094 1 94.81 348 SER A O 1
ATOM 2746 N N . THR A 1 349 ? -8.297 -6.145 13.938 1 94.06 349 THR A N 1
ATOM 2747 C CA . THR A 1 349 ? -8.453 -4.746 13.555 1 94.06 349 THR A CA 1
ATOM 2748 C C . THR A 1 349 ? -9.711 -4.551 12.719 1 94.06 349 THR A C 1
ATOM 2750 O O . THR A 1 349 ? -10.523 -5.469 12.586 1 94.06 349 THR A O 1
ATOM 2753 N N . HIS A 1 350 ? -9.891 -3.387 12.188 1 96.06 350 HIS A N 1
ATOM 2754 C CA . HIS A 1 350 ? -11.156 -3.08 11.523 1 96.06 350 HIS A CA 1
ATOM 2755 C C . HIS A 1 350 ? -11.117 -3.482 10.055 1 96.06 350 HIS A C 1
ATOM 2757 O O . HIS A 1 350 ? -12.148 -3.506 9.383 1 96.06 350 HIS A O 1
ATOM 2763 N N . TRP A 1 351 ? -9.969 -3.811 9.562 1 97.31 351 TRP A N 1
ATOM 2764 C CA . TRP A 1 351 ? -9.773 -4.062 8.133 1 97.31 351 TRP A CA 1
ATOM 2765 C C . TRP A 1 351 ? -8.586 -4.988 7.906 1 97.31 351 TRP A C 1
ATOM 2767 O O . TRP A 1 351 ? -7.516 -4.789 8.492 1 97.31 351 TRP A O 1
ATOM 2777 N N . CYS A 1 352 ? -8.781 -5.953 7.109 1 98.5 352 CYS A N 1
ATOM 2778 C CA . CYS A 1 352 ? -7.672 -6.773 6.637 1 98.5 352 CYS A CA 1
ATOM 2779 C C . CYS A 1 352 ? -7.883 -7.195 5.188 1 98.5 352 CYS A C 1
ATOM 2781 O O . CYS A 1 352 ? -8.953 -7.695 4.836 1 98.5 352 CYS A O 1
ATOM 2783 N N . LYS A 1 353 ? -6.988 -6.965 4.375 1 98.75 353 LYS A N 1
ATOM 2784 C CA . LYS A 1 353 ? -6.941 -7.473 3.006 1 98.75 353 LYS A CA 1
ATOM 2785 C C . LYS A 1 353 ? -5.75 -8.406 2.809 1 98.75 353 LYS A C 1
ATOM 2787 O O . LYS A 1 353 ? -4.621 -8.07 3.164 1 98.75 353 LYS A O 1
ATOM 2792 N N . PHE A 1 354 ? -5.992 -9.609 2.271 1 98.88 354 PHE A N 1
ATOM 2793 C CA . PHE A 1 354 ? -4.895 -10.539 2.02 1 98.88 354 PHE A CA 1
ATOM 2794 C C . PHE A 1 354 ? -5.059 -11.219 0.666 1 98.88 354 PHE A C 1
ATOM 2796 O O . PHE A 1 354 ? -6.168 -11.273 0.126 1 98.88 354 PHE A O 1
ATOM 2803 N N . LEU A 1 355 ? -3.932 -11.555 0.069 1 98.88 355 LEU A N 1
ATOM 2804 C CA . LEU A 1 355 ? -3.893 -12.398 -1.124 1 98.88 355 LEU A CA 1
ATOM 2805 C C . LEU A 1 355 ? -3.953 -13.875 -0.75 1 98.88 355 LEU A C 1
ATOM 2807 O O . LEU A 1 355 ? -3.244 -14.32 0.154 1 98.88 355 LEU A O 1
ATOM 2811 N N . TYR A 1 356 ? -4.781 -14.586 -1.355 1 98.88 356 TYR A N 1
ATOM 2812 C CA . TYR A 1 356 ? -4.988 -16.016 -1.141 1 98.88 356 TYR A CA 1
ATOM 2813 C C . TYR A 1 356 ? -4.691 -16.812 -2.408 1 98.88 356 TYR A C 1
ATOM 2815 O O . TYR A 1 356 ? -5.152 -16.453 -3.494 1 98.88 356 TYR A O 1
ATOM 2823 N N . VAL A 1 357 ? -3.889 -17.844 -2.33 1 98.88 357 VAL A N 1
ATOM 2824 C CA . VAL A 1 357 ? -3.598 -18.75 -3.432 1 98.88 357 VAL A CA 1
ATOM 2825 C C . VAL A 1 357 ? -3.785 -20.188 -2.973 1 98.88 357 VAL A C 1
ATOM 2827 O O . VAL A 1 357 ? -3.381 -20.562 -1.868 1 98.88 357 VAL A O 1
ATOM 2830 N N . SER A 1 358 ? -4.336 -20.984 -3.799 1 98.56 358 SER A N 1
ATOM 2831 C CA . SER A 1 358 ? -4.535 -22.391 -3.48 1 98.56 358 SER A CA 1
ATOM 2832 C C . SER A 1 358 ? -4.516 -23.25 -4.738 1 98.56 358 SER A C 1
ATOM 2834 O O . SER A 1 358 ? -4.758 -22.75 -5.84 1 98.56 358 SER A O 1
ATOM 2836 N N . GLY A 1 359 ? -4.168 -24.516 -4.5 1 95.62 359 GLY A N 1
ATOM 2837 C CA . GLY A 1 359 ? -4.293 -25.484 -5.586 1 95.62 359 GLY A CA 1
ATOM 2838 C C . GLY A 1 359 ? -5.684 -26.078 -5.695 1 95.62 359 GLY A C 1
ATOM 2839 O O . GLY A 1 359 ? -6.387 -26.219 -4.691 1 95.62 359 GLY A O 1
ATOM 2840 N N . GLY A 1 360 ? -6.164 -26.281 -6.867 1 93.44 360 GLY A N 1
ATOM 2841 C CA . GLY A 1 360 ? -7.402 -27.016 -7.098 1 93.44 360 GLY A CA 1
ATOM 2842 C C . GLY A 1 360 ? -8.602 -26.109 -7.301 1 93.44 360 GLY A C 1
ATOM 2843 O O . GLY A 1 360 ? -8.453 -24.953 -7.738 1 93.44 360 GLY A O 1
ATOM 2844 N N . ASN A 1 361 ? -9.773 -26.672 -7.121 1 95.06 361 ASN A N 1
ATOM 2845 C CA . ASN A 1 361 ? -11 -25.953 -7.434 1 95.06 361 ASN A CA 1
ATOM 2846 C C . ASN A 1 361 ? -11.961 -25.922 -6.246 1 95.06 361 ASN A C 1
ATOM 2848 O O . ASN A 1 361 ? -13.07 -25.406 -6.348 1 95.06 361 ASN A O 1
ATOM 2852 N N . ASN A 1 362 ? -11.625 -26.516 -5.188 1 96.75 362 ASN A N 1
ATOM 2853 C CA . ASN A 1 362 ? -12.383 -26.5 -3.939 1 96.75 362 ASN A CA 1
ATOM 2854 C C . ASN A 1 362 ? -11.578 -25.875 -2.803 1 96.75 362 ASN A C 1
ATOM 2856 O O . ASN A 1 362 ? -11.117 -26.562 -1.902 1 96.75 362 ASN A O 1
ATOM 2860 N N . CYS A 1 363 ? -11.477 -24.578 -2.891 1 97.19 363 CYS A N 1
ATOM 2861 C CA . CYS A 1 363 ? -10.609 -23.797 -2.023 1 97.19 363 CYS A CA 1
ATOM 2862 C C . CYS A 1 363 ? -11.422 -22.766 -1.239 1 97.19 363 CYS A C 1
ATOM 2864 O O . CYS A 1 363 ? -12.641 -22.672 -1.415 1 97.19 363 CYS A O 1
ATOM 2866 N N . LEU A 1 364 ? -10.805 -22.094 -0.312 1 98.44 364 LEU A N 1
ATOM 2867 C CA . LEU A 1 364 ? -11.469 -21.094 0.52 1 98.44 364 LEU A CA 1
ATOM 2868 C C . LEU A 1 364 ? -12.195 -20.078 -0.341 1 98.44 364 LEU A C 1
ATOM 2870 O O . LEU A 1 364 ? -13.375 -19.781 -0.112 1 98.44 364 LEU A O 1
ATOM 2874 N N . ASP A 1 365 ? -11.508 -19.469 -1.321 1 98.62 365 ASP A N 1
ATOM 2875 C CA . ASP A 1 365 ? -12.102 -18.406 -2.133 1 98.62 365 ASP A CA 1
ATOM 2876 C C . ASP A 1 365 ? -13.281 -18.938 -2.943 1 98.62 365 ASP A C 1
ATOM 2878 O O . ASP A 1 365 ? -14.328 -18.297 -3.023 1 98.62 365 ASP A O 1
ATOM 2882 N N . THR A 1 366 ? -13.148 -20.156 -3.51 1 98.5 366 THR A N 1
ATOM 2883 C CA . THR A 1 366 ? -14.266 -20.703 -4.273 1 98.5 366 THR A CA 1
ATOM 2884 C C . THR A 1 366 ? -15.461 -20.969 -3.363 1 98.5 366 THR A C 1
ATOM 2886 O O . THR A 1 366 ? -16.609 -20.766 -3.768 1 98.5 366 THR A O 1
ATOM 2889 N N . LYS A 1 367 ? -15.227 -21.406 -2.176 1 98.12 367 LYS A N 1
ATOM 2890 C CA . LYS A 1 367 ? -16.312 -21.641 -1.225 1 98.12 367 LYS A CA 1
ATOM 2891 C C . LYS A 1 367 ? -16.984 -20.328 -0.826 1 98.12 367 LYS A C 1
ATOM 2893 O O . LYS A 1 367 ? -18.203 -20.25 -0.732 1 98.12 367 LYS A O 1
ATOM 2898 N N . LEU A 1 368 ? -16.156 -19.359 -0.539 1 98.25 368 LEU A N 1
ATOM 2899 C CA . LEU A 1 368 ? -16.703 -18.062 -0.156 1 98.25 368 LEU A CA 1
ATOM 2900 C C . LEU A 1 368 ? -17.531 -17.469 -1.288 1 98.25 368 LEU A C 1
ATOM 2902 O O . LEU A 1 368 ? -18.578 -16.859 -1.044 1 98.25 368 LEU A O 1
ATOM 2906 N N . ILE A 1 369 ? -17.047 -17.578 -2.5 1 98.38 369 ILE A N 1
ATOM 2907 C CA . ILE A 1 369 ? -17.766 -17.062 -3.662 1 98.38 369 ILE A CA 1
ATOM 2908 C C . ILE A 1 369 ? -19.094 -17.812 -3.805 1 98.38 369 ILE A C 1
ATOM 2910 O O . ILE A 1 369 ? -20.141 -17.188 -4.004 1 98.38 369 ILE A O 1
ATOM 2914 N N . LYS A 1 370 ? -19.031 -19.109 -3.703 1 97.88 370 LYS A N 1
ATOM 2915 C CA . LYS A 1 370 ? -20.234 -19.922 -3.83 1 97.88 370 LYS A CA 1
ATOM 2916 C C . LYS A 1 370 ? -21.25 -19.562 -2.758 1 97.88 370 LYS A C 1
ATOM 2918 O O . LYS A 1 370 ? -22.453 -19.547 -3.023 1 97.88 370 LYS A O 1
ATOM 2923 N N . GLY A 1 371 ? -20.797 -19.297 -1.582 1 97.31 371 GLY A N 1
ATOM 2924 C CA . GLY A 1 371 ? -21.672 -18.969 -0.471 1 97.31 371 GLY A CA 1
ATOM 2925 C C . GLY A 1 371 ? -22.047 -17.5 -0.425 1 97.31 371 GLY A C 1
ATOM 2926 O O . GLY A 1 371 ? -22.781 -17.062 0.471 1 97.31 371 GLY A O 1
ATOM 2927 N N . GLY A 1 372 ? -21.531 -16.734 -1.338 1 97.81 372 GLY A N 1
ATOM 2928 C CA . GLY A 1 372 ? -21.797 -15.305 -1.365 1 97.81 372 GLY A CA 1
ATOM 2929 C C . GLY A 1 372 ? -22.625 -14.875 -2.564 1 97.81 372 GLY A C 1
ATOM 2930 O O . GLY A 1 372 ? -23.391 -15.656 -3.109 1 97.81 372 GLY A O 1
ATOM 2931 N N . ALA A 1 373 ? -22.562 -13.555 -2.912 1 98.06 373 ALA A N 1
ATOM 2932 C CA . ALA A 1 373 ? -23.266 -12.977 -4.047 1 98.06 373 ALA A CA 1
ATOM 2933 C C . ALA A 1 373 ? -22.406 -11.938 -4.758 1 98.06 373 ALA A C 1
ATOM 2935 O O . ALA A 1 373 ? -21.531 -11.32 -4.145 1 98.06 373 ALA A O 1
ATOM 2936 N N . ALA A 1 374 ? -22.703 -11.812 -6.016 1 98.06 374 ALA A N 1
ATOM 2937 C CA . ALA A 1 374 ? -22.031 -10.766 -6.777 1 98.06 374 ALA A CA 1
ATOM 2938 C C . ALA A 1 374 ? -22.141 -9.414 -6.078 1 98.06 374 ALA A C 1
ATOM 2940 O O . ALA A 1 374 ? -23.188 -9.086 -5.523 1 98.06 374 ALA A O 1
ATOM 2941 N N . TYR A 1 375 ? -21.094 -8.664 -6.066 1 96.94 375 TYR A N 1
ATOM 2942 C CA . TYR A 1 375 ? -20.969 -7.445 -5.277 1 96.94 375 TYR A CA 1
ATOM 2943 C C . TYR A 1 375 ? -20.25 -6.359 -6.066 1 96.94 375 TYR A C 1
ATOM 2945 O O . TYR A 1 375 ? -19.312 -6.645 -6.816 1 96.94 375 TYR A O 1
ATOM 2953 N N . ASN A 1 376 ? -20.547 -5.113 -5.988 1 93.94 376 ASN A N 1
ATOM 2954 C CA . ASN A 1 376 ? -20.016 -4.066 -6.855 1 93.94 376 ASN A CA 1
ATOM 2955 C C . ASN A 1 376 ? -19.141 -3.094 -6.074 1 93.94 376 ASN A C 1
ATOM 2957 O O . ASN A 1 376 ? -18.812 -2.014 -6.57 1 93.94 376 ASN A O 1
ATOM 2961 N N . SER A 1 377 ? -18.781 -3.418 -4.852 1 95.88 377 SER A N 1
ATOM 2962 C CA . SER A 1 377 ? -17.953 -2.527 -4.043 1 95.88 377 SER A CA 1
ATOM 2963 C C . SER A 1 377 ? -16.719 -3.25 -3.514 1 95.88 377 SER A C 1
ATOM 2965 O O . SER A 1 377 ? -16.672 -4.48 -3.496 1 95.88 377 SER A O 1
ATOM 2967 N N . VAL A 1 378 ? -15.742 -2.43 -3.182 1 97.5 378 VAL A N 1
ATOM 2968 C CA . VAL A 1 378 ? -14.523 -2.98 -2.59 1 97.5 378 VAL A CA 1
ATOM 2969 C C . VAL A 1 378 ? -14.547 -2.785 -1.076 1 97.5 378 VAL A C 1
ATOM 2971 O O . VAL A 1 378 ? -13.602 -3.154 -0.38 1 97.5 378 VAL A O 1
ATOM 2974 N N . VAL A 1 379 ? -15.602 -2.154 -0.513 1 97.38 379 VAL A N 1
ATOM 2975 C CA . VAL A 1 379 ? -15.727 -1.919 0.922 1 97.38 379 VAL A CA 1
ATOM 2976 C C . VAL A 1 379 ? -16.984 -2.586 1.45 1 97.38 379 VAL A C 1
ATOM 2978 O O . VAL A 1 379 ? -17.828 -3.037 0.67 1 97.38 379 VAL A O 1
ATOM 2981 N N . PHE A 1 380 ? -17.094 -2.668 2.729 1 96.69 380 PHE A N 1
ATOM 2982 C CA . PHE A 1 380 ? -18.188 -3.396 3.369 1 96.69 380 PHE A CA 1
ATOM 2983 C C . PHE A 1 380 ? -19.453 -2.551 3.4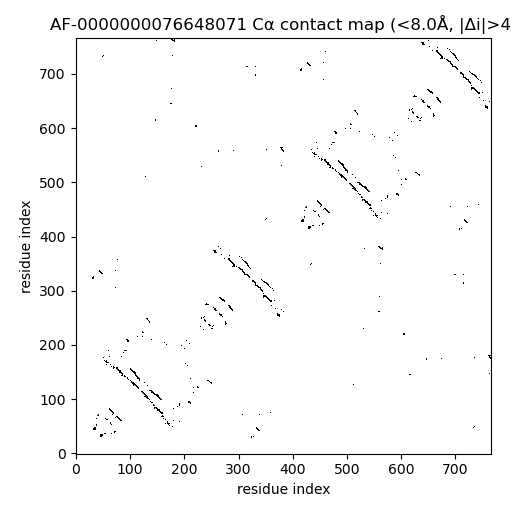1 1 96.69 380 PHE A C 1
ATOM 2985 O O . PHE A 1 380 ? -19.375 -1.319 3.389 1 96.69 380 PHE A O 1
ATOM 2992 N N . PRO A 1 381 ? -20.609 -3.26 3.516 1 95.19 381 PRO A N 1
ATOM 2993 C CA . PRO A 1 381 ? -21.781 -2.506 3.941 1 95.19 381 PRO A CA 1
ATOM 2994 C C . PRO A 1 381 ? -21.609 -1.856 5.312 1 95.19 381 PRO A C 1
ATOM 2996 O O . PRO A 1 381 ? -20.938 -2.422 6.188 1 95.19 381 PRO A O 1
ATOM 2999 N N . PRO A 1 382 ? -22.172 -0.658 5.469 1 92.69 382 PRO A N 1
ATOM 3000 C CA . PRO A 1 382 ? -21.953 0.068 6.723 1 92.69 382 PRO A CA 1
ATOM 3001 C C . PRO A 1 382 ? -22.562 -0.637 7.93 1 92.69 382 PRO A C 1
ATOM 3003 O O . PRO A 1 382 ? -22.203 -0.351 9.07 1 92.69 382 PRO A O 1
ATOM 3006 N N . ASN A 1 383 ? -23.594 -1.427 7.703 1 88.25 383 ASN A N 1
ATOM 3007 C CA . ASN A 1 383 ? -24.25 -2.133 8.805 1 88.25 383 ASN A CA 1
ATOM 3008 C C . ASN A 1 383 ? -24.453 -3.609 8.477 1 88.25 383 ASN A C 1
ATOM 3010 O O . ASN A 1 383 ? -24.594 -3.977 7.309 1 88.25 383 ASN A O 1
ATOM 3014 N N . MET B 1 1 ? 64.25 5.348 79.812 1 26.52 1 MET B N 1
ATOM 3015 C CA . MET B 1 1 ? 62.938 4.852 80.188 1 26.52 1 MET B CA 1
ATOM 3016 C C . MET B 1 1 ? 61.875 5.969 80.125 1 26.52 1 MET B C 1
ATOM 3018 O O . MET B 1 1 ? 61.156 6.199 81.125 1 26.52 1 MET B O 1
ATOM 3022 N N . THR B 1 2 ? 62.219 7.031 79.312 1 29.52 2 THR B N 1
ATOM 3023 C CA . THR B 1 2 ? 61.438 8.242 79.062 1 29.52 2 THR B CA 1
ATOM 3024 C C . THR B 1 2 ? 60.062 7.891 78.5 1 29.52 2 THR B C 1
ATOM 3026 O O . THR B 1 2 ? 59.906 7.078 77.625 1 29.52 2 THR B O 1
ATOM 3029 N N . GLY B 1 3 ? 59 8.016 79.312 1 26.97 3 GLY B N 1
ATOM 3030 C CA . GLY B 1 3 ? 57.562 7.703 79.375 1 26.97 3 GLY B CA 1
ATOM 3031 C C . GLY B 1 3 ? 56.781 8.422 78.312 1 26.97 3 GLY B C 1
ATOM 3032 O O . GLY B 1 3 ? 56.719 9.656 78.25 1 26.97 3 GLY B O 1
ATOM 3033 N N . ILE B 1 4 ? 56.844 7.98 77 1 30.7 4 ILE B N 1
ATOM 3034 C CA . ILE B 1 4 ? 56.25 8.484 75.75 1 30.7 4 ILE B CA 1
ATOM 3035 C C . ILE B 1 4 ? 54.719 8.539 75.938 1 30.7 4 ILE B C 1
ATOM 3037 O O . ILE B 1 4 ? 54.062 7.492 76 1 30.7 4 ILE B O 1
ATOM 3041 N N . ASN B 1 5 ? 54.188 9.414 76.75 1 23.34 5 ASN B N 1
ATOM 3042 C CA . ASN B 1 5 ? 52.781 9.508 77.062 1 23.34 5 ASN B CA 1
ATOM 3043 C C . ASN B 1 5 ? 51.906 9.781 75.875 1 23.34 5 ASN B C 1
ATOM 3045 O O . ASN B 1 5 ? 50.688 9.609 75.938 1 23.34 5 ASN B O 1
ATOM 3049 N N . MET B 1 6 ? 52.438 10.484 74.812 1 27.73 6 MET B N 1
ATOM 3050 C CA . MET B 1 6 ? 51.5 11.5 74.312 1 27.73 6 MET B CA 1
ATOM 3051 C C . MET B 1 6 ? 50.188 10.875 73.938 1 27.73 6 MET B C 1
ATOM 3053 O O . MET B 1 6 ? 50.094 9.68 73.625 1 27.73 6 MET B O 1
ATOM 3057 N N . PHE B 1 7 ? 49.094 11.766 73.5 1 26.8 7 PHE B N 1
ATOM 3058 C CA . PHE B 1 7 ? 47.719 12.227 73.375 1 26.8 7 PHE B CA 1
ATOM 3059 C C . PHE B 1 7 ? 47.062 11.57 72.188 1 26.8 7 PHE B C 1
ATOM 3061 O O . PHE B 1 7 ? 47.469 11.766 71 1 26.8 7 PHE B O 1
ATOM 3068 N N . LEU B 1 8 ? 46.625 10.297 72.188 1 26.56 8 LEU B N 1
ATOM 3069 C CA . LEU B 1 8 ? 45.875 9.648 71.125 1 26.56 8 LEU B CA 1
ATOM 3070 C C . LEU B 1 8 ? 44.562 10.414 70.812 1 26.56 8 LEU B C 1
ATOM 3072 O O . LEU B 1 8 ? 43.688 10.516 71.688 1 26.56 8 LEU B O 1
ATOM 3076 N N . GLN B 1 9 ? 44.688 11.57 70.125 1 23.91 9 GLN B N 1
ATOM 3077 C CA . GLN B 1 9 ? 43.531 12.336 69.688 1 23.91 9 GLN B CA 1
ATOM 3078 C C . GLN B 1 9 ? 42.5 11.445 69 1 23.91 9 GLN B C 1
ATOM 3080 O O . GLN B 1 9 ? 42.844 10.703 68.062 1 23.91 9 GLN B O 1
ATOM 3085 N N . LEU B 1 10 ? 41.406 11.109 69.688 1 27.78 10 LEU B N 1
ATOM 3086 C CA . LEU B 1 10 ? 40.188 10.43 69.25 1 27.78 10 LEU B CA 1
ATOM 3087 C C . LEU B 1 10 ? 39.594 11.109 68 1 27.78 10 LEU B C 1
ATOM 3089 O O . LEU B 1 10 ? 39.188 12.273 68.062 1 27.78 10 LEU B O 1
ATOM 3093 N N . LEU B 1 11 ? 40.156 10.906 66.75 1 27.48 11 LEU B N 1
ATOM 3094 C CA . LEU B 1 11 ? 39.531 11.383 65.562 1 27.48 11 LEU B CA 1
ATOM 3095 C C . LEU B 1 11 ? 38.062 10.938 65.438 1 27.48 11 LEU B C 1
ATOM 3097 O O . LEU B 1 11 ? 37.781 9.742 65.438 1 27.48 11 LEU B O 1
ATOM 3101 N N . LEU B 1 12 ? 37.125 11.664 66.125 1 26.7 12 LEU B N 1
ATOM 3102 C CA . LEU B 1 12 ? 35.688 11.461 66 1 26.7 12 LEU B CA 1
ATOM 3103 C C . LEU B 1 12 ? 35.281 11.531 64.562 1 26.7 12 LEU B C 1
ATOM 3105 O O . LEU B 1 12 ? 35.438 12.57 63.906 1 26.7 12 LEU B O 1
ATOM 3109 N N . PHE B 1 13 ? 35.469 10.43 63.781 1 31.22 13 PHE B N 1
ATOM 3110 C CA . PHE B 1 13 ? 34.875 10.344 62.438 1 31.22 13 PHE B CA 1
ATOM 3111 C C . PHE B 1 13 ? 33.406 10.727 62.438 1 31.22 13 PHE B C 1
ATOM 3113 O O . PHE B 1 13 ? 32.594 10.094 63.125 1 31.22 13 PHE B O 1
ATOM 3120 N N . 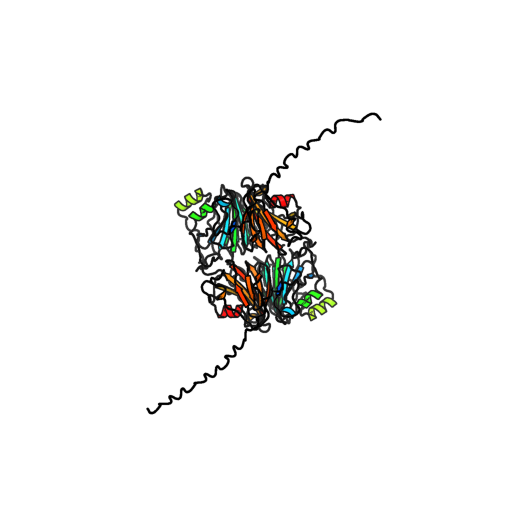LEU B 1 14 ? 33.094 12.062 62.375 1 29.8 14 LEU B N 1
ATOM 3121 C CA . LEU B 1 14 ? 31.734 12.508 62.125 1 29.8 14 LEU B CA 1
ATOM 3122 C C . LEU B 1 14 ? 31.141 11.773 60.938 1 29.8 14 LEU B C 1
ATOM 3124 O O . LEU B 1 14 ? 31.656 11.859 59.812 1 29.8 14 LEU B O 1
ATOM 3128 N N . ALA B 1 15 ? 30.484 10.602 61.156 1 32.12 15 ALA B N 1
ATOM 3129 C CA . ALA B 1 15 ? 29.625 9.93 60.188 1 32.12 15 ALA B CA 1
ATOM 3130 C C . ALA B 1 15 ? 28.578 10.898 59.594 1 32.12 15 ALA B C 1
ATOM 3132 O O . ALA B 1 15 ? 27.656 11.312 60.312 1 32.12 15 ALA B O 1
ATOM 3133 N N . LEU B 1 16 ? 29.047 11.875 58.75 1 35.69 16 LEU B N 1
ATOM 3134 C CA . LEU B 1 16 ? 27.938 12.539 58.094 1 35.69 16 LEU B CA 1
ATOM 3135 C C . LEU B 1 16 ? 26.969 11.523 57.469 1 35.69 16 LEU B C 1
ATOM 3137 O O . LEU B 1 16 ? 27.406 10.547 56.875 1 35.69 16 LEU B O 1
ATOM 3141 N N . PRO B 1 17 ? 25.703 11.492 58.031 1 34.47 17 PRO B N 1
ATOM 3142 C CA . PRO B 1 17 ? 24.719 10.602 57.406 1 34.47 17 PRO B CA 1
ATOM 3143 C C . PRO B 1 17 ? 24.672 10.75 55.875 1 34.47 17 PRO B C 1
ATOM 3145 O O . PRO B 1 17 ? 24.75 11.867 55.375 1 34.47 17 PRO B O 1
ATOM 3148 N N . ILE B 1 18 ? 25.328 9.781 55.188 1 36.97 18 ILE B N 1
ATOM 3149 C CA . ILE B 1 18 ? 25.031 9.648 53.75 1 36.97 18 ILE B CA 1
ATOM 3150 C C . ILE B 1 18 ? 23.531 9.711 53.531 1 36.97 18 ILE B C 1
ATOM 3152 O O . ILE B 1 18 ? 22.797 8.812 53.969 1 36.97 18 ILE B O 1
ATOM 3156 N N . GLN B 1 19 ? 22.938 10.906 53.688 1 29.31 19 GLN B N 1
ATOM 3157 C CA . GLN B 1 19 ? 21.562 10.906 53.156 1 29.31 19 GLN B CA 1
ATOM 3158 C C . GLN B 1 19 ? 21.5 10.32 51.75 1 29.31 19 GLN B C 1
ATOM 3160 O O . GLN B 1 19 ? 22.031 10.906 50.812 1 29.31 19 GLN B O 1
ATOM 3165 N N . LEU B 1 20 ? 21.531 9.016 51.688 1 33.56 20 LEU B N 1
ATOM 3166 C CA . LEU B 1 20 ? 21.047 8.477 50.438 1 33.56 20 LEU B CA 1
ATOM 3167 C C . LEU B 1 20 ? 19.812 9.234 49.969 1 33.56 20 LEU B C 1
ATOM 3169 O O . LEU B 1 20 ? 18.75 9.141 50.562 1 33.56 20 LEU B O 1
ATOM 3173 N N . HIS B 1 21 ? 19.984 10.469 49.531 1 31.84 21 HIS B N 1
ATOM 3174 C CA . HIS B 1 21 ? 18.859 11.047 48.812 1 31.84 21 HIS B CA 1
ATOM 3175 C C . HIS B 1 21 ? 18.203 10.016 47.906 1 31.84 21 HIS B C 1
ATOM 3177 O O . HIS B 1 21 ? 18.875 9.398 47.062 1 31.84 21 HIS B O 1
ATOM 3183 N N . ALA B 1 22 ? 17.156 9.352 48.344 1 36.44 22 ALA B N 1
ATOM 3184 C CA . ALA B 1 22 ? 16.125 8.586 47.656 1 36.44 22 ALA B CA 1
ATOM 3185 C C . ALA B 1 22 ? 15.734 9.258 46.344 1 36.44 22 ALA B C 1
ATOM 3187 O O . ALA B 1 22 ? 14.742 9.977 46.281 1 36.44 22 ALA B O 1
ATOM 3188 N N . LEU B 1 23 ? 16.562 9.922 45.625 1 35.78 23 LEU B N 1
ATOM 3189 C CA . LEU B 1 23 ? 15.914 10.305 44.375 1 35.78 23 LEU B CA 1
ATOM 3190 C C . LEU B 1 23 ? 15.422 9.07 43.625 1 35.78 23 LEU B C 1
ATOM 3192 O O . LEU B 1 23 ? 16.141 8.531 42.781 1 35.78 23 LEU B O 1
ATOM 3196 N N . ILE B 1 24 ? 15.117 8 44.25 1 37.69 24 ILE B N 1
ATOM 3197 C CA . ILE B 1 24 ? 14.508 7.062 43.312 1 37.69 24 ILE B CA 1
ATOM 3198 C C . ILE B 1 24 ? 13.398 7.762 42.531 1 37.69 24 ILE B C 1
ATOM 3200 O O . ILE B 1 24 ? 12.406 8.211 43.094 1 37.69 24 ILE B O 1
ATOM 3204 N N . PRO B 1 25 ? 13.672 8.477 41.438 1 39.81 25 PRO B N 1
ATOM 3205 C CA . PRO B 1 25 ? 12.484 8.977 40.75 1 39.81 25 PRO B CA 1
ATOM 3206 C C . PRO B 1 25 ? 11.328 7.98 40.75 1 39.81 25 PRO B C 1
ATOM 3208 O O . PRO B 1 25 ? 11.547 6.77 40.656 1 39.81 25 PRO B O 1
ATOM 3211 N N . HIS B 1 26 ? 10.336 8.023 41.562 1 42.91 26 HIS B N 1
ATOM 3212 C CA . HIS B 1 26 ? 9.055 7.32 41.531 1 42.91 26 HIS B CA 1
ATOM 3213 C C . HIS B 1 26 ? 8.594 7.094 40.125 1 42.91 26 HIS B C 1
ATOM 3215 O O . HIS B 1 26 ? 7.844 7.906 39.562 1 42.91 26 HIS B O 1
ATOM 3221 N N . HIS B 1 27 ? 9.438 6.723 39.156 1 51.19 27 HIS B N 1
ATOM 3222 C CA . HIS B 1 27 ? 8.789 6.359 37.906 1 51.19 27 HIS B CA 1
ATOM 3223 C C . HIS B 1 27 ? 7.684 5.336 38.125 1 51.19 27 HIS B C 1
ATOM 3225 O O . HIS B 1 27 ? 7.934 4.258 38.688 1 51.19 27 HIS B O 1
ATOM 3231 N N . GLY B 1 28 ? 6.508 5.699 38.531 1 65.06 28 GLY B N 1
ATOM 3232 C CA . GLY B 1 28 ? 5.344 4.832 38.594 1 65.06 28 GLY B CA 1
ATOM 3233 C C . GLY B 1 28 ? 5.359 3.73 37.562 1 65.06 28 GLY B C 1
ATOM 3234 O O . GLY B 1 28 ? 6.16 3.768 36.625 1 65.06 28 GLY B O 1
ATOM 3235 N N . LEU B 1 29 ? 4.719 2.607 37.781 1 85.56 29 LEU B N 1
ATOM 3236 C CA . LEU B 1 29 ? 4.574 1.479 36.875 1 85.56 29 LEU B CA 1
ATOM 3237 C C . LEU B 1 29 ? 4.094 1.947 35.5 1 85.56 29 LEU B C 1
ATOM 3239 O O . LEU B 1 29 ? 3.207 2.801 35.406 1 85.56 29 LEU B O 1
ATOM 3243 N N . PRO B 1 30 ? 4.875 1.588 34.5 1 92 30 PRO B N 1
ATOM 3244 C CA . PRO B 1 30 ? 4.422 1.969 33.156 1 92 30 PRO B CA 1
ATOM 3245 C C . PRO B 1 30 ? 2.957 1.618 32.906 1 92 30 PRO B C 1
ATOM 3247 O O . PRO B 1 30 ? 2.469 0.602 33.406 1 92 30 PRO B O 1
ATOM 3250 N N . LYS B 1 31 ? 2.271 2.486 32.281 1 96.56 31 LYS B N 1
ATOM 3251 C CA . LYS B 1 31 ? 0.878 2.244 31.938 1 96.56 31 LYS B CA 1
ATOM 3252 C C . LYS B 1 31 ? 0.748 1.909 30.453 1 96.56 31 LYS B C 1
ATOM 3254 O O . LYS B 1 31 ? 1.708 2.051 29.688 1 96.56 31 LYS B O 1
ATOM 3259 N N . ALA B 1 32 ? -0.411 1.409 30.062 1 97.69 32 ALA B N 1
ATOM 3260 C CA . ALA B 1 32 ? -0.68 1.143 28.656 1 97.69 32 ALA B CA 1
ATOM 3261 C C . ALA B 1 32 ? -0.919 2.441 27.875 1 97.69 32 ALA B C 1
ATOM 3263 O O . ALA B 1 32 ? -1.517 3.381 28.406 1 97.69 32 ALA B O 1
ATOM 3264 N N . VAL B 1 33 ? -0.439 2.516 26.656 1 98.38 33 VAL B N 1
ATOM 3265 C CA . VAL B 1 33 ? -0.77 3.641 25.797 1 98.38 33 VAL B CA 1
ATOM 3266 C C . VAL B 1 33 ? -2.277 3.676 25.547 1 98.38 33 VAL B C 1
ATOM 3268 O O . VAL B 1 33 ? -2.873 2.666 25.172 1 98.38 33 VAL B O 1
ATOM 3271 N N . PRO B 1 34 ? -2.924 4.797 25.75 1 98.25 34 PRO B N 1
ATOM 3272 C CA . PRO B 1 34 ? -4.363 4.863 25.5 1 98.25 34 PRO B CA 1
ATOM 3273 C C . PRO B 1 34 ? -4.711 4.652 24.016 1 98.25 34 PRO B C 1
ATOM 3275 O O . PRO B 1 34 ? -4.176 5.348 23.156 1 98.25 34 PRO B O 1
ATOM 3278 N N . GLU B 1 35 ? -5.527 3.678 23.75 1 97.44 35 GLU B N 1
ATOM 3279 C CA . GLU B 1 35 ? -6.156 3.502 22.453 1 97.44 35 GLU B CA 1
ATOM 3280 C C . GLU B 1 35 ? -7.52 4.188 22.406 1 97.44 35 GLU B C 1
ATOM 3282 O O . GLU B 1 35 ? -8.453 3.785 23.109 1 97.44 35 GLU B O 1
ATOM 3287 N N . LEU B 1 36 ? -7.609 5.215 21.547 1 97.44 36 LEU B N 1
ATOM 3288 C CA . LEU B 1 36 ? -8.812 6.039 21.516 1 97.44 36 LEU B CA 1
ATOM 3289 C C . LEU B 1 36 ? -9.57 5.855 20.203 1 97.44 36 LEU B C 1
ATOM 3291 O O . LEU B 1 36 ? -8.984 5.438 19.203 1 97.44 36 LEU B O 1
ATOM 3295 N N . LEU B 1 37 ? -10.891 6.168 20.219 1 95.12 37 LEU B N 1
ATOM 3296 C CA . LEU B 1 37 ? -11.711 6.156 19 1 95.12 37 LEU B CA 1
ATOM 3297 C C . LEU B 1 37 ? -11.688 7.516 18.312 1 95.12 37 LEU B C 1
ATOM 3299 O O . LEU B 1 37 ? -11.859 7.605 17.094 1 95.12 37 LEU B O 1
ATOM 3303 N N . ASP B 1 38 ? -11.523 8.547 19.109 1 95.38 38 ASP B N 1
ATOM 3304 C CA . ASP B 1 38 ? -11.438 9.922 18.641 1 95.38 38 ASP B CA 1
ATOM 3305 C C . ASP B 1 38 ? -10.242 10.633 19.266 1 95.38 38 ASP B C 1
ATOM 3307 O O . ASP B 1 38 ? -9.805 10.273 20.359 1 95.38 38 ASP B O 1
ATOM 3311 N N . PRO B 1 39 ? -9.695 11.625 18.516 1 96.5 39 PRO B N 1
ATOM 3312 C CA . PRO B 1 39 ? -8.57 12.336 19.125 1 96.5 39 PRO B CA 1
ATOM 3313 C C . PRO B 1 39 ? -8.977 13.086 20.391 1 96.5 39 PRO B C 1
ATOM 3315 O O . PRO B 1 39 ? -10.094 13.609 20.484 1 96.5 39 PRO B O 1
ATOM 3318 N N . PRO B 1 40 ? -8.047 13.172 21.344 1 97.38 40 PRO B N 1
ATOM 3319 C CA . PRO B 1 40 ? -8.344 13.914 22.562 1 97.38 40 PRO B CA 1
ATOM 3320 C C . PRO B 1 40 ? -8.336 15.43 22.359 1 97.38 40 PRO B C 1
ATOM 3322 O O . PRO B 1 40 ? -7.922 15.906 21.297 1 97.38 40 PRO B O 1
ATOM 3325 N N . GLN B 1 41 ? -8.773 16.156 23.422 1 96.06 41 GLN B N 1
ATOM 3326 C CA . GLN B 1 41 ? -8.875 17.609 23.344 1 96.06 41 GLN B CA 1
ATOM 3327 C C . GLN B 1 41 ? -7.66 18.281 23.969 1 96.06 41 GLN B C 1
ATOM 3329 O O . GLN B 1 41 ? -7.656 19.5 24.188 1 96.06 41 GLN B O 1
ATOM 3334 N N . THR B 1 42 ? -6.699 17.5 24.312 1 97.5 42 THR B N 1
ATOM 3335 C CA . THR B 1 42 ? -5.414 18 24.797 1 97.5 42 THR B CA 1
ATOM 3336 C C . THR B 1 42 ? -4.262 17.203 24.172 1 97.5 42 THR B C 1
ATOM 3338 O O . THR B 1 42 ? -4.441 16.062 23.766 1 97.5 42 THR B O 1
ATOM 3341 N N . ALA B 1 43 ? -3.148 17.859 24.156 1 97.81 43 ALA B N 1
ATOM 3342 C CA . ALA B 1 43 ? -1.97 17.172 23.641 1 97.81 43 ALA B CA 1
ATOM 3343 C C . ALA B 1 43 ? -1.482 16.109 24.641 1 97.81 43 ALA B C 1
ATOM 3345 O O . ALA B 1 43 ? -0.927 16.438 25.688 1 97.81 43 ALA B O 1
ATOM 3346 N N . GLU B 1 44 ? -1.65 14.867 24.328 1 98.19 44 GLU B N 1
ATOM 3347 C CA . GLU B 1 44 ? -1.253 13.734 25.156 1 98.19 44 GLU B CA 1
ATOM 3348 C C . GLU B 1 44 ? -0.928 12.516 24.297 1 98.19 44 GLU B C 1
ATOM 3350 O O . GLU B 1 44 ? -1.171 12.516 23.094 1 98.19 44 GLU B O 1
ATOM 3355 N N . VAL B 1 45 ? -0.343 11.516 24.953 1 98.56 45 VAL B N 1
ATOM 3356 C CA . VAL B 1 45 ? 0.013 10.281 24.25 1 98.56 45 VAL B CA 1
ATOM 3357 C C . VAL B 1 45 ? -1.249 9.484 23.938 1 98.56 45 VAL B C 1
ATOM 3359 O O . VAL B 1 45 ? -2.082 9.258 24.812 1 98.56 45 VAL B O 1
ATOM 3362 N N . TYR B 1 46 ? -1.399 9.062 22.656 1 98.62 46 TYR B N 1
ATOM 3363 C CA . TYR B 1 46 ? -2.492 8.164 22.312 1 98.62 46 TYR B CA 1
ATOM 3364 C C . TYR B 1 46 ? -2.229 7.48 20.969 1 98.62 46 TYR B C 1
ATOM 3366 O O . TYR B 1 46 ? -1.321 7.871 20.234 1 98.62 46 TYR B O 1
ATOM 3374 N N . LEU B 1 47 ? -2.902 6.434 20.719 1 98.06 47 LEU B N 1
ATOM 3375 C CA . LEU B 1 47 ? -2.945 5.844 19.391 1 98.06 47 LEU B CA 1
ATOM 3376 C C . LEU B 1 47 ? -4.383 5.641 18.922 1 98.06 47 LEU B C 1
ATOM 3378 O O . LEU B 1 47 ? -5.289 5.508 19.75 1 98.06 47 LEU B O 1
ATOM 3382 N N . ILE B 1 48 ? -4.617 5.727 17.672 1 97.81 48 ILE B N 1
ATOM 3383 C CA . ILE B 1 48 ? -5.879 5.43 17 1 97.81 48 ILE B CA 1
ATOM 3384 C C . ILE B 1 48 ? -5.648 4.398 15.898 1 97.81 48 ILE B C 1
ATOM 3386 O O . ILE B 1 48 ? -4.805 4.594 15.023 1 97.81 48 ILE B O 1
ATOM 3390 N N . ARG B 1 49 ? -6.441 3.316 15.984 1 96.69 49 ARG B N 1
ATOM 3391 C CA . ARG B 1 49 ? -6.348 2.27 14.969 1 96.69 49 ARG B CA 1
ATOM 3392 C C . ARG B 1 49 ? -6.969 2.725 13.648 1 96.69 49 ARG B C 1
ATOM 3394 O O . ARG B 1 49 ? -7.898 3.531 13.641 1 96.69 49 ARG B O 1
ATOM 3401 N N . ARG B 1 50 ? -6.469 2.188 12.555 1 96.44 50 ARG B N 1
ATOM 3402 C CA . ARG B 1 50 ? -6.984 2.516 11.227 1 96.44 50 ARG B CA 1
ATOM 3403 C C . ARG B 1 50 ? -8.477 2.225 11.141 1 96.44 50 ARG B C 1
ATOM 3405 O O . ARG B 1 50 ? -8.938 1.17 11.578 1 96.44 50 ARG B O 1
ATOM 3412 N N . TYR B 1 51 ? -9.242 3.145 10.633 1 95.75 51 TYR B N 1
ATOM 3413 C CA . TYR B 1 51 ? -10.672 3.102 10.344 1 95.75 51 TYR B CA 1
ATOM 3414 C C . TYR B 1 51 ? -11.484 3.078 11.633 1 95.75 51 TYR B C 1
ATOM 3416 O O . TYR B 1 51 ? -12.664 2.709 11.617 1 95.75 51 TYR B O 1
ATOM 3424 N N . SER B 1 52 ? -10.867 3.424 12.742 1 91.56 52 SER B N 1
ATOM 3425 C CA . SER B 1 52 ? -11.648 3.746 13.93 1 91.56 52 SER B CA 1
ATOM 3426 C C . SER B 1 52 ? -12.609 4.898 13.656 1 91.56 52 SER B C 1
ATOM 3428 O O . SER B 1 52 ? -12.594 5.488 12.578 1 91.56 52 SER B O 1
ATOM 3430 N N . HIS B 1 53 ? -13.477 5.242 14.617 1 88.25 53 HIS B N 1
ATOM 3431 C CA . HIS B 1 53 ? -14.422 6.344 14.477 1 88.25 53 HIS B CA 1
ATOM 3432 C C . HIS B 1 53 ? -13.719 7.629 14.055 1 88.25 53 HIS B C 1
ATOM 3434 O O . HIS B 1 53 ? -13.984 8.172 12.984 1 88.25 53 HIS B O 1
ATOM 3440 N N . SER B 1 54 ? -12.844 8.094 14.781 1 89.56 54 SER B N 1
ATOM 3441 C CA . SER B 1 54 ? -12 9.242 14.453 1 89.56 54 SER B CA 1
ATOM 3442 C C . SER B 1 54 ? -12.844 10.43 14 1 89.56 54 SER B C 1
ATOM 3444 O O . SER B 1 54 ? -12.539 11.055 12.984 1 89.56 54 SER B O 1
ATOM 3446 N N . HIS B 1 55 ? -13.891 10.664 14.656 1 91.62 55 HIS B N 1
ATOM 3447 C CA . HIS B 1 55 ? -14.766 11.773 14.297 1 91.62 55 HIS B CA 1
ATOM 3448 C C . HIS B 1 55 ? -15.094 11.766 12.812 1 91.62 55 HIS B C 1
ATOM 3450 O O . HIS B 1 55 ? -14.953 12.781 12.133 1 91.62 55 HIS B O 1
ATOM 3456 N N . SER B 1 56 ? -15.539 10.664 12.281 1 93.94 56 SER B N 1
ATOM 3457 C CA . SER B 1 56 ? -15.797 10.484 10.859 1 93.94 56 SER B CA 1
ATOM 3458 C C . SER B 1 56 ? -17.047 11.242 10.422 1 93.94 56 SER B C 1
ATOM 3460 O O . SER B 1 56 ? -18.062 11.234 11.117 1 93.94 56 SER B O 1
ATOM 3462 N N . VAL B 1 57 ? -16.938 11.906 9.242 1 94.31 57 VAL B N 1
ATOM 3463 C CA . VAL B 1 57 ? -18.047 12.625 8.633 1 94.31 57 VAL B CA 1
ATOM 3464 C C . VAL B 1 57 ? -18.172 12.227 7.164 1 94.31 57 VAL B C 1
ATOM 3466 O O . VAL B 1 57 ? -17.172 11.953 6.496 1 94.31 57 VAL B O 1
ATOM 3469 N N . LEU B 1 58 ? -19.406 12.141 6.738 1 92.62 58 LEU B N 1
ATOM 3470 C CA . LEU B 1 58 ? -19.719 11.883 5.336 1 92.62 58 LEU B CA 1
ATOM 3471 C C . LEU B 1 58 ? -20.125 13.164 4.621 1 92.62 58 LEU B C 1
ATOM 3473 O O . LEU B 1 58 ? -21.047 13.852 5.062 1 92.62 58 LEU B O 1
ATOM 3477 N N . SER B 1 59 ? -19.422 13.523 3.648 1 89.62 59 SER B N 1
ATOM 3478 C CA . SER B 1 59 ? -19.781 14.594 2.719 1 89.62 59 SER B CA 1
ATOM 3479 C C . SER B 1 59 ? -19.969 14.055 1.307 1 89.62 59 SER B C 1
ATOM 3481 O O . SER B 1 59 ? -19 13.75 0.608 1 89.62 59 SER B O 1
ATOM 3483 N N . GLY B 1 60 ? -21.219 13.938 0.885 1 86.06 60 GLY B N 1
ATOM 3484 C CA . GLY B 1 60 ? -21.469 13.172 -0.324 1 86.06 60 GLY B CA 1
ATOM 3485 C C . GLY B 1 60 ? -21.062 11.711 -0.206 1 86.06 60 GLY B C 1
ATOM 3486 O O . GLY B 1 60 ? -21.547 11 0.674 1 86.06 60 GLY B O 1
ATOM 3487 N N . HIS B 1 61 ? -20.094 11.398 -1.017 1 88.69 61 HIS B N 1
ATOM 3488 C CA . HIS B 1 61 ? -19.625 10.016 -0.992 1 88.69 61 HIS B CA 1
ATOM 3489 C C . HIS B 1 61 ? -18.234 9.898 -0.377 1 88.69 61 HIS B C 1
ATOM 3491 O O . HIS B 1 61 ? -17.656 8.812 -0.339 1 88.69 61 HIS B O 1
ATOM 3497 N N . ILE B 1 62 ? -17.812 11 0.102 1 93 62 ILE B N 1
ATOM 3498 C CA . ILE B 1 62 ? -16.469 11.039 0.666 1 93 62 ILE B CA 1
ATOM 3499 C C . ILE B 1 62 ? -16.531 10.93 2.188 1 93 62 ILE B C 1
ATOM 3501 O O . ILE B 1 62 ? -17.328 11.633 2.826 1 93 62 ILE B O 1
ATOM 3505 N N . THR B 1 63 ? -15.789 10.023 2.705 1 9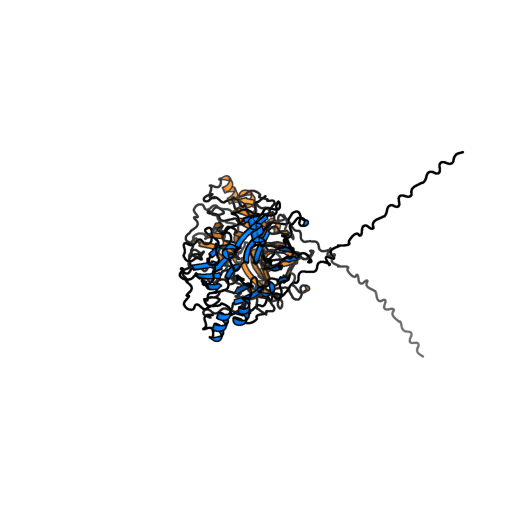5 63 THR B N 1
ATOM 3506 C CA . THR B 1 63 ? -15.656 9.938 4.156 1 95 63 THR B CA 1
ATOM 3507 C C . THR B 1 63 ? -14.398 10.656 4.629 1 95 63 THR B C 1
ATOM 3509 O O . THR B 1 63 ? -13.297 10.391 4.137 1 95 63 THR B O 1
ATOM 3512 N N . PHE B 1 64 ? -14.578 11.578 5.574 1 95.38 64 PHE B N 1
ATOM 3513 C CA . PHE B 1 64 ? -13.492 12.258 6.262 1 95.38 64 PHE B CA 1
ATOM 3514 C C . PHE B 1 64 ? -13.297 11.695 7.664 1 95.38 64 PHE B C 1
ATOM 3516 O O . PHE B 1 64 ? -14.258 11.523 8.414 1 95.38 64 PHE B O 1
ATOM 3523 N N . ARG B 1 65 ? -12.094 11.375 8.016 1 96.81 65 ARG B N 1
ATOM 3524 C CA . ARG B 1 65 ? -11.727 11 9.383 1 96.81 65 ARG B CA 1
ATOM 3525 C C . ARG B 1 65 ? -10.672 11.945 9.938 1 96.81 65 ARG B C 1
ATOM 3527 O O . ARG B 1 65 ? -9.852 12.492 9.195 1 96.81 65 ARG B O 1
ATOM 3534 N N . LEU B 1 66 ? -10.734 12.141 11.227 1 97.12 66 LEU B N 1
ATOM 3535 C CA . LEU B 1 66 ? -9.891 13.102 11.914 1 97.12 66 LEU B CA 1
ATOM 3536 C C . LEU B 1 66 ? -9.148 12.445 13.07 1 97.12 66 LEU B C 1
ATOM 3538 O O . LEU B 1 66 ? -9.5 12.641 14.234 1 97.12 66 LEU B O 1
ATOM 3542 N N . PRO B 1 67 ? -8.023 11.828 12.812 1 97.62 67 PRO B N 1
ATOM 3543 C CA . PRO B 1 67 ? -7.309 11.164 13.898 1 97.62 67 PRO B CA 1
ATOM 3544 C C . PRO B 1 67 ? -6.457 12.125 14.727 1 97.62 67 PRO B C 1
ATOM 3546 O O . PRO B 1 67 ? -6.055 11.789 15.844 1 97.62 67 PRO B O 1
ATOM 3549 N N . ILE B 1 68 ? -6.066 13.258 14.164 1 98 68 ILE B N 1
ATOM 3550 C CA . ILE B 1 68 ? -5.316 14.289 14.867 1 98 68 ILE B CA 1
ATOM 3551 C C . ILE B 1 68 ? -5.941 15.656 14.602 1 98 68 ILE B C 1
ATOM 3553 O O . ILE B 1 68 ? -6.145 16.031 13.445 1 98 68 ILE B O 1
ATOM 3557 N N . ASN B 1 69 ? -6.293 16.359 15.625 1 97.44 69 ASN B N 1
ATOM 3558 C CA . ASN B 1 69 ? -6.855 17.688 15.477 1 97.44 69 ASN B CA 1
ATOM 3559 C C . ASN B 1 69 ? -5.977 18.75 16.141 1 97.44 69 ASN B C 1
ATOM 3561 O O . ASN B 1 69 ? -4.918 18.438 16.672 1 97.44 69 ASN B O 1
ATOM 3565 N N . GLY B 1 70 ? -6.398 20.016 15.977 1 97.38 70 GLY B N 1
ATOM 3566 C CA . GLY B 1 70 ? -5.629 21.109 16.547 1 97.38 70 GLY B CA 1
ATOM 3567 C C . GLY B 1 70 ? -5.453 20.984 18.047 1 97.38 70 GLY B C 1
ATOM 3568 O O . GLY B 1 70 ? -4.375 21.281 18.578 1 97.38 70 GLY B O 1
ATOM 3569 N N . ASN B 1 71 ? -6.445 20.578 18.75 1 97.25 71 ASN B N 1
ATOM 3570 C CA . ASN B 1 71 ? -6.359 20.453 20.203 1 97.25 71 ASN B CA 1
ATOM 3571 C C . ASN B 1 71 ? -5.379 19.344 20.609 1 97.25 71 ASN B C 1
ATOM 3573 O O . ASN B 1 71 ? -4.602 19.531 21.547 1 97.25 71 ASN B O 1
ATOM 3577 N N . SER B 1 72 ? -5.414 18.266 19.891 1 97.19 72 SER B N 1
ATOM 3578 C CA . SER B 1 72 ? -4.578 17.125 20.266 1 97.19 72 SER B CA 1
ATOM 3579 C C . SER B 1 72 ? -3.111 17.391 19.953 1 97.19 72 SER B C 1
ATOM 3581 O O . SER B 1 72 ? -2.23 16.656 20.406 1 97.19 72 SER B O 1
ATOM 3583 N N . THR B 1 73 ? -2.797 18.406 19.141 1 97.25 73 THR B N 1
ATOM 3584 C CA . THR B 1 73 ? -1.409 18.719 18.828 1 97.25 73 THR B CA 1
ATOM 3585 C C . THR B 1 73 ? -0.982 20 19.547 1 97.25 73 THR B C 1
ATOM 3587 O O . THR B 1 73 ? 0.139 20.484 19.359 1 97.25 73 THR B O 1
ATOM 3590 N N . GLY B 1 74 ? -1.886 20.625 20.328 1 95.56 74 GLY B N 1
ATOM 3591 C CA . GLY B 1 74 ? -1.616 21.938 20.906 1 95.56 74 GLY B CA 1
ATOM 3592 C C . GLY B 1 74 ? -1.616 23.047 19.875 1 95.56 74 GLY B C 1
ATOM 3593 O O . GLY B 1 74 ? -0.89 24.031 20.016 1 95.56 74 GLY B O 1
ATOM 3594 N N . GLY B 1 75 ? -2.281 22.812 18.812 1 96.62 75 GLY B N 1
ATOM 3595 C CA . GLY B 1 75 ? -2.494 23.844 17.812 1 96.62 75 GLY B CA 1
ATOM 3596 C C . GLY B 1 75 ? -1.553 23.75 16.625 1 96.62 75 GLY B C 1
ATOM 3597 O O . GLY B 1 75 ? -1.597 24.578 15.719 1 96.62 75 GLY B O 1
ATOM 3598 N N . GLU B 1 76 ? -0.759 22.734 16.5 1 96.31 76 GLU B N 1
ATOM 3599 C CA . GLU B 1 76 ? 0.318 22.703 15.516 1 96.31 76 GLU B CA 1
ATOM 3600 C C . GLU B 1 76 ? -0.211 22.328 14.133 1 96.31 76 GLU B C 1
ATOM 3602 O O . GLU B 1 76 ? 0.13 22.984 13.141 1 96.31 76 GLU B O 1
ATOM 3607 N N . PHE B 1 77 ? -0.975 21.312 14 1 97.69 77 PHE B N 1
ATOM 3608 C CA . PHE B 1 77 ? -1.513 20.891 12.711 1 97.69 77 PHE B CA 1
ATOM 3609 C C . PHE B 1 77 ? -2.756 20.031 12.891 1 97.69 77 PHE B C 1
ATOM 3611 O O . PHE B 1 77 ? -3.051 19.578 14 1 97.69 77 PHE B O 1
ATOM 3618 N N . THR B 1 78 ? -3.514 19.906 11.859 1 97.62 78 THR B N 1
ATOM 3619 C CA . THR B 1 78 ? -4.625 18.969 11.711 1 97.62 78 THR B CA 1
ATOM 3620 C C . THR B 1 78 ? -4.281 17.875 10.703 1 97.62 78 THR B C 1
ATOM 3622 O O . THR B 1 78 ? -3.682 18.156 9.664 1 97.62 78 THR B O 1
ATOM 3625 N N . PHE B 1 79 ? -4.594 16.641 11.023 1 97.31 79 PHE B N 1
ATOM 3626 C CA . PHE B 1 79 ? -4.328 15.445 10.219 1 97.31 79 PHE B CA 1
ATOM 3627 C C . PHE B 1 79 ? -5.629 14.758 9.828 1 97.31 79 PHE B C 1
ATOM 3629 O O . PHE B 1 79 ? -6.34 14.227 10.688 1 97.31 79 PHE B O 1
ATOM 3636 N N . PHE B 1 80 ? -5.941 14.758 8.461 1 97.12 80 PHE B N 1
ATOM 3637 C CA . PHE B 1 80 ? -7.172 14.188 7.93 1 97.12 80 PHE B CA 1
ATOM 3638 C C . PHE B 1 80 ? -6.883 12.93 7.121 1 97.12 80 PHE B C 1
ATOM 3640 O O . PHE B 1 80 ? -5.82 12.812 6.508 1 97.12 80 PHE B O 1
ATOM 3647 N N . LEU B 1 81 ? -7.891 12.031 7.102 1 97.5 81 LEU B N 1
ATOM 3648 C CA . LEU B 1 81 ? -7.953 10.93 6.152 1 97.5 81 LEU B CA 1
ATOM 3649 C C . LEU B 1 81 ? -9.227 11 5.316 1 97.5 81 LEU B C 1
ATOM 3651 O O . LEU B 1 81 ? -10.328 11.047 5.867 1 97.5 81 LEU B O 1
ATOM 3655 N N . TYR B 1 82 ? -9.047 11.047 3.951 1 96.62 82 TYR B N 1
ATOM 3656 C CA . TYR B 1 82 ? -10.172 11.031 3.025 1 96.62 82 TYR B CA 1
ATOM 3657 C C . TYR B 1 82 ? -10.258 9.703 2.283 1 96.62 82 TYR B C 1
ATOM 3659 O O . TYR B 1 82 ? -9.258 9.234 1.731 1 96.62 82 TYR B O 1
ATOM 3667 N N . SER B 1 83 ? -11.406 9.094 2.287 1 96.5 83 SER B N 1
ATOM 3668 C CA . SER B 1 83 ? -11.594 7.836 1.563 1 96.5 83 SER B CA 1
ATOM 3669 C C . SER B 1 83 ? -12.852 7.883 0.698 1 96.5 83 SER B C 1
ATOM 3671 O O . SER B 1 83 ? -13.875 8.438 1.107 1 96.5 83 SER B O 1
ATOM 3673 N N . SER B 1 84 ? -12.766 7.324 -0.477 1 95.62 84 SER B N 1
ATOM 3674 C CA . SER B 1 84 ? -13.914 7.254 -1.369 1 95.62 84 SER B CA 1
ATOM 3675 C C . SER B 1 84 ? -13.695 6.242 -2.486 1 95.62 84 SER B C 1
ATOM 3677 O O . SER B 1 84 ? -12.57 5.785 -2.701 1 95.62 84 SER B O 1
ATOM 3679 N N . GLY B 1 85 ? -14.82 5.82 -3.092 1 94.25 85 GLY B N 1
ATOM 3680 C CA . GLY B 1 85 ? -14.75 5.145 -4.379 1 94.25 85 GLY B CA 1
ATOM 3681 C C . GLY B 1 85 ? -14.586 6.102 -5.547 1 94.25 85 GLY B C 1
ATOM 3682 O O . GLY B 1 85 ? -14.305 7.285 -5.348 1 94.25 85 GLY B O 1
ATOM 3683 N N . THR B 1 86 ? -14.734 5.535 -6.73 1 89.75 86 THR B N 1
ATOM 3684 C CA . THR B 1 86 ? -14.57 6.312 -7.953 1 89.75 86 THR B CA 1
ATOM 3685 C C . THR B 1 86 ? -15.703 7.32 -8.109 1 89.75 86 THR B C 1
ATOM 3687 O O . THR B 1 86 ? -16.875 6.953 -8.055 1 89.75 86 THR B O 1
ATOM 3690 N N . GLY B 1 87 ? -15.297 8.508 -8.266 1 81.62 87 GLY B N 1
ATOM 3691 C CA . GLY B 1 87 ? -16.266 9.555 -8.539 1 81.62 87 GLY B CA 1
ATOM 3692 C C . GLY B 1 87 ? -16.109 10.18 -9.914 1 81.62 87 GLY B C 1
ATOM 3693 O O . GLY B 1 87 ? -15.023 10.133 -10.5 1 81.62 87 GLY B O 1
ATOM 3694 N N . SER B 1 88 ? -17.172 10.703 -10.43 1 75.06 88 SER B N 1
ATOM 3695 C CA . SER B 1 88 ? -17.125 11.375 -11.727 1 75.06 88 SER B CA 1
ATOM 3696 C C . SER B 1 88 ? -16.891 12.875 -11.555 1 75.06 88 SER B C 1
ATOM 3698 O O . SER B 1 88 ? -16.609 13.578 -12.531 1 75.06 88 SER B O 1
ATOM 3700 N N . ASN B 1 89 ? -16.938 13.281 -10.352 1 84.31 89 ASN B N 1
ATOM 3701 C CA . ASN B 1 89 ? -16.766 14.703 -10.07 1 84.31 89 ASN B CA 1
ATOM 3702 C C . ASN B 1 89 ? -15.688 14.945 -9.023 1 84.31 89 ASN B C 1
ATOM 3704 O O . ASN B 1 89 ? -15.203 14 -8.391 1 84.31 89 ASN B O 1
ATOM 3708 N N . VAL B 1 90 ? -15.383 16.234 -8.961 1 89.81 90 VAL B N 1
ATOM 3709 C CA . VAL B 1 90 ? -14.422 16.609 -7.934 1 89.81 90 VAL B CA 1
ATOM 3710 C C . VAL B 1 90 ? -15.016 16.375 -6.551 1 89.81 90 VAL B C 1
ATOM 3712 O O . VAL B 1 90 ? -16.234 16.469 -6.367 1 89.81 90 VAL B O 1
ATOM 3715 N N . ALA B 1 91 ? -14.188 16.078 -5.652 1 88.5 91 ALA B N 1
ATOM 3716 C CA . ALA B 1 91 ? -14.586 15.711 -4.293 1 88.5 91 ALA B CA 1
ATOM 3717 C C . ALA B 1 91 ? -15.078 16.938 -3.523 1 88.5 91 ALA B C 1
ATOM 3719 O O . ALA B 1 91 ? -15.977 16.828 -2.688 1 88.5 91 ALA B O 1
ATOM 3720 N N . VAL B 1 92 ? -14.43 18.094 -3.709 1 88.75 92 VAL B N 1
ATOM 3721 C CA . VAL B 1 92 ? -14.82 19.359 -3.121 1 88.75 92 VAL B CA 1
ATOM 3722 C C . VAL B 1 92 ? -14.789 20.453 -4.188 1 88.75 92 VAL B C 1
ATOM 3724 O O . VAL B 1 92 ? -14.008 20.375 -5.141 1 88.75 92 VAL B O 1
ATOM 3727 N N . SER B 1 93 ? -15.625 21.438 -3.98 1 90.5 93 SER B N 1
ATOM 3728 C CA . SER B 1 93 ? -15.617 22.562 -4.914 1 90.5 93 SER B CA 1
ATOM 3729 C C . SER B 1 93 ? -14.258 23.25 -4.918 1 90.5 93 SER B C 1
ATOM 3731 O O . SER B 1 93 ? -13.625 23.406 -3.871 1 90.5 93 SER B O 1
ATOM 3733 N N . PRO B 1 94 ? -13.867 23.719 -6.082 1 94.81 94 PRO B N 1
ATOM 3734 C CA . PRO B 1 94 ? -12.602 24.453 -6.152 1 94.81 94 PRO B CA 1
ATOM 3735 C C . PRO B 1 94 ? -12.523 25.609 -5.152 1 94.81 94 PRO B C 1
ATOM 3737 O O . PRO B 1 94 ? -13.492 26.344 -4.984 1 94.81 94 PRO B O 1
ATOM 3740 N N . HIS B 1 95 ? -11.406 25.734 -4.512 1 95.88 95 HIS B N 1
ATOM 3741 C CA . HIS B 1 95 ? -11.234 26.75 -3.475 1 95.88 95 HIS B CA 1
ATOM 3742 C C . HIS B 1 95 ? -9.758 27.062 -3.26 1 95.88 95 HIS B C 1
ATOM 3744 O O . HIS B 1 95 ? -8.891 26.469 -3.896 1 95.88 95 HIS B O 1
ATOM 3750 N N . MET B 1 96 ? -9.5 28.094 -2.467 1 96.69 96 MET B N 1
ATOM 3751 C CA . MET B 1 96 ? -8.156 28.422 -1.995 1 96.69 96 MET B CA 1
ATOM 3752 C C . MET B 1 96 ? -8.164 28.766 -0.511 1 96.69 96 MET B C 1
ATOM 3754 O O . MET B 1 96 ? -9.227 29 0.067 1 96.69 96 MET B O 1
ATOM 3758 N N . HIS B 1 97 ? -7.016 28.656 0.118 1 97.12 97 HIS B N 1
ATOM 3759 C CA . HIS B 1 97 ? -6.809 29.094 1.489 1 97.12 97 HIS B CA 1
ATOM 3760 C C . HIS B 1 97 ? -5.902 30.328 1.535 1 97.12 97 HIS B C 1
ATOM 3762 O O . HIS B 1 97 ? -4.988 30.453 0.72 1 97.12 97 HIS B O 1
ATOM 3768 N N . LYS B 1 98 ? -6.168 31.188 2.486 1 96.88 98 LYS B N 1
ATOM 3769 C CA . LYS B 1 98 ? -5.344 32.375 2.645 1 96.88 98 LYS B CA 1
ATOM 3770 C C . LYS B 1 98 ? -4.473 32.281 3.895 1 96.88 98 LYS B C 1
ATOM 3772 O O . LYS B 1 98 ? -3.439 32.969 3.986 1 96.88 98 LYS B O 1
ATOM 3777 N N . TYR B 1 99 ? -4.844 31.422 4.797 1 96 99 TYR B N 1
ATOM 3778 C CA . TYR B 1 99 ? -4.168 31.438 6.09 1 96 99 TYR B CA 1
ATOM 3779 C C . TYR B 1 99 ? -3.658 30.047 6.453 1 96 99 TYR B C 1
ATOM 3781 O O . TYR B 1 99 ? -2.879 29.891 7.395 1 96 99 TYR B O 1
ATOM 3789 N N . HIS B 1 100 ? -4.102 29.031 5.766 1 96.44 100 HIS B N 1
ATOM 3790 C CA . HIS B 1 100 ? -3.721 27.656 6.07 1 96.44 100 HIS B CA 1
ATOM 3791 C C . HIS B 1 100 ? -2.871 27.062 4.953 1 96.44 100 HIS B C 1
ATOM 3793 O O . HIS B 1 100 ? -3.145 27.281 3.771 1 96.44 100 HIS B O 1
ATOM 3799 N N . TYR B 1 101 ? -1.81 26.391 5.367 1 96.69 101 TYR B N 1
ATOM 3800 C CA . TYR B 1 101 ? -0.973 25.578 4.484 1 96.69 101 TYR B CA 1
ATOM 3801 C C . TYR B 1 101 ? -1.461 24.141 4.434 1 96.69 101 TYR B C 1
ATOM 3803 O O . TYR B 1 101 ? -1.673 23.516 5.477 1 96.69 101 TYR B O 1
ATOM 3811 N N . GLU B 1 102 ? -1.679 23.578 3.229 1 97.25 102 GLU B N 1
ATOM 3812 C CA . GLU B 1 102 ? -2.283 22.25 3.068 1 97.25 102 GLU B CA 1
ATOM 3813 C C . GLU B 1 102 ? -1.441 21.375 2.15 1 97.25 102 GLU B C 1
ATOM 3815 O O . GLU B 1 102 ? -0.91 21.844 1.144 1 97.25 102 GLU B O 1
ATOM 3820 N N . CYS B 1 103 ? -1.248 20.125 2.516 1 98.19 103 CYS B N 1
ATOM 3821 C CA . CYS B 1 103 ? -0.586 19.156 1.649 1 98.19 103 CYS B CA 1
ATOM 3822 C C . CYS B 1 103 ? -1.323 17.812 1.662 1 98.19 103 CYS B C 1
ATOM 3824 O O . CYS B 1 103 ? -2.094 17.531 2.582 1 98.19 103 CYS B O 1
ATOM 3826 N N . PHE B 1 104 ? -1.147 17.031 0.535 1 98.5 104 PHE B N 1
ATOM 3827 C CA . PHE B 1 104 ? -1.792 15.734 0.349 1 98.5 104 PHE B CA 1
ATOM 3828 C C . PHE B 1 104 ? -0.754 14.633 0.148 1 98.5 104 PHE B C 1
ATOM 3830 O O . PHE B 1 104 ? 0.227 14.82 -0.575 1 98.5 104 PHE B O 1
ATOM 3837 N N . PHE B 1 105 ? -0.9 13.562 0.827 1 98.88 105 PHE B N 1
ATOM 3838 C CA . PHE B 1 105 ? -0.162 12.32 0.645 1 98.88 105 PHE B CA 1
ATOM 3839 C C . PHE B 1 105 ? -1.105 11.18 0.286 1 98.88 105 PHE B C 1
ATOM 3841 O O . PHE B 1 105 ? -2.008 10.844 1.058 1 98.88 105 PHE B O 1
ATOM 3848 N N . ASN B 1 106 ? -0.89 10.555 -0.889 1 98.81 106 ASN B N 1
ATOM 3849 C CA . ASN B 1 106 ? -1.791 9.492 -1.32 1 98.81 106 ASN B CA 1
ATOM 3850 C C . ASN B 1 106 ? -1.417 8.148 -0.694 1 98.81 106 ASN B C 1
ATOM 3852 O O . ASN B 1 106 ? -0.314 7.645 -0.911 1 98.81 106 ASN B O 1
ATOM 3856 N N . ILE B 1 107 ? -2.316 7.598 0.05 1 98.44 107 ILE B N 1
ATOM 3857 C CA . ILE B 1 107 ? -2.055 6.355 0.77 1 98.44 107 ILE B CA 1
ATOM 3858 C C . ILE B 1 107 ? -2.275 5.164 -0.158 1 98.44 107 ILE B C 1
ATOM 3860 O O . ILE B 1 107 ? -1.473 4.227 -0.179 1 98.44 107 ILE B O 1
ATOM 3864 N N . LYS B 1 108 ? -3.342 5.117 -0.853 1 97.94 108 LYS B N 1
ATOM 3865 C CA . LYS B 1 108 ? -3.643 4.047 -1.802 1 97.94 108 LYS B CA 1
ATOM 3866 C C . LYS B 1 108 ? -4.637 4.516 -2.861 1 97.94 108 LYS B C 1
ATOM 3868 O O . LYS B 1 108 ? -5.281 5.555 -2.699 1 97.94 108 LYS B O 1
ATOM 3873 N N . GLY B 1 109 ? -4.758 3.758 -3.939 1 97.81 109 GLY B N 1
ATOM 3874 C CA . GLY B 1 109 ? -5.609 4.137 -5.055 1 97.81 109 GLY B CA 1
ATOM 3875 C C . GLY B 1 109 ? -5.074 5.32 -5.84 1 97.81 109 GLY B C 1
ATOM 3876 O O . GLY B 1 109 ? -3.861 5.535 -5.902 1 97.81 109 GLY B O 1
ATOM 3877 N N . ARG B 1 110 ? -6.082 6.02 -6.547 1 97.88 110 ARG B N 1
ATOM 3878 C CA . ARG B 1 110 ? -5.672 7.145 -7.379 1 97.88 110 ARG B CA 1
ATOM 3879 C C . ARG B 1 110 ? -6.543 8.367 -7.117 1 97.88 110 ARG B C 1
ATOM 3881 O O . ARG B 1 110 ? -7.766 8.25 -6.988 1 97.88 110 ARG B O 1
ATOM 3888 N N . VAL B 1 111 ? -5.855 9.445 -7.004 1 97.81 111 VAL B N 1
ATOM 3889 C CA . VAL B 1 111 ? -6.492 10.75 -6.848 1 97.81 111 VAL B CA 1
ATOM 3890 C C . VAL B 1 111 ? -5.906 11.734 -7.852 1 97.81 111 VAL B C 1
ATOM 3892 O O . VAL B 1 111 ? -4.684 11.836 -8 1 97.81 111 VAL B O 1
ATOM 3895 N N . GLN B 1 112 ? -6.766 12.352 -8.586 1 97.62 112 GLN B N 1
ATOM 3896 C CA . GLN B 1 112 ? -6.324 13.43 -9.461 1 97.62 112 GLN B CA 1
ATOM 3897 C C . GLN B 1 112 ? -6.477 14.789 -8.781 1 97.62 112 GLN B C 1
ATOM 3899 O O . GLN B 1 112 ? -7.543 15.102 -8.25 1 97.62 112 GLN B O 1
ATOM 3904 N N . ILE B 1 113 ? -5.43 15.547 -8.758 1 97.75 113 ILE B N 1
ATOM 3905 C CA . ILE B 1 113 ? -5.426 16.828 -8.055 1 97.75 113 ILE B CA 1
ATOM 3906 C C . ILE B 1 113 ? -5.039 17.953 -9.016 1 97.75 113 ILE B C 1
ATOM 3908 O O . ILE B 1 113 ? -4.133 17.781 -9.836 1 97.75 113 ILE B O 1
ATOM 3912 N N . TRP B 1 114 ? -5.703 19.078 -8.93 1 97.56 114 TRP B N 1
ATOM 3913 C CA . TRP B 1 114 ? -5.418 20.281 -9.703 1 97.56 114 TRP B CA 1
ATOM 3914 C C . TRP B 1 114 ? -4.988 21.422 -8.797 1 97.56 114 TRP B C 1
ATOM 3916 O O . TRP B 1 114 ? -5.531 21.594 -7.699 1 97.56 114 TRP B O 1
ATOM 3926 N N . ALA B 1 115 ? -4.074 22.188 -9.266 1 97.19 115 ALA B N 1
ATOM 3927 C CA . ALA B 1 115 ? -3.617 23.359 -8.516 1 97.19 115 ALA B CA 1
ATOM 3928 C C . ALA B 1 115 ? -3.211 24.484 -9.453 1 97.19 115 ALA B C 1
ATOM 3930 O O . ALA B 1 115 ? -2.656 24.25 -10.523 1 97.19 115 ALA B O 1
ATOM 3931 N N . GLN B 1 116 ? -3.498 25.656 -9.07 1 97.31 116 GLN B N 1
ATOM 3932 C CA . GLN B 1 116 ? -3.113 26.875 -9.781 1 97.31 116 GLN B CA 1
ATOM 3933 C C . GLN B 1 116 ? -2.812 28.016 -8.805 1 97.31 116 GLN B C 1
ATOM 3935 O O . GLN B 1 116 ? -3.725 28.562 -8.195 1 97.31 116 GLN B O 1
ATOM 3940 N N . HIS B 1 117 ? -1.565 28.312 -8.719 1 94.44 117 HIS B N 1
ATOM 3941 C CA . HIS B 1 117 ? -1.149 29.391 -7.828 1 94.44 117 HIS B CA 1
ATOM 3942 C C . HIS B 1 117 ? -1.159 30.734 -8.547 1 94.44 117 HIS B C 1
ATOM 3944 O O . HIS B 1 117 ? -0.427 30.922 -9.523 1 94.44 117 HIS B O 1
ATOM 3950 N N . GLU B 1 118 ? -1.998 31.625 -8.047 1 89.31 118 GLU B N 1
ATOM 3951 C CA . GLU B 1 118 ? -2.104 32.969 -8.562 1 89.31 118 GLU B CA 1
ATOM 3952 C C . GLU B 1 118 ? -2.213 33 -10.086 1 89.31 118 GLU B C 1
ATOM 3954 O O . GLU B 1 118 ? -3.076 32.312 -10.656 1 89.31 118 GLU B O 1
ATOM 3959 N N . ASN B 1 119 ? -1.254 33.594 -10.805 1 87.38 119 ASN B N 1
ATOM 3960 C CA . ASN B 1 119 ? -1.354 33.75 -12.25 1 87.38 119 ASN B CA 1
ATOM 3961 C C . ASN B 1 119 ? -0.542 32.688 -12.984 1 87.38 119 ASN B C 1
ATOM 3963 O O . ASN B 1 119 ? -0.309 32.781 -14.188 1 87.38 119 ASN B O 1
ATOM 3967 N N . GLU B 1 120 ? -0.202 31.641 -12.242 1 91.12 120 GLU B N 1
ATOM 3968 C CA . GLU B 1 120 ? 0.533 30.562 -12.875 1 91.12 120 GLU B CA 1
ATOM 3969 C C . GLU B 1 120 ? -0.404 29.641 -13.664 1 91.12 120 GLU B C 1
ATOM 3971 O O . GLU B 1 120 ? -1.626 29.75 -13.539 1 91.12 120 GLU B O 1
ATOM 3976 N N . MET B 1 121 ? 0.202 28.906 -14.484 1 93.69 121 MET B N 1
ATOM 3977 C CA . MET B 1 121 ? -0.582 27.922 -15.219 1 93.69 121 MET B CA 1
ATOM 3978 C C . MET B 1 121 ? -1.115 26.844 -14.281 1 93.69 121 MET B C 1
ATOM 3980 O O . MET B 1 121 ? -0.437 26.453 -13.328 1 93.69 121 MET B O 1
ATOM 3984 N N . GLN B 1 122 ? -2.348 26.391 -14.586 1 96.75 122 GLN B N 1
ATOM 3985 C CA . GLN B 1 122 ? -2.906 25.266 -13.844 1 96.75 122 GLN B CA 1
ATOM 3986 C C . GLN B 1 122 ? -2.135 23.984 -14.117 1 96.75 122 GLN B C 1
ATOM 3988 O O . GLN B 1 122 ? -1.8 23.688 -15.273 1 96.75 122 GLN B O 1
ATOM 3993 N N . GLU B 1 123 ? -1.851 23.25 -13.047 1 96.69 123 GLU B N 1
ATOM 3994 C CA . GLU B 1 123 ? -1.212 21.953 -13.156 1 96.69 123 GLU B CA 1
ATOM 3995 C C . GLU B 1 123 ? -2.078 20.859 -12.531 1 96.69 123 GLU B C 1
ATOM 3997 O O . GLU B 1 123 ? -2.971 21.156 -11.727 1 96.69 123 GLU B O 1
ATOM 4002 N N . ALA B 1 124 ? -1.85 19.641 -13 1 97.44 124 ALA B N 1
ATOM 4003 C CA . ALA B 1 124 ? -2.529 18.5 -12.391 1 97.44 124 ALA B CA 1
ATOM 4004 C C . ALA B 1 124 ? -1.62 17.281 -12.352 1 97.44 124 ALA B C 1
ATOM 4006 O O . ALA B 1 124 ? -0.708 17.141 -13.172 1 97.44 124 ALA B O 1
ATOM 4007 N N . ARG B 1 125 ? -1.838 16.438 -11.375 1 98.12 125 ARG B N 1
ATOM 4008 C CA . ARG B 1 125 ? -1.206 15.125 -11.25 1 98.12 125 ARG B CA 1
ATOM 4009 C C . ARG B 1 125 ? -2.229 14.055 -10.875 1 98.12 125 ARG B C 1
ATOM 4011 O O . ARG B 1 125 ? -3.182 14.328 -10.148 1 98.12 125 ARG B O 1
ATOM 4018 N N . VAL B 1 126 ? -2.055 12.867 -11.398 1 97.81 126 VAL B N 1
ATOM 4019 C CA . VAL B 1 126 ? -2.67 11.68 -10.812 1 97.81 126 VAL B CA 1
ATOM 4020 C C . VAL B 1 126 ? -1.73 11.07 -9.773 1 97.81 126 VAL B C 1
ATOM 4022 O O . VAL B 1 126 ? -0.663 10.562 -10.117 1 97.81 126 VAL B O 1
ATOM 4025 N N . LEU B 1 127 ? -2.135 11.188 -8.523 1 98.38 127 LEU B N 1
ATOM 4026 C CA . LEU B 1 127 ? -1.344 10.617 -7.438 1 98.38 127 LEU B CA 1
ATOM 4027 C C . LEU B 1 127 ? -1.652 9.133 -7.266 1 98.38 127 LEU B C 1
ATOM 4029 O O . LEU B 1 127 ? -2.818 8.734 -7.273 1 98.38 127 LEU B O 1
ATOM 4033 N N . THR B 1 128 ? -0.616 8.344 -7.184 1 98.06 128 THR B N 1
ATOM 4034 C CA . THR B 1 128 ? -0.697 6.953 -6.762 1 98.06 128 THR B CA 1
ATOM 4035 C C . THR B 1 128 ? -0.027 6.754 -5.406 1 98.06 128 THR B C 1
ATOM 4037 O O . THR B 1 128 ? 0.37 7.723 -4.758 1 98.06 128 THR B O 1
ATOM 4040 N N . GLN B 1 129 ? 0.041 5.551 -4.977 1 98.38 129 GLN B N 1
ATOM 4041 C CA . GLN B 1 129 ? 0.517 5.254 -3.629 1 98.38 129 GLN B CA 1
ATOM 4042 C C . GLN B 1 129 ? 1.855 5.93 -3.355 1 98.38 129 GLN B C 1
ATOM 4044 O O . GLN B 1 129 ? 2.83 5.711 -4.078 1 98.38 129 GLN B O 1
ATOM 4049 N N . GLY B 1 130 ? 1.885 6.758 -2.297 1 98.5 130 GLY B N 1
ATOM 4050 C CA . GLY B 1 130 ? 3.125 7.359 -1.838 1 98.5 130 GLY B CA 1
ATOM 4051 C C . GLY B 1 130 ? 3.389 8.719 -2.449 1 98.5 130 GLY B C 1
ATOM 4052 O O . GLY B 1 130 ? 4.305 9.43 -2.023 1 98.5 130 GLY B O 1
ATOM 4053 N N . ASP B 1 131 ? 2.59 9.125 -3.469 1 98.81 131 ASP B N 1
ATOM 4054 C CA . ASP B 1 131 ? 2.77 10.422 -4.113 1 98.81 131 ASP B CA 1
ATOM 4055 C C . ASP B 1 131 ? 2.291 11.555 -3.211 1 98.81 131 ASP B C 1
ATOM 4057 O O . ASP B 1 131 ? 1.485 11.336 -2.303 1 98.81 131 ASP B O 1
ATOM 4061 N N . PHE B 1 132 ? 2.818 12.711 -3.498 1 98.81 132 PHE B N 1
ATOM 4062 C CA . PHE B 1 132 ? 2.641 13.844 -2.596 1 98.81 132 PHE B CA 1
ATOM 4063 C C . PHE B 1 132 ? 2.43 15.133 -3.381 1 98.81 132 PHE B C 1
ATOM 4065 O O . PHE B 1 132 ? 2.984 15.297 -4.469 1 98.81 132 PHE B O 1
ATOM 4072 N N . GLY B 1 133 ? 1.573 16.016 -2.809 1 98.44 133 GLY B N 1
ATOM 4073 C CA . GLY B 1 133 ? 1.4 17.375 -3.293 1 98.44 133 GLY B CA 1
ATOM 4074 C C . GLY B 1 133 ? 1.274 18.406 -2.176 1 98.44 133 GLY B C 1
ATOM 4075 O O . GLY B 1 133 ? 0.641 18.125 -1.152 1 98.44 133 GLY B O 1
ATOM 4076 N N . SER B 1 134 ? 1.834 19.562 -2.379 1 97.12 134 SER B N 1
ATOM 4077 C CA . SER B 1 134 ? 1.779 20.656 -1.425 1 97.12 134 SER B CA 1
ATOM 4078 C C . SER B 1 134 ? 1.369 21.953 -2.105 1 97.12 134 SER B C 1
ATOM 4080 O O . SER B 1 134 ? 1.833 22.266 -3.205 1 97.12 134 SER B O 1
ATOM 4082 N N . TRP B 1 135 ? 0.5 22.75 -1.369 1 91 135 TRP B N 1
ATOM 4083 C CA . TRP B 1 135 ? -0.014 23.984 -1.95 1 91 135 TRP B CA 1
ATOM 4084 C C . TRP B 1 135 ? 0.304 25.172 -1.058 1 91 135 TRP B C 1
ATOM 4086 O O . TRP B 1 135 ? -0.059 25.188 0.121 1 91 135 TRP B O 1
ATOM 4096 N N . ALA B 1 136 ? 0.827 26.141 -1.688 1 94.25 136 ALA B N 1
ATOM 4097 C CA . ALA B 1 136 ? 0.979 27.438 -1.03 1 94.25 136 ALA B CA 1
ATOM 4098 C C . ALA B 1 136 ? -0.376 28.109 -0.813 1 94.25 136 ALA B C 1
ATOM 4100 O O . ALA B 1 136 ? -1.356 27.766 -1.479 1 94.25 136 ALA B O 1
ATOM 4101 N N . THR B 1 137 ? -0.41 28.969 0.156 1 95.56 137 THR B N 1
ATOM 4102 C CA . THR B 1 137 ? -1.606 29.781 0.29 1 95.56 137 THR B CA 1
ATOM 4103 C C . THR B 1 137 ? -1.906 30.516 -1.016 1 95.56 137 THR B C 1
ATOM 4105 O O . THR B 1 137 ? -0.999 30.797 -1.805 1 95.56 137 THR B O 1
ATOM 4108 N N . TYR B 1 138 ? -3.131 30.75 -1.328 1 96.38 138 TYR B N 1
ATOM 4109 C CA . TYR B 1 138 ? -3.645 31.438 -2.512 1 96.38 138 TYR B CA 1
ATOM 4110 C C . TYR B 1 138 ? -3.541 30.547 -3.742 1 96.38 138 TYR B C 1
ATOM 4112 O O . TYR B 1 138 ? -3.494 31.031 -4.871 1 96.38 138 TYR B O 1
ATOM 4120 N N . THR B 1 139 ? -3.443 29.281 -3.535 1 97.44 139 THR B N 1
ATOM 4121 C CA . THR B 1 139 ? -3.488 28.328 -4.629 1 97.44 139 THR B CA 1
ATOM 4122 C C . THR B 1 139 ? -4.898 27.766 -4.797 1 97.44 139 THR B C 1
ATOM 4124 O O . THR B 1 139 ? -5.449 27.156 -3.875 1 97.44 139 THR B O 1
ATOM 4127 N N . ASN B 1 140 ? -5.453 28 -6 1 97.44 140 ASN B N 1
ATOM 4128 C CA . ASN B 1 140 ? -6.691 27.312 -6.332 1 97.44 140 ASN B CA 1
ATOM 4129 C C . ASN B 1 140 ? -6.473 25.812 -6.461 1 97.44 140 ASN B C 1
ATOM 4131 O O . ASN B 1 140 ? -5.531 25.359 -7.125 1 97.44 140 ASN B O 1
ATOM 4135 N N . HIS B 1 141 ? -7.309 25 -5.805 1 97.38 141 HIS B N 1
ATOM 4136 C CA . HIS B 1 141 ? -7.098 23.562 -5.918 1 97.38 141 HIS B CA 1
ATOM 4137 C C . HIS B 1 141 ? -8.391 22.797 -5.668 1 97.38 141 HIS B C 1
ATOM 4139 O O . HIS B 1 141 ? -9.336 23.328 -5.09 1 97.38 141 HIS B O 1
ATOM 4145 N N . THR B 1 142 ? -8.469 21.672 -6.184 1 96.19 142 THR B N 1
ATOM 4146 C CA . THR B 1 142 ? -9.469 20.641 -5.945 1 96.19 142 THR B CA 1
ATOM 4147 C C . THR B 1 142 ? -8.922 19.25 -6.309 1 96.19 142 THR B C 1
ATOM 4149 O O . THR B 1 142 ? -7.758 19.125 -6.684 1 96.19 142 THR B O 1
ATOM 4152 N N . PHE B 1 143 ? -9.695 18.219 -6.066 1 96.56 143 PHE B N 1
ATOM 4153 C CA . PHE B 1 143 ? -9.234 16.859 -6.344 1 96.56 143 PHE B CA 1
ATOM 4154 C C . PHE B 1 143 ? -10.406 15.93 -6.633 1 96.56 143 PHE B C 1
ATOM 4156 O O . PHE B 1 143 ? -11.562 16.281 -6.367 1 96.56 143 PHE B O 1
ATOM 4163 N N . GLN B 1 144 ? -10.156 14.828 -7.199 1 95.5 144 GLN B N 1
ATOM 4164 C CA . GLN B 1 144 ? -11.133 13.805 -7.562 1 95.5 144 GLN B CA 1
ATOM 4165 C C . GLN B 1 144 ? -10.57 12.406 -7.328 1 95.5 144 GLN B C 1
ATOM 4167 O O . GLN B 1 144 ? -9.445 12.109 -7.727 1 95.5 144 GLN B O 1
ATOM 4172 N N . PHE B 1 145 ? -11.367 11.602 -6.586 1 96.44 145 PHE B N 1
ATOM 4173 C CA . PHE B 1 145 ? -11.008 10.195 -6.492 1 96.44 145 PHE B CA 1
ATOM 4174 C C . PHE B 1 145 ? -11.359 9.461 -7.777 1 96.44 145 PHE B C 1
ATOM 4176 O O . PHE B 1 145 ? -12.492 9.547 -8.258 1 96.44 145 PHE B O 1
ATOM 4183 N N . ILE B 1 146 ? -10.398 8.672 -8.32 1 96.12 146 ILE B N 1
ATOM 4184 C CA . ILE B 1 146 ? -10.656 8.125 -9.648 1 96.12 146 ILE B CA 1
ATOM 4185 C C . ILE B 1 146 ? -10.422 6.617 -9.641 1 96.12 146 ILE B C 1
ATOM 4187 O O . ILE B 1 146 ? -10.266 6.004 -10.703 1 96.12 146 ILE B O 1
ATOM 4191 N N . ASP B 1 147 ? -10.297 5.961 -8.477 1 96.44 147 ASP B N 1
ATOM 4192 C CA . ASP B 1 147 ? -10.258 4.512 -8.305 1 96.44 147 ASP B CA 1
ATOM 4193 C C . ASP B 1 147 ? -11.219 4.055 -7.211 1 96.44 147 ASP B C 1
ATOM 4195 O O . ASP B 1 147 ? -11.539 4.824 -6.305 1 96.44 147 ASP B O 1
ATOM 4199 N N . PRO B 1 148 ? -11.609 2.797 -7.234 1 95.5 148 PRO B N 1
ATOM 4200 C CA . PRO B 1 148 ? -12.633 2.299 -6.309 1 95.5 148 PRO B CA 1
ATOM 4201 C C . PRO B 1 148 ? -12.141 2.244 -4.863 1 95.5 148 PRO B C 1
ATOM 4203 O O . PRO B 1 148 ? -12.953 2.221 -3.936 1 95.5 148 PRO B O 1
ATOM 4206 N N . ASP B 1 149 ? -10.859 2.174 -4.641 1 93.94 149 ASP B N 1
ATOM 4207 C CA . ASP B 1 149 ? -10.25 2.039 -3.322 1 93.94 149 ASP B CA 1
ATOM 4208 C C . ASP B 1 149 ? -9.164 3.092 -3.111 1 93.94 149 ASP B C 1
ATOM 4210 O O . ASP B 1 149 ? -7.973 2.777 -3.137 1 93.94 149 ASP B O 1
ATOM 4214 N N . SER B 1 150 ? -9.641 4.332 -2.883 1 97.19 150 SER B N 1
ATOM 4215 C CA . SER B 1 150 ? -8.672 5.426 -2.811 1 97.19 150 SER B CA 1
ATOM 4216 C C . SER B 1 150 ? -8.711 6.102 -1.444 1 97.19 150 SER B C 1
ATOM 4218 O O . SER B 1 150 ? -9.773 6.23 -0.834 1 97.19 150 SER B O 1
ATOM 4220 N N . GLU B 1 151 ? -7.582 6.473 -0.996 1 97.75 151 GLU B N 1
ATOM 4221 C CA . GLU B 1 151 ? -7.434 7.172 0.276 1 97.75 151 GLU B CA 1
ATOM 4222 C C . GLU B 1 151 ? -6.277 8.164 0.228 1 97.75 151 GLU B C 1
ATOM 4224 O O . GLU B 1 151 ? -5.184 7.836 -0.235 1 97.75 151 GLU B O 1
ATOM 4229 N N . VAL B 1 152 ? -6.547 9.336 0.702 1 97.69 152 VAL B N 1
ATOM 4230 C CA . VAL B 1 152 ? -5.535 10.383 0.758 1 97.69 152 VAL B CA 1
ATOM 4231 C C . VAL B 1 152 ? -5.477 10.969 2.168 1 97.69 152 VAL B C 1
ATOM 4233 O O . VAL B 1 152 ? -6.492 11.031 2.865 1 97.69 152 VAL B O 1
ATOM 4236 N N . LEU B 1 153 ? -4.281 11.242 2.598 1 98.19 153 LEU B N 1
ATOM 4237 C CA . LEU B 1 153 ? -4.023 11.945 3.85 1 98.19 153 LEU B CA 1
ATOM 4238 C C . LEU B 1 153 ? -3.729 13.422 3.596 1 98.19 153 LEU B C 1
ATOM 4240 O O . LEU B 1 153 ? -2.936 13.758 2.713 1 98.19 153 LEU B O 1
ATOM 4244 N N . ALA B 1 154 ? -4.387 14.32 4.332 1 97.94 154 ALA B N 1
ATOM 4245 C CA . ALA B 1 154 ? -4.113 15.75 4.262 1 97.94 154 ALA B CA 1
ATOM 4246 C C . ALA B 1 154 ? -3.619 16.281 5.605 1 97.94 154 ALA B C 1
ATOM 4248 O O . ALA B 1 154 ? -4.148 15.914 6.656 1 97.94 154 ALA B O 1
ATOM 4249 N N . VAL B 1 155 ? -2.607 17.062 5.562 1 98.44 155 VAL B N 1
ATOM 4250 C CA . VAL B 1 155 ? -2.154 17.812 6.73 1 98.44 155 VAL B CA 1
ATOM 4251 C C . VAL B 1 155 ? -2.336 19.312 6.492 1 98.44 155 VAL B C 1
ATOM 4253 O O . VAL B 1 155 ? -2.004 19.812 5.422 1 98.44 155 VAL B O 1
ATOM 4256 N N . VAL B 1 156 ? -2.908 19.969 7.469 1 97.75 156 VAL B N 1
ATOM 4257 C CA . VAL B 1 156 ? -3.145 21.406 7.402 1 97.75 156 VAL B CA 1
ATOM 4258 C C . VAL B 1 156 ? -2.529 22.094 8.625 1 97.75 156 VAL B C 1
ATOM 4260 O O . VAL B 1 156 ? -2.727 21.641 9.758 1 97.75 156 VAL B O 1
ATOM 4263 N N . ALA B 1 157 ? -1.828 23.078 8.367 1 96.75 157 ALA B N 1
ATOM 4264 C CA . ALA B 1 157 ? -1.213 23.859 9.438 1 96.75 157 ALA B CA 1
ATOM 4265 C C . ALA B 1 157 ? -1.554 25.344 9.305 1 96.75 157 ALA B C 1
ATOM 4267 O O . ALA B 1 157 ? -1.59 25.875 8.195 1 96.75 157 ALA B O 1
ATOM 4268 N N . PRO B 1 158 ? -1.75 26.141 10.398 1 96.25 158 PRO B N 1
ATOM 4269 C CA . PRO B 1 158 ? -1.786 25.609 11.773 1 96.25 158 PRO B CA 1
ATOM 4270 C C . PRO B 1 158 ? -3.016 24.75 12.047 1 96.25 158 PRO B C 1
ATOM 4272 O O . PRO B 1 158 ? -3.85 24.562 11.156 1 96.25 158 PRO B O 1
ATOM 4275 N N . GLY B 1 159 ? -3.021 24.125 13.234 1 96.5 159 GLY B N 1
ATOM 4276 C CA . GLY B 1 159 ? -4.16 23.312 13.633 1 96.5 159 GLY B CA 1
ATOM 4277 C C . GLY B 1 159 ? -5.43 24.125 13.828 1 96.5 159 GLY B C 1
ATOM 4278 O O . GLY B 1 159 ? -5.371 25.312 14.141 1 96.5 159 GLY B O 1
ATOM 4279 N N . GLY B 1 160 ? -6.57 23.422 13.68 1 94.94 160 GLY B N 1
ATOM 4280 C CA . GLY B 1 160 ? -7.859 24.062 13.875 1 94.94 160 GLY B CA 1
ATOM 4281 C C . GLY B 1 160 ? -8.766 23.953 12.664 1 94.94 160 GLY B C 1
ATOM 4282 O O . GLY B 1 160 ? -9.977 24.188 12.766 1 94.94 160 GLY B O 1
ATOM 4283 N N . PHE B 1 161 ? -8.25 23.531 11.578 1 95.12 161 PHE B N 1
ATOM 4284 C CA . PHE B 1 161 ? -8.984 23.469 10.32 1 95.12 161 PHE B CA 1
ATOM 4285 C C . PHE B 1 161 ? -10.102 22.422 10.391 1 95.12 161 PHE B C 1
ATOM 4287 O O . PHE B 1 161 ? -11.031 22.453 9.586 1 95.12 161 PHE B O 1
ATOM 4294 N N . GLU B 1 162 ? -10.086 21.531 11.375 1 94.94 162 GLU B N 1
ATOM 4295 C CA . GLU B 1 162 ? -11.047 20.438 11.516 1 94.94 162 GLU B CA 1
ATOM 4296 C C . GLU B 1 162 ? -12.461 20.969 11.758 1 94.94 162 GLU B C 1
ATOM 4298 O O . GLU B 1 162 ? -13.438 20.234 11.625 1 94.94 162 GLU B O 1
ATOM 4303 N N . LYS B 1 163 ? -12.602 22.219 12.125 1 93.5 163 LYS B N 1
ATOM 4304 C CA . LYS B 1 163 ? -13.914 22.812 12.297 1 93.5 163 LYS B CA 1
ATOM 4305 C C . LYS B 1 163 ? -14.719 22.766 11 1 93.5 163 LYS B C 1
ATOM 4307 O O . LYS B 1 163 ? -15.953 22.812 11.023 1 93.5 163 LYS B O 1
ATOM 4312 N N . LEU B 1 164 ? -14.008 22.672 9.914 1 93.19 164 LEU B N 1
ATOM 4313 C CA . LEU B 1 164 ? -14.633 22.531 8.609 1 93.19 164 LEU B CA 1
ATOM 4314 C C . LEU B 1 164 ? -15.57 21.328 8.578 1 93.19 164 LEU B C 1
ATOM 4316 O O . LEU B 1 164 ? -16.609 21.359 7.914 1 93.19 164 LEU B O 1
ATOM 4320 N N . MET B 1 165 ? -15.234 20.281 9.258 1 92.31 165 MET B N 1
ATOM 4321 C CA . MET B 1 165 ? -16 19.031 9.242 1 92.31 165 MET B CA 1
ATOM 4322 C C . MET B 1 165 ? -17.406 19.25 9.789 1 92.31 165 MET B C 1
ATOM 4324 O O . MET B 1 165 ? -18.344 18.562 9.383 1 92.31 165 MET B O 1
ATOM 4328 N N . ASP B 1 166 ? -17.562 20.203 10.625 1 89.81 166 ASP B N 1
ATOM 4329 C CA . ASP B 1 166 ? -18.875 20.516 11.188 1 89.81 166 ASP B CA 1
ATOM 4330 C C . ASP B 1 166 ? -19.781 21.188 10.156 1 89.81 166 ASP B C 1
ATOM 4332 O O . ASP B 1 166 ? -21 21.219 10.32 1 89.81 166 ASP B O 1
ATOM 4336 N N . VAL B 1 167 ? -19.203 21.641 9.164 1 89.12 167 VAL B N 1
ATOM 4337 C CA . VAL B 1 167 ? -19.938 22.422 8.18 1 89.12 167 VAL B CA 1
ATOM 4338 C C . VAL B 1 167 ? -20.234 21.562 6.949 1 89.12 167 VAL B C 1
ATOM 4340 O O . VAL B 1 167 ? -21.328 21.625 6.391 1 89.12 167 VAL B O 1
ATOM 4343 N N . ILE B 1 168 ? -19.344 20.688 6.57 1 87.62 168 ILE B N 1
ATOM 4344 C CA . ILE B 1 168 ? -19.391 20.125 5.219 1 87.62 168 ILE B CA 1
ATOM 4345 C C . ILE B 1 168 ? -20.078 18.766 5.25 1 87.62 168 ILE B C 1
ATOM 4347 O O . ILE B 1 168 ? -20.422 18.219 4.199 1 87.62 168 ILE B O 1
ATOM 4351 N N . GLY B 1 169 ? -20.188 18.219 6.34 1 88.06 169 GLY B N 1
ATOM 4352 C CA . GLY B 1 169 ? -20.703 16.859 6.324 1 88.06 169 GLY B CA 1
ATOM 4353 C C . GLY B 1 169 ? -21.484 16.5 7.566 1 88.06 169 GLY B C 1
ATOM 4354 O O . GLY B 1 169 ? -21.797 17.375 8.391 1 88.06 169 GLY B O 1
ATOM 4355 N N . LYS B 1 170 ? -21.922 15.195 7.602 1 92.5 170 LYS B N 1
ATOM 4356 C CA . LYS B 1 170 ? -22.656 14.633 8.727 1 92.5 170 LYS B CA 1
ATOM 4357 C C . LYS B 1 170 ? -21.875 13.5 9.383 1 92.5 170 LYS B C 1
ATOM 4359 O O . LYS B 1 170 ? -21.234 12.695 8.695 1 92.5 170 LYS B O 1
ATOM 4364 N N . GLN B 1 171 ? -21.984 13.516 10.672 1 93.62 171 GLN B N 1
ATOM 4365 C CA . GLN B 1 171 ? -21.344 12.43 11.398 1 93.62 171 GLN B CA 1
ATOM 4366 C C . GLN B 1 171 ? -21.719 11.07 10.812 1 93.62 171 GLN B C 1
ATOM 4368 O O . GLN B 1 171 ? -22.891 10.844 10.469 1 93.62 171 GLN B O 1
ATOM 4373 N N . TRP B 1 172 ? -20.734 10.195 10.68 1 93.06 172 TRP B N 1
ATOM 4374 C CA . TRP B 1 172 ? -20.953 8.906 10.031 1 93.06 172 TRP B CA 1
ATOM 4375 C C . TRP B 1 172 ? -20.203 7.797 10.766 1 93.06 172 TRP B C 1
ATOM 4377 O O . TRP B 1 172 ? -19.016 7.562 10.523 1 93.06 172 TRP B O 1
ATOM 4387 N N . ASN B 1 173 ? -20.859 7.156 11.672 1 90.5 173 ASN B N 1
ATOM 4388 C CA . ASN B 1 173 ? -20.375 5.977 12.375 1 90.5 173 ASN B CA 1
ATOM 4389 C C . ASN B 1 173 ? -21.062 4.703 11.891 1 90.5 173 ASN B C 1
ATOM 4391 O O . ASN B 1 173 ? -22.297 4.664 11.758 1 90.5 173 ASN B O 1
ATOM 4395 N N . THR B 1 174 ? -20.25 3.762 11.555 1 92.94 174 THR B N 1
ATOM 4396 C CA . THR B 1 174 ? -20.797 2.5 11.07 1 92.94 174 THR B CA 1
ATOM 4397 C C . THR B 1 174 ? -20.422 1.352 12 1 92.94 174 THR B C 1
ATOM 4399 O O . THR B 1 174 ? -19.453 1.455 12.758 1 92.94 174 THR B O 1
ATOM 4402 N N . THR B 1 175 ? -21.141 0.256 11.984 1 92.62 175 THR B N 1
ATOM 4403 C CA . THR B 1 175 ? -20.828 -0.896 12.828 1 92.62 175 THR B CA 1
ATOM 4404 C C . THR B 1 175 ? -19.672 -1.706 12.234 1 92.62 175 THR B C 1
ATOM 4406 O O . THR B 1 175 ? -19.016 -2.467 12.953 1 92.62 175 THR B O 1
ATOM 4409 N N . THR B 1 176 ? -19.406 -1.56 10.938 1 94.06 176 THR B N 1
ATOM 4410 C CA . THR B 1 176 ? -18.391 -2.361 10.281 1 94.06 176 THR B CA 1
ATOM 4411 C C . THR B 1 176 ? -17.078 -1.583 10.172 1 94.06 176 THR B C 1
ATOM 4413 O O . THR B 1 176 ? -16.062 -2.127 9.734 1 94.06 176 THR B O 1
ATOM 4416 N N . ASN B 1 177 ? -17.125 -0.288 10.508 1 94.5 177 ASN B N 1
ATOM 4417 C CA . ASN B 1 177 ? -15.961 0.586 10.359 1 94.5 177 ASN B CA 1
ATOM 4418 C C . ASN B 1 177 ? -15.461 0.622 8.922 1 94.5 177 ASN B C 1
ATOM 4420 O O . ASN B 1 177 ? -14.258 0.781 8.68 1 94.5 177 ASN B O 1
ATOM 4424 N N . THR B 1 178 ? -16.406 0.458 7.969 1 96.25 178 THR B N 1
ATOM 4425 C CA . THR B 1 178 ? -16.062 0.518 6.555 1 96.25 178 THR B CA 1
ATOM 4426 C C . THR B 1 178 ? -15.406 1.854 6.219 1 96.25 178 THR B C 1
ATOM 4428 O O . THR B 1 178 ? -15.758 2.887 6.793 1 96.25 178 THR B O 1
ATOM 4431 N N . PRO B 1 179 ? -14.43 1.862 5.297 1 96.19 179 PRO B N 1
ATOM 4432 C CA . PRO B 1 179 ? -13.688 3.082 4.973 1 96.19 179 PRO B CA 1
ATOM 4433 C C . PRO B 1 179 ? -14.586 4.191 4.426 1 96.19 179 PRO B C 1
ATOM 4435 O O . PRO B 1 179 ? -14.336 5.371 4.684 1 96.19 179 PRO B O 1
ATOM 4438 N N . TYR B 1 180 ? -15.477 3.877 3.627 1 95.38 180 TYR B N 1
ATOM 4439 C CA . TYR B 1 180 ? -16.453 4.781 3.027 1 95.38 180 TYR B CA 1
ATOM 4440 C C . TYR B 1 180 ? -17.734 4.043 2.676 1 95.38 180 TYR B C 1
ATOM 4442 O O . TYR B 1 180 ? -17.844 2.838 2.91 1 95.38 180 TYR B O 1
ATOM 4450 N N . SER B 1 181 ? -18.719 4.812 2.197 1 93.69 181 SER B N 1
ATOM 4451 C CA . SER B 1 181 ? -20 4.207 1.876 1 93.69 181 SER B CA 1
ATOM 4452 C C . SER B 1 181 ? -19.922 3.365 0.607 1 93.69 181 SER B C 1
ATOM 4454 O O . SER B 1 181 ? -19.297 3.777 -0.377 1 93.69 181 SER B O 1
ATOM 4456 N N . ASN B 1 182 ? -20.531 2.182 0.649 1 92.62 182 ASN B N 1
ATOM 4457 C CA . ASN B 1 182 ? -20.547 1.313 -0.522 1 92.62 182 ASN B CA 1
ATOM 4458 C C . ASN B 1 182 ? -21.641 1.709 -1.503 1 92.62 182 ASN B C 1
ATOM 4460 O O . ASN B 1 182 ? -21.922 0.978 -2.453 1 92.62 182 ASN B O 1
ATOM 4464 N N . ALA B 1 183 ? -22.266 2.777 -1.215 1 86.06 183 ALA B N 1
ATOM 4465 C CA . ALA B 1 183 ? -23.359 3.225 -2.09 1 86.06 183 ALA B CA 1
ATOM 4466 C C . ALA B 1 183 ? -22.828 3.547 -3.486 1 86.06 183 ALA B C 1
ATOM 4468 O O . ALA B 1 183 ? -21.703 4.023 -3.641 1 86.06 183 ALA B O 1
ATOM 4469 N N . TYR B 1 184 ? -23.703 3.188 -4.41 1 76.38 184 TYR B N 1
ATOM 4470 C CA . TYR B 1 184 ? -23.359 3.51 -5.789 1 76.38 184 TYR B CA 1
ATOM 4471 C C . TYR B 1 184 ? -23.281 5.02 -5.996 1 76.38 184 TYR B C 1
ATOM 4473 O O . TYR B 1 184 ? -24.172 5.754 -5.562 1 76.38 184 TYR B O 1
ATOM 4481 N N . ILE B 1 185 ? -22.234 5.422 -6.5 1 69.38 185 ILE B N 1
ATOM 4482 C CA . ILE B 1 185 ? -22.047 6.836 -6.816 1 69.38 185 ILE B CA 1
ATOM 4483 C C . ILE B 1 185 ? -22.562 7.121 -8.219 1 69.38 185 ILE B C 1
ATOM 4485 O O . ILE B 1 185 ? -22.016 6.633 -9.211 1 69.38 185 ILE B O 1
ATOM 4489 N N . GLU B 1 186 ? -23.75 7.656 -8.289 1 62.31 186 GLU B N 1
ATOM 4490 C CA . GLU B 1 186 ? -24.344 7.98 -9.586 1 62.31 186 GLU B CA 1
ATOM 4491 C C . GLU B 1 186 ? -23.547 9.07 -10.297 1 62.31 186 GLU B C 1
ATOM 4493 O O . GLU B 1 186 ? -23.078 10.023 -9.656 1 62.31 186 GLU B O 1
ATOM 4498 N N . GLU B 1 187 ? -23.312 8.75 -11.578 1 60.03 187 GLU B N 1
ATOM 4499 C CA . GLU B 1 187 ? -22.656 9.742 -12.43 1 60.03 187 GLU B CA 1
ATOM 4500 C C . GLU B 1 187 ? -23.391 11.078 -12.398 1 60.03 187 GLU B C 1
ATOM 4502 O O . GLU B 1 187 ? -24.625 11.109 -12.383 1 60.03 187 GLU B O 1
ATOM 4507 N N . GLY B 1 188 ? -22.688 12.234 -12.328 1 51.5 188 GLY B N 1
ATOM 4508 C CA . GLY B 1 188 ? -23.25 13.57 -12.367 1 51.5 188 GLY B CA 1
ATOM 4509 C C . GLY B 1 188 ? -23.609 14.102 -11 1 51.5 188 GLY B C 1
ATOM 4510 O O . GLY B 1 188 ? -24.094 15.234 -10.875 1 51.5 188 GLY B O 1
ATOM 4511 N N . ALA B 1 189 ? -23.797 13.297 -10.07 1 49.69 189 ALA B N 1
ATOM 4512 C CA . ALA B 1 189 ? -24.141 13.828 -8.75 1 49.69 189 ALA B CA 1
ATOM 4513 C C . ALA B 1 189 ? -23.094 14.82 -8.258 1 49.69 189 ALA B C 1
ATOM 4515 O O . ALA B 1 189 ? -21.969 14.438 -7.961 1 49.69 189 ALA B O 1
ATOM 4516 N N . ASN B 1 190 ? -23.016 15.906 -9.023 1 46.69 190 ASN B N 1
ATOM 4517 C CA . ASN B 1 190 ? -22.078 17.016 -8.805 1 46.69 190 ASN B CA 1
ATOM 4518 C C . ASN B 1 190 ? -22.125 17.5 -7.359 1 46.69 190 ASN B C 1
ATOM 4520 O O . ASN B 1 190 ? -23.219 17.688 -6.801 1 46.69 190 ASN B O 1
ATOM 4524 N N . GLY B 1 191 ? -21.219 17.266 -6.648 1 47.16 191 GLY B N 1
ATOM 4525 C CA . GLY B 1 191 ? -21.062 18.078 -5.445 1 47.16 191 GLY B CA 1
ATOM 4526 C C . GLY B 1 191 ? -21.172 19.562 -5.703 1 47.16 191 GLY B C 1
ATOM 4527 O O . GLY B 1 191 ? -20.922 20.375 -4.809 1 47.16 191 GLY B O 1
ATOM 4528 N N . THR B 1 192 ? -21.203 19.859 -6.992 1 44.44 192 THR B N 1
ATOM 4529 C CA . THR B 1 192 ? -21.109 21.281 -7.293 1 44.44 192 THR B CA 1
ATOM 4530 C C . THR B 1 192 ? -22.453 21.969 -7.043 1 44.44 192 THR B C 1
ATOM 4532 O O . THR B 1 192 ? -22.719 23.047 -7.582 1 44.44 192 THR B O 1
ATOM 4535 N N . GLY B 1 193 ? -23.203 21.344 -6.438 1 46.34 193 GLY B N 1
ATOM 4536 C CA . GLY B 1 193 ? -24.359 22.203 -6.25 1 46.34 193 GLY B CA 1
ATOM 4537 C C . GLY B 1 193 ? -24.016 23.516 -5.547 1 46.34 193 GLY B C 1
ATOM 4538 O O . GLY B 1 193 ? -22.938 23.625 -4.949 1 46.34 193 GLY B O 1
ATOM 4539 N N . SER B 1 194 ? -24.734 24.562 -6.023 1 48.97 194 SER B N 1
ATOM 4540 C CA . SER B 1 194 ? -24.594 25.859 -5.355 1 48.97 194 SER B CA 1
ATOM 4541 C C . SER B 1 194 ? -24.656 25.703 -3.84 1 48.97 194 SER B C 1
ATOM 4543 O O . SER B 1 194 ? -25.547 25.047 -3.312 1 48.97 194 SER B O 1
ATOM 4545 N N . VAL B 1 195 ? -23.453 25.906 -3.227 1 57.91 195 VAL B N 1
ATOM 4546 C CA . VAL B 1 195 ? -23.422 25.953 -1.769 1 57.91 195 VAL B CA 1
ATOM 4547 C C . VAL B 1 195 ? -24.297 27.094 -1.264 1 57.91 195 VAL B C 1
ATOM 4549 O O . VAL B 1 195 ? -24.188 28.234 -1.745 1 57.91 195 VAL B O 1
ATOM 4552 N N . PRO B 1 196 ? -25.25 26.734 -0.494 1 60.09 196 PRO B N 1
ATOM 4553 C CA . PRO B 1 196 ? -26.031 27.844 0.083 1 60.09 196 PRO B CA 1
ATOM 4554 C C . PRO B 1 196 ? -25.156 28.969 0.625 1 60.09 196 PRO B C 1
ATOM 4556 O O . PRO B 1 196 ? -24.031 28.703 1.092 1 60.09 196 PRO B O 1
ATOM 4559 N N . VAL B 1 197 ? -25.734 30.203 0.468 1 54.59 197 VAL B N 1
ATOM 4560 C CA . VAL B 1 197 ? -25.016 31.422 0.837 1 54.59 197 VAL B CA 1
ATOM 4561 C C . VAL B 1 197 ? -24.5 31.297 2.271 1 54.59 197 VAL B C 1
ATOM 4563 O O . VAL B 1 197 ? -23.375 31.672 2.568 1 54.59 197 VAL B O 1
ATOM 4566 N N . SER B 1 198 ? -25.344 30.875 3.209 1 64.31 198 SER B N 1
ATOM 4567 C CA . SER B 1 198 ? -24.938 30.719 4.602 1 64.31 198 SER B CA 1
ATOM 4568 C C . SER B 1 198 ? -23.766 29.75 4.723 1 64.31 198 SER B C 1
ATOM 4570 O O . SER B 1 198 ? -22.859 29.969 5.523 1 64.31 198 SER B O 1
ATOM 4572 N N . GLU B 1 199 ? -23.719 28.891 3.916 1 76.62 199 GLU B N 1
ATOM 4573 C CA . GLU B 1 199 ? -22.625 27.938 3.924 1 76.62 199 GLU B CA 1
ATOM 4574 C C . GLU B 1 199 ? -21.344 28.562 3.354 1 76.62 199 GLU B C 1
ATOM 4576 O O . GLU B 1 199 ? -20.25 28.297 3.854 1 76.62 199 GLU B O 1
ATOM 4581 N N . VAL B 1 200 ? -21.594 29.547 2.504 1 79.31 200 VAL B N 1
ATOM 4582 C CA . VAL B 1 200 ? -20.438 30.203 1.895 1 79.31 200 VAL B CA 1
ATOM 4583 C C . VAL B 1 200 ? -19.734 31.078 2.932 1 79.31 200 VAL B C 1
ATOM 4585 O O . VAL B 1 200 ? -18.5 31.078 3.014 1 79.31 200 VAL B O 1
ATOM 4588 N N . GLN B 1 201 ? -20.5 31.812 3.713 1 86.69 201 GLN B N 1
ATOM 4589 C CA . GLN B 1 201 ? -19.906 32.656 4.746 1 86.69 201 GLN B CA 1
ATOM 4590 C C . GLN B 1 201 ? -19.156 31.844 5.781 1 86.69 201 GLN B C 1
ATOM 4592 O O . GLN B 1 201 ? -18.062 32.25 6.219 1 86.69 201 GLN B O 1
ATOM 4597 N N . GLN B 1 202 ? -19.734 30.797 6.121 1 90.12 202 GLN B N 1
ATOM 4598 C CA . GLN B 1 202 ? -19.078 29.922 7.09 1 90.12 202 GLN B CA 1
ATOM 4599 C C . GLN B 1 202 ? -17.781 29.359 6.527 1 90.12 202 GLN B C 1
ATOM 4601 O O . GLN B 1 202 ? -16.781 29.266 7.238 1 90.12 202 GLN B O 1
ATOM 4606 N N . LEU B 1 203 ? -17.766 29.016 5.352 1 93 203 LEU B N 1
ATOM 4607 C CA . LEU B 1 203 ? -16.578 28.469 4.699 1 93 203 LEU B CA 1
ATOM 4608 C C . LEU B 1 203 ? -15.469 29.516 4.648 1 93 203 LEU B C 1
ATOM 4610 O O . LEU B 1 203 ? -14.312 29.203 4.945 1 93 203 LEU B O 1
ATOM 4614 N N . THR B 1 204 ? -15.852 30.75 4.34 1 94.06 204 THR B N 1
ATOM 4615 C CA . THR B 1 204 ? -14.875 31.844 4.293 1 94.06 204 THR B CA 1
ATOM 4616 C C . THR B 1 204 ? -14.273 32.094 5.676 1 94.06 204 THR B C 1
ATOM 4618 O O . THR B 1 204 ? -13.07 32.312 5.801 1 94.06 204 THR B O 1
ATOM 4621 N N . TYR B 1 205 ? -15.18 32 6.656 1 93.75 205 TYR B N 1
ATOM 4622 C CA . TYR B 1 205 ? -14.711 32.156 8.031 1 93.75 205 TYR B CA 1
ATOM 4623 C C . TYR B 1 205 ? -13.688 31.078 8.383 1 93.75 205 TYR B C 1
ATOM 4625 O O . TYR B 1 205 ? -12.75 31.328 9.141 1 93.75 205 TYR B O 1
ATOM 4633 N N . LEU B 1 206 ? -13.797 30 7.773 1 94.69 206 LEU B N 1
ATOM 4634 C CA . LEU B 1 206 ? -12.914 28.859 8.039 1 94.69 206 LEU B CA 1
ATOM 4635 C C . LEU B 1 206 ? -11.766 28.828 7.031 1 94.69 206 LEU B C 1
ATOM 4637 O O . LEU B 1 206 ? -11.117 27.797 6.867 1 94.69 206 LEU B O 1
ATOM 4641 N N . ASP B 1 207 ? -11.539 29.859 6.293 1 97.06 207 ASP B N 1
ATOM 4642 C CA . ASP B 1 207 ? -10.438 30.047 5.352 1 97.06 207 ASP B CA 1
ATOM 4643 C C . ASP B 1 207 ? -10.625 29.172 4.117 1 97.06 207 ASP B C 1
ATOM 4645 O O . ASP B 1 207 ? -9.656 28.656 3.564 1 97.06 207 ASP B O 1
ATOM 4649 N N . VAL B 1 208 ? -11.844 28.859 3.797 1 96.44 208 VAL B N 1
ATOM 4650 C CA . VAL B 1 208 ? -12.18 28.188 2.543 1 96.44 208 VAL B CA 1
ATOM 4651 C C . VAL B 1 208 ? -12.82 29.188 1.582 1 96.44 208 VAL B C 1
ATOM 4653 O O . VAL B 1 208 ? -13.992 29.531 1.729 1 96.44 208 VAL B O 1
ATOM 4656 N N . TRP B 1 209 ? -12.078 29.656 0.632 1 96 209 TRP B N 1
ATOM 4657 C CA . TRP B 1 209 ? -12.531 30.688 -0.302 1 96 209 TRP B CA 1
ATOM 4658 C C . TRP B 1 209 ? -12.891 30.078 -1.652 1 96 209 TRP B C 1
ATOM 4660 O O . TRP B 1 209 ? -12.008 29.656 -2.41 1 96 209 TRP B O 1
ATOM 4670 N N . SER B 1 210 ? -14.141 30.031 -2.01 1 94.69 210 SER B N 1
ATOM 4671 C CA . SER B 1 210 ? -14.656 29.406 -3.219 1 94.69 210 SER B CA 1
ATOM 4672 C C . SER B 1 210 ? -14.078 30.047 -4.473 1 94.69 210 SER B C 1
ATOM 4674 O O . SER B 1 210 ? -13.953 31.281 -4.539 1 94.69 210 SER B O 1
ATOM 4676 N N . GLN B 1 211 ? -13.766 29.25 -5.418 1 94.06 211 GLN B N 1
ATOM 4677 C CA . GLN B 1 211 ? -13.258 29.688 -6.715 1 94.06 211 GLN B CA 1
ATOM 4678 C C . GLN B 1 211 ? -14.086 29.109 -7.859 1 94.06 211 GLN B C 1
ATOM 4680 O O . GLN B 1 211 ? -13.617 28.219 -8.578 1 94.06 211 GLN B O 1
ATOM 4685 N N . PRO B 1 212 ? -15.227 29.625 -8.148 1 91.5 212 PRO B N 1
ATOM 4686 C CA . PRO B 1 212 ? -16.156 29.031 -9.109 1 91.5 212 PRO B CA 1
ATOM 4687 C C . PRO B 1 212 ? -15.633 29.094 -10.547 1 91.5 212 PRO B C 1
ATOM 4689 O O . PRO B 1 212 ? -16.062 28.328 -11.406 1 91.5 212 PRO B O 1
ATOM 4692 N N . ASP B 1 213 ? -14.727 30.031 -10.836 1 93 213 ASP B N 1
ATOM 4693 C CA . ASP B 1 213 ? -14.211 30.172 -12.195 1 93 213 ASP B CA 1
ATOM 4694 C C . ASP B 1 213 ? -13.078 29.188 -12.469 1 93 213 ASP B C 1
ATOM 4696 O O . ASP B 1 213 ? -12.602 29.094 -13.602 1 93 213 ASP B O 1
ATOM 4700 N N . PHE B 1 214 ? -12.586 28.547 -11.422 1 94.75 214 PHE B N 1
ATOM 4701 C CA . PHE B 1 214 ? -11.562 27.531 -11.586 1 94.75 214 PHE B CA 1
ATOM 4702 C C . PHE B 1 214 ? -12.156 26.25 -12.18 1 94.75 214 PHE B C 1
ATOM 4704 O O . PHE B 1 214 ? -12.977 25.594 -11.539 1 94.75 214 PHE B O 1
ATOM 4711 N N . VAL B 1 215 ? -11.742 25.922 -13.406 1 94.81 215 VAL B N 1
ATOM 4712 C CA . VAL B 1 215 ? -12.227 24.734 -14.102 1 94.81 215 VAL B CA 1
ATOM 4713 C C . VAL B 1 215 ? -11.086 23.719 -14.234 1 94.81 215 VAL B C 1
ATOM 4715 O O . VAL B 1 215 ? -10.117 23.953 -14.961 1 94.81 215 VAL B O 1
ATOM 4718 N N . PRO B 1 216 ? -11.18 22.578 -13.602 1 95.5 216 PRO B N 1
ATOM 4719 C CA . PRO B 1 216 ? -10.125 21.562 -13.688 1 95.5 216 PRO B CA 1
ATOM 4720 C C . PRO B 1 216 ? -9.82 21.156 -15.125 1 95.5 216 PRO B C 1
ATOM 4722 O O . PRO B 1 216 ? -10.734 20.812 -15.875 1 95.5 216 PRO B O 1
ATOM 4725 N N . ARG B 1 217 ? -8.57 21.141 -15.453 1 94.62 217 ARG B N 1
ATOM 4726 C CA . ARG B 1 217 ? -8.141 20.656 -16.75 1 94.62 217 ARG B CA 1
ATOM 4727 C C . ARG B 1 217 ? -8.32 19.156 -16.859 1 94.62 217 ARG B C 1
ATOM 4729 O O . ARG B 1 217 ? -8.125 18.422 -15.891 1 94.62 217 ARG B O 1
ATOM 4736 N N . ARG B 1 218 ? -8.57 18.703 -18.094 1 93.06 218 ARG B N 1
ATOM 4737 C CA . ARG B 1 218 ? -8.836 17.281 -18.281 1 93.06 218 ARG B CA 1
ATOM 4738 C C . ARG B 1 218 ? -7.898 16.672 -19.312 1 93.06 218 ARG B C 1
ATOM 4740 O O . ARG B 1 218 ? -8.102 15.539 -19.75 1 93.06 218 ARG B O 1
ATOM 4747 N N . ASP B 1 219 ? -6.871 17.281 -19.734 1 94 219 ASP B N 1
ATOM 4748 C CA . ASP B 1 219 ? -5.957 16.844 -20.797 1 94 219 ASP B CA 1
ATOM 4749 C C . ASP B 1 219 ? -4.719 16.172 -20.203 1 94 219 ASP B C 1
ATOM 4751 O O . ASP B 1 219 ? -3.609 16.359 -20.703 1 94 219 ASP B O 1
ATOM 4755 N N . LEU B 1 220 ? -4.859 15.555 -19.094 1 94.69 220 LEU B N 1
ATOM 4756 C CA . LEU B 1 220 ? -3.707 14.852 -18.531 1 94.69 220 LEU B CA 1
ATOM 4757 C C . LEU B 1 220 ? -3.264 13.719 -19.453 1 94.69 220 LEU B C 1
ATOM 4759 O O . LEU B 1 220 ? -4.098 12.984 -19.984 1 94.69 220 LEU B O 1
ATOM 4763 N N . LEU B 1 221 ? -1.978 13.648 -19.562 1 93.69 221 LEU B N 1
ATOM 4764 C CA . LEU B 1 221 ? -1.335 12.523 -20.25 1 93.69 221 LEU B CA 1
ATOM 4765 C C . LEU B 1 221 ? -0.341 11.828 -19.328 1 93.69 221 LEU B C 1
ATOM 4767 O O . LEU B 1 221 ? 0.566 12.469 -18.781 1 93.69 221 LEU B O 1
ATOM 4771 N N . ASN B 1 222 ? -0.558 10.516 -19.141 1 94 222 ASN B N 1
ATOM 4772 C CA . ASN B 1 222 ? 0.282 9.727 -18.25 1 94 222 ASN B CA 1
ATOM 4773 C C . ASN B 1 222 ? 0.35 10.336 -16.859 1 94 222 ASN B C 1
ATOM 4775 O O . ASN B 1 222 ? 1.424 10.414 -16.25 1 94 222 ASN B O 1
ATOM 4779 N N . GLY B 1 223 ? -0.734 10.914 -16.5 1 95.44 223 GLY B N 1
ATOM 4780 C CA . GLY B 1 223 ? -0.935 11.336 -15.125 1 95.44 223 GLY B CA 1
ATOM 4781 C C . GLY B 1 223 ? -0.453 12.75 -14.859 1 95.44 223 GLY B C 1
ATOM 4782 O O . GLY B 1 223 ? -0.334 13.164 -13.703 1 95.44 223 GLY B O 1
ATOM 4783 N N . THR B 1 224 ? -0.115 13.477 -15.867 1 96.06 224 THR B N 1
ATOM 4784 C CA . THR B 1 224 ? 0.419 14.805 -15.594 1 96.06 224 THR B CA 1
ATOM 4785 C C . THR B 1 224 ? -0.029 15.797 -16.656 1 96.06 224 THR B C 1
ATOM 4787 O O . THR B 1 224 ? -0.219 15.43 -17.828 1 96.06 224 THR B O 1
ATOM 4790 N N . THR B 1 225 ? -0.232 16.984 -16.25 1 95.62 225 THR B N 1
ATOM 4791 C CA . THR B 1 225 ? -0.299 18.156 -17.109 1 95.62 225 THR B CA 1
ATOM 4792 C C . THR B 1 225 ? 0.351 19.359 -16.438 1 95.62 225 THR B C 1
ATOM 4794 O O . THR B 1 225 ? 0.14 19.609 -15.258 1 95.62 225 THR B O 1
ATOM 4797 N N . PRO B 1 226 ? 1.245 20.172 -17.078 1 93.19 226 PRO B N 1
ATOM 4798 C CA . PRO B 1 226 ? 1.645 19.938 -18.469 1 93.19 226 PRO B CA 1
ATOM 4799 C C . PRO B 1 226 ? 2.383 18.625 -18.656 1 93.19 226 PRO B C 1
ATOM 4801 O O . PRO B 1 226 ? 2.939 18.078 -17.688 1 93.19 226 PRO B O 1
ATOM 4804 N N . SER B 1 227 ? 2.506 18.109 -19.797 1 87.88 227 SER B N 1
ATOM 4805 C CA . SER B 1 227 ? 2.969 16.75 -20.078 1 87.88 227 SER B CA 1
ATOM 4806 C C . SER B 1 227 ? 4.488 16.656 -19.984 1 87.88 227 SER B C 1
ATOM 4808 O O . SER B 1 227 ? 5.039 15.555 -19.891 1 87.88 227 SER B O 1
ATOM 4810 N N . ASN B 1 228 ? 5.18 17.719 -19.906 1 89.56 228 ASN B N 1
ATOM 4811 C CA . ASN B 1 228 ? 6.641 17.672 -19.891 1 89.56 228 ASN B CA 1
ATOM 4812 C C . ASN B 1 228 ? 7.191 17.781 -18.469 1 89.56 228 ASN B C 1
ATOM 4814 O O . ASN B 1 228 ? 8.406 17.781 -18.281 1 89.56 228 ASN B O 1
ATOM 4818 N N . ALA B 1 229 ? 6.293 17.922 -17.516 1 91.12 229 ALA B N 1
ATOM 4819 C CA . ALA B 1 229 ? 6.738 17.938 -16.125 1 91.12 229 ALA B CA 1
ATOM 4820 C C . ALA B 1 229 ? 7.176 16.547 -15.664 1 91.12 229 ALA B C 1
ATOM 4822 O O . ALA B 1 229 ? 6.539 15.547 -16 1 91.12 229 ALA B O 1
ATOM 4823 N N . ALA B 1 230 ? 8.25 16.484 -14.93 1 94.69 230 ALA B N 1
ATOM 4824 C CA . ALA B 1 230 ? 8.711 15.203 -14.391 1 94.69 230 ALA B CA 1
ATOM 4825 C C . ALA B 1 230 ? 7.676 14.594 -13.453 1 94.69 230 ALA B C 1
ATOM 4827 O O . ALA B 1 230 ? 7.262 15.234 -12.477 1 94.69 230 ALA B O 1
ATOM 4828 N N . TRP B 1 231 ? 7.262 13.398 -13.773 1 97.25 231 TRP B N 1
ATOM 4829 C CA . TRP B 1 231 ? 6.316 12.656 -12.945 1 97.25 231 TRP B CA 1
ATOM 4830 C C . TRP B 1 231 ? 6.504 11.156 -13.125 1 97.25 231 TRP B C 1
ATOM 4832 O O . TRP B 1 231 ? 6.059 10.578 -14.125 1 97.25 231 TRP B O 1
ATOM 4842 N N . HIS B 1 232 ? 7.176 10.523 -12.141 1 96.25 232 HIS B N 1
ATOM 4843 C CA . HIS B 1 232 ? 7.566 9.117 -12.125 1 96.25 232 HIS B CA 1
ATOM 4844 C C . HIS B 1 232 ? 8.586 8.82 -13.219 1 96.25 232 HIS B C 1
ATOM 4846 O O . HIS B 1 232 ? 8.641 7.699 -13.734 1 96.25 232 HIS B O 1
ATOM 4852 N N . ASP B 1 233 ? 9.305 9.766 -13.656 1 93.19 233 ASP B N 1
ATOM 4853 C CA . ASP B 1 233 ? 10.289 9.547 -14.711 1 93.19 233 ASP B CA 1
ATOM 4854 C C . ASP B 1 233 ? 11.461 10.516 -14.578 1 93.19 233 ASP B C 1
ATOM 4856 O O . ASP B 1 233 ? 12.203 10.742 -15.539 1 93.19 233 ASP B O 1
ATOM 4860 N N . GLY B 1 234 ? 11.562 11.094 -13.406 1 94.38 234 GLY B N 1
ATOM 4861 C CA . GLY B 1 234 ? 12.648 12.023 -13.117 1 94.38 234 GLY B CA 1
ATOM 4862 C C . GLY B 1 234 ? 12.57 12.617 -11.727 1 94.38 234 GLY B C 1
ATOM 4863 O O . GLY B 1 234 ? 11.594 12.391 -11 1 94.38 234 GLY B O 1
ATOM 4864 N N . PRO B 1 235 ? 13.57 13.398 -11.383 1 95.88 235 PRO B N 1
ATOM 4865 C CA . PRO B 1 235 ? 13.633 13.922 -10.023 1 95.88 235 PRO B CA 1
ATOM 4866 C C . PRO B 1 235 ? 12.57 14.992 -9.75 1 95.88 235 PRO B C 1
ATOM 4868 O O . PRO B 1 235 ? 12.234 15.766 -10.648 1 95.88 235 PRO B O 1
ATOM 4871 N N . ASN B 1 236 ? 12.039 15.039 -8.617 1 97.69 236 ASN B N 1
ATOM 4872 C CA . ASN B 1 236 ? 11.172 16.094 -8.094 1 97.69 236 ASN B CA 1
ATOM 4873 C C . ASN B 1 236 ? 11.875 16.906 -7.008 1 97.69 236 ASN B C 1
ATOM 4875 O O . ASN B 1 236 ? 12.695 16.375 -6.262 1 97.69 236 ASN B O 1
ATOM 4879 N N . TYR B 1 237 ? 11.484 18.156 -6.859 1 97.19 237 TYR B N 1
ATOM 4880 C CA . TYR B 1 237 ? 12.141 19.062 -5.918 1 97.19 237 TYR B CA 1
ATOM 4881 C C . TYR B 1 237 ? 11.125 19.656 -4.938 1 97.19 237 TYR B C 1
ATOM 4883 O O . TYR B 1 237 ? 9.953 19.812 -5.273 1 97.19 237 TYR B O 1
ATOM 4891 N N . LEU B 1 238 ? 11.625 19.984 -3.77 1 98.06 238 LEU B N 1
ATOM 4892 C CA . LEU B 1 238 ? 10.789 20.578 -2.74 1 98.06 238 LEU B CA 1
ATOM 4893 C C . LEU B 1 238 ? 10.805 22.109 -2.846 1 98.06 238 LEU B C 1
ATOM 4895 O O . LEU B 1 238 ? 11.734 22.672 -3.414 1 98.06 238 LEU B O 1
ATOM 4899 N N . GLY B 1 239 ? 9.75 22.672 -2.287 1 96.5 239 GLY B N 1
ATOM 4900 C CA . GLY B 1 239 ? 9.781 24.109 -2.17 1 96.5 239 GLY B CA 1
ATOM 4901 C C . GLY B 1 239 ? 10.836 24.609 -1.201 1 96.5 239 GLY B C 1
ATOM 4902 O O . GLY B 1 239 ? 11.117 23.969 -0.193 1 96.5 239 GLY B O 1
ATOM 4903 N N . ASN B 1 240 ? 11.305 25.859 -1.488 1 95.88 240 ASN B N 1
ATOM 4904 C CA . ASN B 1 240 ? 12.281 26.484 -0.595 1 95.88 240 ASN B CA 1
ATOM 4905 C C . ASN B 1 240 ? 11.672 27.641 0.181 1 95.88 240 ASN B C 1
ATOM 4907 O O . ASN B 1 240 ? 12.391 28.391 0.852 1 95.88 240 ASN B O 1
ATOM 4911 N N . ASP B 1 241 ? 10.477 27.781 0.035 1 96 241 ASP B N 1
ATOM 4912 C CA . ASP B 1 241 ? 9.688 28.75 0.788 1 96 241 ASP B CA 1
ATOM 4913 C C . ASP B 1 241 ? 8.211 28.344 0.838 1 96 241 ASP B C 1
ATOM 4915 O O . ASP B 1 241 ? 7.805 27.391 0.177 1 96 241 ASP B O 1
ATOM 4919 N N . SER B 1 242 ? 7.418 29.062 1.611 1 94.06 242 SER B N 1
ATOM 4920 C CA . SER B 1 242 ? 6.031 28.672 1.838 1 94.06 242 SER B CA 1
ATOM 4921 C C . SER B 1 242 ? 5.133 29.156 0.7 1 94.06 242 SER B C 1
ATOM 4923 O O . SER B 1 242 ? 3.922 28.922 0.722 1 94.06 242 SER B O 1
ATOM 4925 N N . ASP B 1 243 ? 5.676 29.781 -0.329 1 93.75 243 ASP B N 1
ATOM 4926 C CA . ASP B 1 243 ? 4.879 30.312 -1.434 1 93.75 243 ASP B CA 1
ATOM 4927 C C . ASP B 1 243 ? 5.039 29.453 -2.684 1 93.75 243 ASP B C 1
ATOM 4929 O O . ASP B 1 243 ? 4.578 29.828 -3.766 1 93.75 243 ASP B O 1
ATOM 4933 N N . THR B 1 244 ? 5.688 28.375 -2.531 1 93.44 244 THR B N 1
ATOM 4934 C CA . THR B 1 244 ? 5.938 27.484 -3.662 1 93.44 244 THR B CA 1
ATOM 4935 C C . THR B 1 244 ? 5.105 26.203 -3.545 1 93.44 244 THR B C 1
ATOM 4937 O O . THR B 1 244 ? 5.203 25.484 -2.549 1 93.44 244 THR B O 1
ATOM 4940 N N . SER B 1 245 ? 4.242 25.969 -4.535 1 94.62 245 SER B N 1
ATOM 4941 C CA . SER B 1 245 ? 3.561 24.688 -4.652 1 94.62 245 SER B CA 1
ATOM 4942 C C . SER B 1 245 ? 4.426 23.672 -5.387 1 94.62 245 SER B C 1
ATOM 4944 O O . SER B 1 245 ? 5.18 24.031 -6.293 1 94.62 245 SER B O 1
ATOM 4946 N N . TYR B 1 246 ? 4.359 22.406 -4.984 1 96.5 246 TYR B N 1
ATOM 4947 C CA . TYR B 1 246 ? 5.172 21.406 -5.652 1 96.5 246 TYR B CA 1
ATOM 4948 C C . TYR B 1 246 ? 4.594 20 -5.449 1 96.5 246 TYR B C 1
ATOM 4950 O O . TYR B 1 246 ? 3.656 19.828 -4.668 1 96.5 246 TYR B O 1
ATOM 4958 N N . TRP B 1 247 ? 5.102 19.109 -6.223 1 97.44 247 TRP B N 1
ATOM 4959 C CA . TRP B 1 247 ? 4.68 17.703 -6.262 1 97.44 247 TRP B CA 1
ATOM 4960 C C . TRP B 1 247 ? 5.879 16.781 -6.145 1 97.44 247 TRP B C 1
ATOM 4962 O O . TRP B 1 247 ? 6.949 17.062 -6.688 1 97.44 247 TRP B O 1
ATOM 4972 N N . VAL B 1 248 ? 5.691 15.68 -5.445 1 98.56 248 VAL B N 1
ATOM 4973 C CA . VAL B 1 248 ? 6.754 14.68 -5.312 1 98.56 248 VAL B CA 1
ATOM 4974 C C . VAL B 1 248 ? 6.18 13.281 -5.523 1 98.56 248 VAL B C 1
ATOM 4976 O O . VAL B 1 248 ? 5.375 12.805 -4.723 1 98.56 248 VAL B O 1
ATOM 4979 N N . ALA B 1 249 ? 6.605 12.633 -6.648 1 98.19 249 ALA B N 1
ATOM 4980 C CA . ALA B 1 249 ? 6.266 11.227 -6.848 1 98.19 249 ALA B CA 1
ATOM 4981 C C . ALA B 1 249 ? 7.035 10.336 -5.875 1 98.19 249 ALA B C 1
ATOM 4983 O O . ALA B 1 249 ? 8.164 10.656 -5.492 1 98.19 249 ALA B O 1
ATOM 4984 N N . ASN B 1 250 ? 6.43 9.211 -5.469 1 98.19 250 ASN B N 1
ATOM 4985 C CA . ASN B 1 250 ? 7.035 8.297 -4.512 1 98.19 250 ASN B CA 1
ATOM 4986 C C . ASN B 1 250 ? 8.43 7.855 -4.957 1 98.19 250 ASN B C 1
ATOM 4988 O O . ASN B 1 250 ? 8.578 7.262 -6.027 1 98.19 250 ASN B O 1
ATOM 4992 N N . GLY B 1 251 ? 9.398 8.172 -4.129 1 97.31 251 GLY B N 1
ATOM 4993 C CA . GLY B 1 251 ? 10.766 7.734 -4.383 1 97.31 251 GLY B CA 1
ATOM 4994 C C . GLY B 1 251 ? 11.539 8.68 -5.285 1 97.31 251 GLY B C 1
ATOM 4995 O O . GLY B 1 251 ? 12.703 8.438 -5.59 1 97.31 251 GLY B O 1
ATOM 4996 N N . TYR B 1 252 ? 10.984 9.836 -5.703 1 97.75 252 TYR B N 1
ATOM 4997 C CA . TYR B 1 252 ? 11.633 10.672 -6.707 1 97.75 252 TYR B CA 1
ATOM 4998 C C . TYR B 1 252 ? 12.039 12.016 -6.117 1 97.75 252 TYR B C 1
ATOM 5000 O O . TYR B 1 252 ? 12.531 12.891 -6.836 1 97.75 252 TYR B O 1
ATOM 5008 N N . GLY B 1 253 ? 11.781 12.219 -4.84 1 98.12 253 GLY B N 1
ATOM 5009 C CA . GLY B 1 253 ? 12.273 13.391 -4.137 1 98.12 253 GLY B CA 1
ATOM 5010 C C . GLY B 1 253 ? 13.617 13.172 -3.465 1 98.12 253 GLY B C 1
ATOM 5011 O O . GLY B 1 253 ? 14.211 12.102 -3.594 1 98.12 253 GLY B O 1
ATOM 5012 N N . PRO B 1 254 ? 14.102 14.188 -2.766 1 98.44 254 PRO B N 1
ATOM 5013 C CA . PRO B 1 254 ? 15.344 14 -2.016 1 98.44 254 PRO B CA 1
ATOM 5014 C C . PRO B 1 254 ? 15.227 12.945 -0.922 1 98.44 254 PRO B C 1
ATOM 5016 O O . PRO B 1 254 ? 14.141 12.742 -0.372 1 98.44 254 PRO B O 1
ATOM 5019 N N . LYS B 1 255 ? 16.328 12.281 -0.68 1 98.62 255 LYS B N 1
ATOM 5020 C CA . LYS B 1 255 ? 16.406 11.281 0.379 1 98.62 255 LYS B CA 1
ATOM 5021 C C . LYS B 1 255 ? 17.719 11.398 1.154 1 98.62 255 LYS B C 1
ATOM 5023 O O . LYS B 1 255 ? 18.703 11.906 0.632 1 98.62 255 LYS B O 1
ATOM 5028 N N . TYR B 1 256 ? 17.641 10.93 2.365 1 98.69 256 TYR B N 1
ATOM 5029 C CA . TYR B 1 256 ? 18.797 10.945 3.258 1 98.69 256 TYR B CA 1
ATOM 5030 C C . TYR B 1 256 ? 18.938 9.633 4.012 1 98.69 256 TYR B C 1
ATOM 5032 O O . TYR B 1 256 ? 17.922 9.047 4.43 1 98.69 256 TYR B O 1
ATOM 5040 N N . LEU B 1 257 ? 20.109 9.172 4.168 1 98.38 257 LEU B N 1
ATOM 5041 C CA . LEU B 1 257 ? 20.406 7.953 4.922 1 98.38 257 LEU B CA 1
ATOM 5042 C C . LEU B 1 257 ? 21.109 8.289 6.238 1 98.38 257 LEU B C 1
ATOM 5044 O O . LEU B 1 257 ? 22.156 8.922 6.246 1 98.38 257 LEU B O 1
ATOM 5048 N N . ASN B 1 258 ? 20.453 7.945 7.312 1 97.81 258 ASN B N 1
ATOM 5049 C CA . ASN B 1 258 ? 21.062 8.008 8.641 1 97.81 258 ASN B CA 1
ATOM 5050 C C . ASN B 1 258 ? 21.562 6.637 9.086 1 97.81 258 ASN B C 1
ATOM 5052 O O . ASN B 1 258 ? 20.812 5.668 9.109 1 97.81 258 ASN B O 1
ATOM 5056 N N . LYS B 1 259 ? 22.797 6.512 9.398 1 93.44 259 LYS B N 1
ATOM 5057 C CA . LYS B 1 259 ? 23.453 5.25 9.758 1 93.44 259 LYS B CA 1
ATOM 5058 C C . LYS B 1 259 ? 24.141 5.352 11.117 1 93.44 259 LYS B C 1
ATOM 5060 O O . LYS B 1 259 ? 25.219 4.785 11.32 1 93.44 259 LYS B O 1
ATOM 5065 N N . ALA B 1 260 ? 23.641 6.141 11.953 1 86.69 260 ALA B N 1
ATOM 5066 C CA . ALA B 1 260 ? 24.281 6.422 13.227 1 86.69 260 ALA B CA 1
ATOM 5067 C C . ALA B 1 260 ? 24.484 5.141 14.039 1 86.69 260 ALA B C 1
ATOM 5069 O O . ALA B 1 260 ? 25.406 5.039 14.836 1 86.69 260 ALA B O 1
ATOM 5070 N N . MET B 1 261 ? 23.578 4.211 13.906 1 82.94 261 MET B N 1
ATOM 5071 C CA . MET B 1 261 ? 23.734 2.908 14.547 1 82.94 261 MET B CA 1
ATOM 5072 C C . MET B 1 261 ? 24.078 1.833 13.516 1 82.94 261 MET B C 1
ATOM 5074 O O . MET B 1 261 ? 23.391 1.71 12.492 1 82.94 261 MET B O 1
ATOM 5078 N N . THR B 1 262 ? 25.078 1.07 13.906 1 79.94 262 THR B N 1
ATOM 5079 C CA . THR B 1 262 ? 25.562 0.07 12.969 1 79.94 262 THR B CA 1
ATOM 5080 C C . THR B 1 262 ? 24.469 -0.94 12.633 1 79.94 262 THR B C 1
ATOM 5082 O O . THR B 1 262 ? 23.844 -1.511 13.531 1 79.94 262 THR B O 1
ATOM 5085 N N . GLY B 1 263 ? 24.25 -1.066 11.383 1 83.88 263 GLY B N 1
ATOM 5086 C CA . GLY B 1 263 ? 23.312 -2.074 10.898 1 83.88 263 GLY B CA 1
ATOM 5087 C C . GLY B 1 263 ? 21.859 -1.643 11 1 83.88 263 GLY B C 1
ATOM 5088 O O . GLY B 1 263 ? 20.969 -2.375 10.586 1 83.88 263 GLY B O 1
ATOM 5089 N N . TYR B 1 264 ? 21.688 -0.557 11.609 1 90 264 TYR B N 1
ATOM 5090 C CA . TYR B 1 264 ? 20.359 0.024 11.719 1 90 264 TYR B CA 1
ATOM 5091 C C . TYR B 1 264 ? 20.25 1.315 10.914 1 90 264 TYR B C 1
ATOM 5093 O O . TYR B 1 264 ? 20.938 2.301 11.227 1 90 264 TYR B O 1
ATOM 5101 N N . TYR B 1 265 ? 19.469 1.274 9.875 1 96.5 265 TYR B N 1
ATOM 5102 C CA . TYR B 1 265 ? 19.422 2.375 8.922 1 96.5 265 TYR B CA 1
ATOM 5103 C C . TYR B 1 265 ? 18.062 3.07 8.977 1 96.5 265 TYR B C 1
ATOM 5105 O O . TYR B 1 265 ? 17.047 2.436 9.266 1 96.5 265 TYR B O 1
ATOM 5113 N N . GLN B 1 266 ? 18.109 4.332 8.789 1 98.06 266 GLN B N 1
ATOM 5114 C CA . GLN B 1 266 ? 16.906 5.145 8.602 1 98.06 266 GLN B CA 1
ATOM 5115 C C . GLN B 1 266 ? 17 5.957 7.312 1 98.06 266 GLN B C 1
ATOM 5117 O O . GLN B 1 266 ? 17.906 6.781 7.148 1 98.06 266 GLN B O 1
ATOM 5122 N N . ILE B 1 267 ? 16.156 5.664 6.395 1 98.69 267 ILE B N 1
ATOM 5123 C CA . ILE B 1 267 ? 16.047 6.477 5.191 1 98.69 267 ILE B CA 1
ATOM 5124 C C . ILE B 1 267 ? 14.922 7.5 5.367 1 98.69 267 ILE B C 1
ATOM 5126 O O . ILE B 1 267 ? 13.766 7.133 5.613 1 98.69 267 ILE B O 1
ATOM 5130 N N . VAL B 1 268 ? 15.258 8.734 5.266 1 98.88 268 VAL B N 1
ATOM 5131 C CA . VAL B 1 268 ? 14.289 9.812 5.406 1 98.88 268 VAL B CA 1
ATOM 5132 C C . VAL B 1 268 ? 14.031 10.453 4.043 1 98.88 268 VAL B C 1
ATOM 5134 O O . VAL B 1 268 ? 14.961 10.859 3.348 1 98.88 268 VAL B O 1
ATOM 5137 N N . GLN B 1 269 ? 12.828 10.477 3.613 1 98.75 269 GLN B N 1
ATOM 5138 C CA . GLN B 1 269 ? 12.391 11.258 2.461 1 98.75 269 GLN B CA 1
ATOM 5139 C C . GLN B 1 269 ? 11.508 12.422 2.893 1 98.75 269 GLN B C 1
ATOM 5141 O O . GLN B 1 269 ? 10.312 12.25 3.135 1 98.75 269 GLN B O 1
ATOM 5146 N N . PRO B 1 270 ? 12.07 13.602 2.955 1 98.81 270 PRO B N 1
ATOM 5147 C CA . PRO B 1 270 ? 11.242 14.75 3.332 1 98.81 270 PRO B CA 1
ATOM 5148 C C . PRO B 1 270 ? 10.227 15.125 2.252 1 98.81 270 PRO B C 1
ATOM 5150 O O . PRO B 1 270 ? 10.531 15.055 1.06 1 98.81 270 PRO B O 1
ATOM 5153 N N . LEU B 1 271 ? 9.07 15.492 2.664 1 98.88 271 LEU B N 1
ATOM 5154 C CA . LEU B 1 271 ? 8 16.016 1.82 1 98.88 271 LEU B CA 1
ATOM 5155 C C . LEU B 1 271 ? 7.715 17.484 2.154 1 98.88 271 LEU B C 1
ATOM 5157 O O . LEU B 1 271 ? 7.469 18.281 1.257 1 98.88 271 LEU B O 1
ATOM 5161 N N . ILE B 1 272 ? 7.707 17.812 3.398 1 98.75 272 ILE B N 1
ATOM 5162 C CA . ILE B 1 272 ? 7.664 19.172 3.924 1 98.75 272 ILE B CA 1
ATOM 5163 C C . ILE B 1 272 ? 8.883 19.422 4.812 1 98.75 272 ILE B C 1
ATOM 5165 O O . ILE B 1 272 ? 9.148 18.641 5.738 1 98.75 272 ILE B O 1
ATOM 5169 N N . THR B 1 273 ? 9.609 20.438 4.523 1 98.31 273 THR B N 1
ATOM 5170 C CA . THR B 1 273 ? 10.75 20.859 5.32 1 98.31 273 THR B CA 1
ATOM 5171 C C . THR B 1 273 ? 10.453 22.188 6.027 1 98.31 273 THR B C 1
ATOM 5173 O O . THR B 1 273 ? 9.453 22.844 5.723 1 98.31 273 THR B O 1
ATOM 5176 N N . PRO B 1 274 ? 11.328 22.5 7.031 1 97.5 274 PRO B N 1
ATOM 5177 C CA . PRO B 1 274 ? 11.148 23.812 7.637 1 97.5 274 PRO B CA 1
ATOM 5178 C C . PRO B 1 274 ? 11.164 24.938 6.605 1 97.5 274 PRO B C 1
ATOM 5180 O O . PRO B 1 274 ? 10.43 25.922 6.75 1 97.5 274 PRO B O 1
ATOM 5183 N N . GLU B 1 275 ? 11.914 24.828 5.605 1 97 275 GLU B N 1
ATOM 5184 C CA . GLU B 1 275 ? 11.992 25.844 4.559 1 97 275 GLU B CA 1
ATOM 5185 C C . GLU B 1 275 ? 10.695 25.906 3.756 1 97 275 GLU B C 1
ATOM 5187 O O . GLU B 1 275 ? 10.18 27 3.496 1 97 275 GLU B O 1
ATOM 5192 N N . SER B 1 276 ? 10.148 24.766 3.367 1 97 276 SER B N 1
ATOM 5193 C CA . SER B 1 276 ? 8.984 24.75 2.492 1 97 276 SER B CA 1
ATOM 5194 C C . SER B 1 276 ? 7.734 25.219 3.227 1 97 276 SER B C 1
ATOM 5196 O O . SER B 1 276 ? 6.844 25.828 2.625 1 97 276 SER B O 1
ATOM 5198 N N . SER B 1 277 ? 7.621 24.922 4.535 1 96.75 277 SER B N 1
ATOM 5199 C CA . SER B 1 277 ? 6.43 25.328 5.273 1 96.75 277 SER B CA 1
ATOM 5200 C C . SER B 1 277 ? 6.574 26.734 5.84 1 96.75 277 SER B C 1
ATOM 5202 O O . SER B 1 277 ? 5.582 27.375 6.176 1 96.75 277 SER B O 1
ATOM 5204 N N . GLY B 1 278 ? 7.879 27.203 6.012 1 96.12 278 GLY B N 1
ATOM 5205 C CA . GLY B 1 278 ? 8.125 28.547 6.512 1 96.12 278 GLY B CA 1
ATOM 5206 C C . GLY B 1 278 ? 7.477 28.812 7.859 1 96.12 278 GLY B C 1
ATOM 5207 O O . GLY B 1 278 ? 7.676 28.047 8.805 1 96.12 278 GLY B O 1
ATOM 5208 N N . ASN B 1 279 ? 6.594 29.828 7.875 1 94.62 279 ASN B N 1
ATOM 5209 C CA . ASN B 1 279 ? 5.98 30.266 9.117 1 94.62 279 ASN B CA 1
ATOM 5210 C C . ASN B 1 279 ? 4.91 29.297 9.602 1 94.62 279 ASN B C 1
ATOM 5212 O O . ASN B 1 279 ? 4.473 29.359 10.75 1 94.62 279 ASN B O 1
ATOM 5216 N N . TYR B 1 280 ? 4.422 28.469 8.758 1 95.38 280 TYR B N 1
ATOM 5217 C CA . TYR B 1 280 ? 3.469 27.438 9.18 1 95.38 280 TYR B CA 1
ATOM 5218 C C . TYR B 1 280 ? 4.145 26.391 10.062 1 95.38 280 TYR B C 1
ATOM 5220 O O . TYR B 1 280 ? 3.479 25.703 10.836 1 95.38 280 TYR B O 1
ATOM 5228 N N . SER B 1 281 ? 5.426 26.234 9.93 1 94.06 281 SER B N 1
ATOM 5229 C CA . SER B 1 281 ? 6.336 25.609 10.883 1 94.06 281 SER B CA 1
ATOM 5230 C C . SER B 1 281 ? 5.941 24.172 11.156 1 94.06 281 SER B C 1
ATOM 5232 O O . SER B 1 281 ? 5.664 23.797 12.305 1 94.06 281 SER B O 1
ATOM 5234 N N . PHE B 1 282 ? 5.906 23.281 10.242 1 97.38 282 PHE B N 1
ATOM 5235 C CA . PHE B 1 282 ? 5.75 21.844 10.438 1 97.38 282 PHE B CA 1
ATOM 5236 C C . PHE B 1 282 ? 6.57 21.062 9.422 1 97.38 282 PHE B C 1
ATOM 5238 O O . PHE B 1 282 ? 7.012 21.609 8.414 1 97.38 282 PHE B O 1
ATOM 5245 N N . THR B 1 283 ? 6.863 19.844 9.695 1 98.56 283 THR B N 1
ATOM 5246 C CA . THR B 1 283 ? 7.598 18.953 8.797 1 98.56 283 THR B CA 1
ATOM 5247 C C . THR B 1 283 ? 6.82 17.656 8.562 1 98.56 283 THR B C 1
ATOM 5249 O O . THR B 1 283 ? 6.004 17.266 9.398 1 98.56 283 THR B O 1
ATOM 5252 N N . GLN B 1 284 ? 7.016 17.109 7.461 1 98.81 284 GLN B N 1
ATOM 5253 C CA . GLN B 1 284 ? 6.445 15.828 7.066 1 98.81 284 GLN B CA 1
ATOM 5254 C C . GLN B 1 284 ? 7.449 15 6.266 1 98.81 284 GLN B C 1
ATOM 5256 O O . GLN B 1 284 ? 8.102 15.516 5.355 1 98.81 284 GLN B O 1
ATOM 5261 N N . SER B 1 285 ? 7.648 13.758 6.621 1 98.94 285 SER B N 1
ATOM 5262 C CA . SER B 1 285 ? 8.562 12.859 5.926 1 98.94 285 SER B CA 1
ATOM 5263 C C . SER B 1 285 ? 8.07 11.414 5.973 1 98.94 285 SER B C 1
ATOM 5265 O O . SER B 1 285 ? 7.312 11.039 6.871 1 98.94 285 SER B O 1
ATOM 5267 N N . THR B 1 286 ? 8.453 10.633 4.984 1 98.88 286 THR B N 1
ATOM 5268 C CA . THR B 1 286 ? 8.469 9.188 5.211 1 98.88 286 THR B CA 1
ATOM 5269 C C . THR B 1 286 ? 9.812 8.742 5.773 1 98.88 286 THR B C 1
ATOM 5271 O O . THR B 1 286 ? 10.859 9.266 5.379 1 98.88 286 THR B O 1
ATOM 5274 N N . ILE B 1 287 ? 9.766 7.863 6.68 1 98.88 287 ILE B N 1
ATOM 5275 C CA . ILE B 1 287 ? 10.961 7.27 7.27 1 98.88 287 ILE B CA 1
ATOM 5276 C C . ILE B 1 287 ? 10.891 5.75 7.156 1 98.88 287 ILE B C 1
ATOM 5278 O O . ILE B 1 287 ? 9.891 5.137 7.535 1 98.88 287 ILE B O 1
ATOM 5282 N N . THR B 1 288 ? 11.906 5.156 6.57 1 98.75 288 THR B N 1
ATOM 5283 C CA . THR B 1 288 ? 12.023 3.711 6.434 1 98.75 288 THR B CA 1
ATOM 5284 C C . THR B 1 288 ? 13.164 3.174 7.297 1 98.75 288 THR B C 1
ATOM 5286 O O . THR B 1 288 ? 14.273 3.713 7.273 1 98.75 288 THR B O 1
ATOM 5289 N N . ILE B 1 289 ? 12.875 2.123 8.055 1 98.25 289 ILE B N 1
ATOM 5290 C CA . ILE B 1 289 ? 13.898 1.555 8.922 1 98.25 289 ILE B CA 1
ATOM 5291 C C . ILE B 1 289 ? 13.977 0.044 8.711 1 98.25 289 ILE B C 1
ATOM 5293 O O . ILE B 1 289 ? 12.977 -0.59 8.359 1 98.25 289 ILE B O 1
ATOM 5297 N N . ASN B 1 290 ? 15.156 -0.539 8.836 1 97 290 ASN B N 1
ATOM 5298 C CA . ASN B 1 290 ? 15.305 -1.988 8.914 1 97 290 ASN B CA 1
ATOM 5299 C C . ASN B 1 290 ? 15.289 -2.479 10.352 1 97 290 ASN B C 1
ATOM 5301 O O . ASN B 1 290 ? 15.375 -1.679 11.289 1 97 290 ASN B O 1
ATOM 5305 N N . GLY B 1 291 ? 15.172 -3.75 10.531 1 94.62 291 GLY B N 1
ATOM 5306 C CA . GLY B 1 291 ? 15.188 -4.332 11.859 1 94.62 291 GLY B CA 1
ATOM 5307 C C . GLY B 1 291 ? 15.281 -5.844 11.852 1 94.62 291 GLY B C 1
ATOM 5308 O O . GLY B 1 291 ? 15.422 -6.457 10.789 1 94.62 291 GLY B O 1
ATOM 5309 N N . PRO B 1 292 ? 15.18 -6.492 13.023 1 94 292 PRO B N 1
ATOM 5310 C CA . PRO B 1 292 ? 15.273 -5.82 14.32 1 94 292 PRO B CA 1
ATOM 5311 C C . PRO B 1 292 ? 16.688 -5.332 14.625 1 94 292 PRO B C 1
ATOM 5313 O O . PRO B 1 292 ? 17.656 -5.871 14.102 1 94 292 PRO B O 1
ATOM 5316 N N . PRO B 1 293 ? 16.703 -4.219 15.477 1 93.12 293 PRO B N 1
ATOM 5317 C CA . PRO B 1 293 ? 18.031 -3.834 15.93 1 93.12 293 PRO B CA 1
ATOM 5318 C C . PRO B 1 293 ? 18.703 -4.918 16.766 1 93.12 293 PRO B C 1
ATOM 5320 O O . PRO B 1 293 ? 18.031 -5.691 17.453 1 93.12 293 PRO B O 1
ATOM 5323 N N . SER B 1 294 ? 20.016 -4.918 16.703 1 89.94 294 SER B N 1
ATOM 5324 C CA . SER B 1 294 ? 20.766 -5.926 17.438 1 89.94 294 SER B CA 1
ATOM 5325 C C . SER B 1 294 ? 20.594 -5.75 18.953 1 89.94 294 SER B C 1
ATOM 5327 O O . SER B 1 294 ? 20.656 -6.723 19.703 1 89.94 294 SER B O 1
ATOM 5329 N N . ASP B 1 295 ? 20.391 -4.5 19.375 1 91.88 295 ASP B N 1
ATOM 5330 C CA . ASP B 1 295 ? 20.219 -4.184 20.797 1 91.88 295 ASP B CA 1
ATOM 5331 C C . ASP B 1 295 ? 19.203 -3.061 20.984 1 91.88 295 ASP B C 1
ATOM 5333 O O . ASP B 1 295 ? 19.531 -1.883 20.844 1 91.88 295 ASP B O 1
ATOM 5337 N N . ILE B 1 296 ? 18.094 -3.438 21.391 1 92.12 296 ILE B N 1
ATOM 5338 C CA . ILE B 1 296 ? 17 -2.494 21.562 1 92.12 296 ILE B CA 1
ATOM 5339 C C . ILE B 1 296 ? 17.312 -1.529 22.703 1 92.12 296 ILE B C 1
ATOM 5341 O O . ILE B 1 296 ? 16.938 -0.356 22.656 1 92.12 296 ILE B O 1
ATOM 5345 N N . SER B 1 297 ? 18.031 -1.958 23.672 1 91.69 297 SER B N 1
ATOM 5346 C CA . SER B 1 297 ? 18.328 -1.147 24.844 1 91.69 297 SER B CA 1
ATOM 5347 C C . SER B 1 297 ? 19.312 -0.025 24.516 1 91.69 297 SER B C 1
ATOM 5349 O O . SER B 1 297 ? 19.438 0.931 25.281 1 91.69 297 SER B O 1
ATOM 5351 N N . SER B 1 298 ? 20.016 -0.146 23.359 1 91.94 298 SER B N 1
ATOM 5352 C CA . SER B 1 298 ? 21 0.845 22.984 1 91.94 298 SER B CA 1
ATOM 5353 C C . SER B 1 298 ? 20.406 1.925 22.094 1 91.94 298 SER B C 1
ATOM 5355 O O . SER B 1 298 ? 21.078 2.887 21.719 1 91.94 298 SER B O 1
ATOM 5357 N N . LEU B 1 299 ? 19.156 1.81 21.781 1 94.62 299 LEU B N 1
ATOM 5358 C CA . LEU B 1 299 ? 18.516 2.795 20.922 1 94.62 299 LEU B CA 1
ATOM 5359 C C . LEU B 1 299 ? 18.422 4.148 21.609 1 94.62 299 LEU B C 1
ATOM 5361 O O . LEU B 1 299 ? 18.125 4.219 22.812 1 94.62 299 LEU B O 1
ATOM 5365 N N . PRO B 1 300 ? 18.672 5.195 20.844 1 94.06 300 PRO B N 1
ATOM 5366 C CA . PRO B 1 300 ? 18.531 6.523 21.453 1 94.06 300 PRO B CA 1
ATOM 5367 C C . PRO B 1 300 ? 17.078 6.902 21.75 1 94.06 300 PRO B C 1
ATOM 5369 O O . PRO B 1 300 ? 16.172 6.496 21.016 1 94.06 300 PRO B O 1
ATOM 5372 N N . TYR B 1 301 ? 16.922 7.652 22.828 1 96.69 301 TYR B N 1
ATOM 5373 C CA . TYR B 1 301 ? 15.633 8.289 23.109 1 96.69 301 TYR B CA 1
ATOM 5374 C C . TYR B 1 301 ? 15.625 9.719 22.578 1 96.69 301 TYR B C 1
ATOM 5376 O O . TYR B 1 301 ? 16.625 10.438 22.688 1 96.69 301 TYR B O 1
ATOM 5384 N N . PHE B 1 302 ? 14.469 10.109 22.078 1 97.44 302 PHE B N 1
ATOM 5385 C CA . PHE B 1 302 ? 14.258 11.469 21.594 1 97.44 302 PHE B CA 1
ATOM 5386 C C . PHE B 1 302 ? 13.273 12.211 22.5 1 97.44 302 PHE B C 1
ATOM 5388 O O . PHE B 1 302 ? 12.234 11.664 22.875 1 97.44 302 PHE B O 1
ATOM 5395 N N . SER B 1 303 ? 13.578 13.336 22.938 1 97.81 303 SER B N 1
ATOM 5396 C CA . SER B 1 303 ? 12.703 14.32 23.547 1 97.81 303 SER B CA 1
ATOM 5397 C C . SER B 1 303 ? 12.711 15.633 22.766 1 97.81 303 SER B C 1
ATOM 5399 O O . SER B 1 303 ? 13.711 16.359 22.781 1 97.81 303 SER B O 1
ATOM 5401 N N . LEU B 1 304 ? 11.648 15.93 22.141 1 98.25 304 LEU B N 1
ATOM 5402 C CA . LEU B 1 304 ? 11.641 16.984 21.141 1 98.25 304 LEU B CA 1
ATOM 5403 C C . LEU B 1 304 ? 10.734 18.125 21.562 1 98.25 304 LEU B C 1
ATOM 5405 O O . LEU B 1 304 ? 9.766 17.922 22.297 1 98.25 304 LEU B O 1
ATOM 5409 N N . PRO B 1 305 ? 11.031 19.328 21.094 1 97.81 305 PRO B N 1
ATOM 5410 C CA . PRO B 1 305 ? 10.258 20.5 21.516 1 97.81 305 PRO B CA 1
ATOM 5411 C C . PRO B 1 305 ? 8.898 20.594 20.828 1 97.81 305 PRO B C 1
ATOM 5413 O O . PRO B 1 305 ? 8.094 21.469 21.156 1 97.81 305 PRO B O 1
ATOM 5416 N N . HIS B 1 306 ? 8.617 19.734 19.938 1 97.44 306 HIS B N 1
ATOM 5417 C CA . HIS B 1 306 ? 7.328 19.656 19.25 1 97.44 306 HIS B CA 1
ATOM 5418 C C . HIS B 1 306 ? 6.812 18.219 19.234 1 97.44 306 HIS B C 1
ATOM 5420 O O . HIS B 1 306 ? 7.578 17.266 19.453 1 97.44 306 HIS B O 1
ATOM 5426 N N . GLY B 1 307 ? 5.465 18.078 19.078 1 97.38 307 GLY B N 1
ATOM 5427 C CA . GLY B 1 307 ? 4.863 16.75 19.047 1 97.38 307 GLY B CA 1
ATOM 5428 C C . GLY B 1 307 ? 5.238 15.953 17.812 1 97.38 307 GLY B C 1
ATOM 5429 O O . GLY B 1 307 ? 5.715 16.516 16.828 1 97.38 307 GLY B O 1
ATOM 5430 N N . SER B 1 308 ? 5.066 14.633 17.922 1 98.38 308 SER B N 1
ATOM 5431 C CA . SER B 1 308 ? 5.379 13.703 16.828 1 98.38 308 SER B CA 1
ATOM 5432 C C . SER B 1 308 ? 4.18 12.82 16.5 1 98.38 308 SER B C 1
ATOM 5434 O O . SER B 1 308 ? 3.615 12.172 17.391 1 98.38 308 SER B O 1
ATOM 5436 N N . ALA B 1 309 ? 3.809 12.852 15.281 1 98.81 309 ALA B N 1
ATOM 5437 C CA . ALA B 1 309 ? 2.781 11.938 14.781 1 98.81 309 ALA B CA 1
ATOM 5438 C C . ALA B 1 309 ? 3.393 10.859 13.898 1 98.81 309 ALA B C 1
ATOM 5440 O O . ALA B 1 309 ? 4.25 11.141 13.055 1 98.81 309 ALA B O 1
ATOM 5441 N N . PHE B 1 310 ? 2.969 9.609 14.125 1 98.81 310 PHE B N 1
ATOM 5442 C CA . PHE B 1 310 ? 3.408 8.445 13.359 1 98.81 310 PHE B CA 1
ATOM 5443 C C . PHE B 1 310 ? 2.221 7.742 12.711 1 98.81 310 PHE B C 1
ATOM 5445 O O . PHE B 1 310 ? 1.203 7.508 13.367 1 98.81 310 PHE B O 1
ATOM 5452 N N . MET B 1 311 ? 2.348 7.457 11.461 1 98.81 311 MET B N 1
ATOM 5453 C CA . MET B 1 311 ? 1.413 6.535 10.82 1 98.81 311 MET B CA 1
ATOM 5454 C C . MET B 1 311 ? 2.158 5.434 10.078 1 98.81 311 MET B C 1
ATOM 5456 O O . MET B 1 311 ? 2.973 5.711 9.195 1 98.81 311 MET B O 1
ATOM 5460 N N . VAL B 1 312 ? 1.833 4.203 10.344 1 98.81 312 VAL B N 1
ATOM 5461 C CA . VAL B 1 312 ? 2.529 3.088 9.711 1 98.81 312 VAL B CA 1
ATOM 5462 C C . VAL B 1 312 ? 1.983 2.875 8.297 1 98.81 312 VAL B C 1
ATOM 5464 O O . VAL B 1 312 ? 0.772 2.744 8.109 1 98.81 312 VAL B O 1
ATOM 5467 N N . LEU B 1 313 ? 2.871 2.848 7.324 1 98.62 313 LEU B N 1
ATOM 5468 C CA . LEU B 1 313 ? 2.506 2.617 5.93 1 98.62 313 LEU B CA 1
ATOM 5469 C C . LEU B 1 313 ? 2.809 1.181 5.52 1 98.62 313 LEU B C 1
ATOM 5471 O O . LEU B 1 313 ? 2.047 0.573 4.766 1 98.62 313 LEU B O 1
ATOM 5475 N N . GLU B 1 314 ? 3.92 0.659 5.934 1 98.31 314 GLU B N 1
ATOM 5476 C CA . GLU B 1 314 ? 4.379 -0.706 5.688 1 98.31 314 GLU B CA 1
ATOM 5477 C C . GLU B 1 314 ? 5.051 -1.292 6.926 1 98.31 314 GLU B C 1
ATOM 5479 O O . GLU B 1 314 ? 5.789 -0.595 7.625 1 98.31 314 GLU B O 1
ATOM 5484 N N . GLY B 1 315 ? 4.77 -2.566 7.184 1 97.81 315 GLY B N 1
ATOM 5485 C CA . GLY B 1 315 ? 5.398 -3.225 8.312 1 97.81 315 GLY B CA 1
ATOM 5486 C C . GLY B 1 315 ? 4.758 -2.873 9.641 1 97.81 315 GLY B C 1
ATOM 5487 O O . GLY B 1 315 ? 3.537 -2.717 9.727 1 97.81 315 GLY B O 1
ATOM 5488 N N . THR B 1 316 ? 5.645 -2.98 10.68 1 98.31 316 THR B N 1
ATOM 5489 C CA . THR B 1 316 ? 5.223 -2.646 12.039 1 98.31 316 THR B CA 1
ATOM 5490 C C . THR B 1 316 ? 6.219 -1.695 12.695 1 98.31 316 THR B C 1
ATOM 5492 O O . THR B 1 316 ? 7.414 -1.743 12.398 1 98.31 316 THR B O 1
ATOM 5495 N N . LEU B 1 317 ? 5.691 -0.875 13.5 1 98.81 317 LEU B N 1
ATOM 5496 C CA . LEU B 1 317 ? 6.516 0.066 14.25 1 98.81 317 LEU B CA 1
ATOM 5497 C C . LEU B 1 317 ? 6.262 -0.067 15.75 1 98.81 317 LEU B C 1
ATOM 5499 O O . LEU B 1 317 ? 5.133 0.1 16.219 1 98.81 317 LEU B O 1
ATOM 5503 N N . THR B 1 318 ? 7.277 -0.419 16.484 1 98.75 318 THR B N 1
ATOM 5504 C CA . THR B 1 318 ? 7.176 -0.393 17.938 1 98.75 318 THR B CA 1
ATOM 5505 C C . THR B 1 318 ? 7.707 0.926 18.5 1 98.75 318 THR B C 1
ATOM 5507 O O . THR B 1 318 ? 8.812 1.354 18.141 1 98.75 318 THR B O 1
ATOM 5510 N N . VAL B 1 319 ? 6.922 1.548 19.297 1 98.75 319 VAL B N 1
ATOM 5511 C CA . VAL B 1 319 ? 7.309 2.795 19.953 1 98.75 319 VAL B CA 1
ATOM 5512 C C . VAL B 1 319 ? 7.324 2.605 21.469 1 98.75 319 VAL B C 1
ATOM 5514 O O . VAL B 1 319 ? 6.363 2.094 22.047 1 98.75 319 VAL B O 1
ATOM 5517 N N . HIS B 1 320 ? 8.391 2.945 22.078 1 98.44 320 HIS B N 1
ATOM 5518 C CA . HIS B 1 320 ? 8.508 2.98 23.531 1 98.44 320 HIS B CA 1
ATOM 5519 C C . HIS B 1 320 ? 8.555 4.414 24.047 1 98.44 320 HIS B C 1
ATOM 5521 O O . HIS B 1 320 ? 9.539 5.125 23.844 1 98.44 320 HIS B O 1
ATOM 5527 N N . ILE B 1 321 ? 7.523 4.785 24.672 1 98.5 321 ILE B N 1
ATOM 5528 C CA . ILE B 1 321 ? 7.398 6.109 25.266 1 98.5 321 ILE B CA 1
ATOM 5529 C C . ILE B 1 321 ? 7.641 6.02 26.781 1 98.5 321 ILE B C 1
ATOM 5531 O O . ILE B 1 321 ? 7.082 5.148 27.453 1 98.5 321 ILE B O 1
ATOM 5535 N N . GLN B 1 322 ? 8.453 6.918 27.297 1 97.06 322 GLN B N 1
ATOM 5536 C CA . GLN B 1 322 ? 8.719 6.918 28.734 1 97.06 322 GLN B CA 1
ATOM 5537 C C . GLN B 1 322 ? 7.418 6.98 29.531 1 97.06 322 GLN B C 1
ATOM 5539 O O . GLN B 1 322 ? 6.559 7.824 29.266 1 97.06 322 GLN B O 1
ATOM 5544 N N . GLY B 1 323 ? 7.273 6.09 30.484 1 97.06 323 GLY B N 1
ATOM 5545 C CA . GLY B 1 323 ? 6.082 6.047 31.312 1 97.06 323 GLY B CA 1
ATOM 5546 C C . GLY B 1 323 ? 5.016 5.109 30.781 1 97.06 323 GLY B C 1
ATOM 5547 O O . GLY B 1 323 ? 3.988 4.895 31.422 1 97.06 323 GLY B O 1
ATOM 5548 N N . TYR B 1 324 ? 5.234 4.535 29.625 1 98.38 324 TYR B N 1
ATOM 5549 C CA . TYR B 1 324 ? 4.273 3.631 29 1 98.38 324 TYR B CA 1
ATOM 5550 C C . TYR B 1 324 ? 4.93 2.305 28.641 1 98.38 324 TYR B C 1
ATOM 5552 O O . TYR B 1 324 ? 6.148 2.238 28.438 1 98.38 324 TYR B O 1
ATOM 5560 N N . HIS B 1 325 ? 4.121 1.255 28.594 1 97.94 325 HIS B N 1
ATOM 5561 C CA . HIS B 1 325 ? 4.574 0.028 27.953 1 97.94 325 HIS B CA 1
ATOM 5562 C C . HIS B 1 325 ? 4.832 0.25 26.453 1 97.94 325 HIS B C 1
ATOM 5564 O O . HIS B 1 325 ? 4.105 0.999 25.797 1 97.94 325 HIS B O 1
ATOM 5570 N N . PRO B 1 326 ? 5.891 -0.458 25.891 1 97.94 326 PRO B N 1
ATOM 5571 C CA . PRO B 1 326 ? 6.027 -0.391 24.438 1 97.94 326 PRO B CA 1
ATOM 5572 C C . PRO B 1 326 ? 4.762 -0.822 23.703 1 97.94 326 PRO B C 1
ATOM 5574 O O . PRO B 1 326 ? 4.066 -1.739 24.141 1 97.94 326 PRO B O 1
ATOM 5577 N N . VAL B 1 327 ? 4.488 -0.187 22.656 1 98.44 327 VAL B N 1
ATOM 5578 C CA . VAL B 1 327 ? 3.322 -0.529 21.859 1 98.44 327 VAL B CA 1
ATOM 5579 C C . VAL B 1 327 ? 3.742 -0.736 20.406 1 98.44 327 VAL B C 1
ATOM 5581 O O . VAL B 1 327 ? 4.594 -0.007 19.875 1 98.44 327 VAL B O 1
ATOM 5584 N N . THR B 1 328 ? 3.182 -1.746 19.734 1 98.38 328 THR B N 1
ATOM 5585 C CA . THR B 1 328 ? 3.453 -2.02 18.328 1 98.38 328 THR B CA 1
ATOM 5586 C C . THR B 1 328 ? 2.295 -1.546 17.453 1 98.38 328 THR B C 1
ATOM 5588 O O . THR B 1 328 ? 1.152 -1.969 17.641 1 98.38 328 THR B O 1
ATOM 5591 N N . LEU B 1 329 ? 2.621 -0.667 16.562 1 98.56 329 LEU B N 1
ATOM 5592 C CA . LEU B 1 329 ? 1.69 -0.174 15.562 1 98.56 329 LEU B CA 1
ATOM 5593 C C . LEU B 1 329 ? 1.75 -1.032 14.297 1 98.56 329 LEU B C 1
ATOM 5595 O O . LEU B 1 329 ? 2.828 -1.478 13.898 1 98.56 329 LEU B O 1
ATOM 5599 N N . VAL B 1 330 ? 0.58 -1.221 13.719 1 97.75 330 VAL B N 1
ATOM 5600 C CA . VAL B 1 330 ? 0.479 -1.968 12.469 1 97.75 330 VAL B CA 1
ATOM 5601 C C . VAL B 1 330 ? -0.051 -1.058 11.367 1 97.75 330 VAL B C 1
ATOM 5603 O O . VAL B 1 330 ? -0.162 0.157 11.555 1 97.75 330 VAL B O 1
ATOM 5606 N N . TRP B 1 331 ? -0.303 -1.604 10.219 1 97.81 331 TRP B N 1
ATOM 5607 C CA . TRP B 1 331 ? -0.666 -0.876 9.008 1 97.81 331 TRP B CA 1
ATOM 5608 C C . TRP B 1 331 ? -1.783 0.122 9.289 1 97.81 331 TRP B C 1
ATOM 5610 O O . TRP B 1 331 ? -2.861 -0.256 9.75 1 97.81 331 TRP B O 1
ATOM 5620 N N . GLY B 1 332 ? -1.518 1.379 9.086 1 97.31 332 GLY B N 1
ATOM 5621 C CA . GLY B 1 332 ? -2.52 2.432 9.133 1 97.31 332 GLY B CA 1
ATOM 5622 C C . GLY B 1 332 ? -2.711 3.02 10.516 1 97.31 332 GLY B C 1
ATOM 5623 O O . GLY B 1 332 ? -3.381 4.043 10.672 1 97.31 332 GLY B O 1
ATOM 5624 N N . ASP B 1 333 ? -2.172 2.408 11.57 1 98.19 333 ASP B N 1
ATOM 5625 C CA . ASP B 1 333 ? -2.277 2.951 12.922 1 98.19 333 ASP B CA 1
ATOM 5626 C C . ASP B 1 333 ? -1.612 4.324 13.016 1 98.19 333 ASP B C 1
ATOM 5628 O O . ASP B 1 333 ? -0.596 4.57 12.359 1 98.19 333 ASP B O 1
ATOM 5632 N N . LEU B 1 334 ? -2.236 5.164 13.797 1 98.31 334 LEU B N 1
ATOM 5633 C CA . LEU B 1 334 ? -1.711 6.504 14.031 1 98.31 334 LEU B CA 1
ATOM 5634 C C . LEU B 1 334 ? -1.414 6.711 15.516 1 98.31 334 LEU B C 1
ATOM 5636 O O . LEU B 1 334 ? -2.205 6.316 16.375 1 98.31 334 LEU B O 1
ATOM 5640 N N . MET B 1 335 ? -0.269 7.285 15.789 1 98.69 335 MET B N 1
ATOM 5641 C CA . MET B 1 335 ? 0.117 7.621 17.156 1 98.69 335 MET B CA 1
ATOM 5642 C C . MET B 1 335 ? 0.581 9.07 17.25 1 98.69 335 MET B C 1
ATOM 5644 O O . MET B 1 335 ? 1.225 9.578 16.328 1 98.69 335 MET B O 1
ATOM 5648 N N . TYR B 1 336 ? 0.257 9.695 18.344 1 98.75 336 TYR B N 1
ATOM 5649 C CA . TYR B 1 336 ? 0.764 11.023 18.641 1 98.75 336 TYR B CA 1
ATOM 5650 C C . TYR B 1 336 ? 1.522 11.039 19.953 1 98.75 336 TYR B C 1
ATOM 5652 O O . TYR B 1 336 ? 1.041 10.508 20.953 1 98.75 336 TYR B O 1
ATOM 5660 N N . VAL B 1 337 ? 2.686 11.562 19.984 1 98.69 337 VAL B N 1
ATOM 5661 C CA . VAL B 1 337 ? 3.527 11.797 21.141 1 98.69 337 VAL B CA 1
ATOM 5662 C C . VAL B 1 337 ? 3.73 13.297 21.344 1 98.69 337 VAL B C 1
ATOM 5664 O O . VAL B 1 337 ? 4.34 13.969 20.516 1 98.69 337 VAL B O 1
ATOM 5667 N N . PRO B 1 338 ? 3.279 13.859 22.422 1 98.12 338 PRO B N 1
ATOM 5668 C CA . PRO B 1 338 ? 3.365 15.312 22.609 1 98.12 338 PRO B CA 1
ATOM 5669 C C . PRO B 1 338 ? 4.793 15.789 22.844 1 98.12 338 PRO B C 1
ATOM 5671 O O . PRO B 1 338 ? 5.699 14.977 23.031 1 98.12 338 PRO B O 1
ATOM 5674 N N . LYS B 1 339 ? 4.961 17.125 22.766 1 97.75 339 LYS B N 1
ATOM 5675 C CA . LYS B 1 339 ? 6.27 17.734 22.953 1 97.75 339 LYS B CA 1
ATOM 5676 C C . LYS B 1 339 ? 6.852 17.375 24.312 1 97.75 339 LYS B C 1
ATOM 5678 O O . LYS B 1 339 ? 6.109 17.156 25.281 1 97.75 339 LYS B O 1
ATOM 5683 N N . ASN B 1 340 ? 8.172 17.25 24.328 1 97.75 340 ASN B N 1
ATOM 5684 C CA . ASN B 1 340 ? 8.969 17.031 25.531 1 97.75 340 ASN B CA 1
ATOM 5685 C C . ASN B 1 340 ? 8.672 15.68 26.172 1 97.75 340 ASN B C 1
ATOM 5687 O O . ASN B 1 340 ? 8.82 15.508 27.375 1 97.75 340 ASN B O 1
ATOM 5691 N N . THR B 1 341 ? 8.172 14.773 25.469 1 97.94 341 THR B N 1
ATOM 5692 C CA . THR B 1 341 ? 7.977 13.383 25.891 1 97.94 341 THR B CA 1
ATOM 5693 C C . THR B 1 341 ? 9.023 12.477 25.25 1 97.94 341 THR B C 1
ATOM 5695 O O . THR B 1 341 ? 9.164 12.453 24.016 1 97.94 341 THR B O 1
ATOM 5698 N N . SER B 1 342 ? 9.695 11.719 26.078 1 98.44 342 SER B N 1
ATOM 5699 C CA . SER B 1 342 ? 10.805 10.898 25.594 1 98.44 342 SER B CA 1
ATOM 5700 C C . SER B 1 342 ? 10.312 9.602 24.984 1 98.44 342 SER B C 1
ATOM 5702 O O . SER B 1 342 ? 9.492 8.891 25.578 1 98.44 342 SER B O 1
ATOM 5704 N N . PHE B 1 343 ? 10.812 9.312 23.781 1 98.56 343 PHE B N 1
ATOM 5705 C CA . PHE B 1 343 ? 10.414 8.07 23.141 1 98.56 343 PHE B CA 1
ATOM 5706 C C . PHE B 1 343 ? 11.547 7.512 22.281 1 98.56 343 PHE B C 1
ATOM 5708 O O . PHE B 1 343 ? 12.5 8.227 21.969 1 98.56 343 PHE B O 1
ATOM 5715 N N . THR B 1 344 ? 11.516 6.227 22.016 1 98.19 344 THR B N 1
ATOM 5716 C CA . THR B 1 344 ? 12.328 5.52 21.031 1 98.19 344 THR B CA 1
ATOM 5717 C C . THR B 1 344 ? 11.461 4.598 20.172 1 98.19 344 THR B C 1
ATOM 5719 O O . THR B 1 344 ? 10.273 4.406 20.469 1 98.19 344 THR B O 1
ATOM 5722 N N . TYR B 1 345 ? 12 4.137 19.062 1 98.38 345 TYR B N 1
ATOM 5723 C CA . TYR B 1 345 ? 11.203 3.328 18.156 1 98.38 345 TYR B CA 1
ATOM 5724 C C . TYR B 1 345 ? 12.07 2.309 17.422 1 98.38 345 TYR B C 1
ATOM 5726 O O . TYR B 1 345 ? 13.281 2.49 17.297 1 98.38 345 TYR B O 1
ATOM 5734 N N . TYR B 1 346 ? 11.508 1.244 17 1 98.12 346 TYR B N 1
ATOM 5735 C CA . TYR B 1 346 ? 12.156 0.2 16.219 1 98.12 346 TYR B CA 1
ATOM 5736 C C . TYR B 1 346 ? 11.125 -0.7 15.547 1 98.12 346 TYR B C 1
ATOM 5738 O O . TYR B 1 346 ? 9.922 -0.551 15.773 1 98.12 346 TYR B O 1
ATOM 5746 N N . THR B 1 347 ? 11.539 -1.51 14.617 1 97.75 347 THR B N 1
ATOM 5747 C CA . THR B 1 347 ? 10.703 -2.576 14.086 1 97.75 347 THR B CA 1
ATOM 5748 C C . THR B 1 347 ? 11.273 -3.945 14.445 1 97.75 347 THR B C 1
ATOM 5750 O O . THR B 1 347 ? 12.492 -4.133 14.445 1 97.75 347 THR B O 1
ATOM 5753 N N . SER B 1 348 ? 10.328 -4.805 14.742 1 94.88 348 SER B N 1
ATOM 5754 C CA . SER B 1 348 ? 10.727 -6.18 15.023 1 94.88 348 SER B CA 1
ATOM 5755 C C . SER B 1 348 ? 10.742 -7.027 13.758 1 94.88 348 SER B C 1
ATOM 5757 O O . SER B 1 348 ? 11.031 -8.227 13.812 1 94.88 348 SER B O 1
ATOM 5759 N N . THR B 1 349 ? 10.414 -6.406 12.68 1 94.12 349 THR B N 1
ATOM 5760 C CA . THR B 1 349 ? 10.469 -7.059 11.375 1 94.12 349 THR B CA 1
ATOM 5761 C C . THR B 1 349 ? 11.617 -6.512 10.539 1 94.12 349 THR B C 1
ATOM 5763 O O . THR B 1 349 ? 12.453 -5.75 11.039 1 94.12 349 THR B O 1
ATOM 5766 N N . HIS B 1 350 ? 11.695 -6.883 9.305 1 96.12 350 HIS B N 1
ATOM 5767 C CA . HIS B 1 350 ? 12.867 -6.543 8.508 1 96.12 350 HIS B CA 1
ATOM 5768 C C . HIS B 1 350 ? 12.695 -5.188 7.828 1 96.12 350 HIS B C 1
ATOM 5770 O O . HIS B 1 350 ? 13.656 -4.629 7.297 1 96.12 350 HIS B O 1
ATOM 5776 N N . TRP B 1 351 ? 11.516 -4.668 7.855 1 97.31 351 TRP B N 1
ATOM 5777 C CA . TRP B 1 351 ? 11.188 -3.453 7.117 1 97.31 351 TRP B CA 1
ATOM 5778 C C . TRP B 1 351 ? 10.023 -2.717 7.77 1 97.31 351 TRP B C 1
ATOM 5780 O O . TRP B 1 351 ? 9.008 -3.33 8.125 1 97.31 351 TRP B O 1
ATOM 5790 N N . CYS B 1 352 ? 10.18 -1.465 7.926 1 98.5 352 CYS B N 1
ATOM 5791 C CA . CYS B 1 352 ? 9.07 -0.614 8.336 1 98.5 352 CYS B CA 1
ATOM 5792 C C . CYS B 1 352 ? 9.148 0.75 7.66 1 98.5 352 CYS B C 1
ATOM 5794 O O . CYS B 1 352 ? 10.195 1.397 7.684 1 98.5 352 CYS B O 1
ATOM 5796 N N . LYS B 1 353 ? 8.156 1.161 7.043 1 98.75 353 LYS B N 1
ATOM 5797 C CA . LYS B 1 353 ? 7.996 2.512 6.516 1 98.75 353 LYS B CA 1
ATOM 5798 C C . LYS B 1 353 ? 6.836 3.232 7.199 1 98.75 353 LYS B C 1
ATOM 5800 O O . LYS B 1 353 ? 5.734 2.689 7.305 1 98.75 353 LYS B O 1
ATOM 5805 N N . PHE B 1 354 ? 7.078 4.441 7.707 1 98.88 354 PHE B N 1
ATOM 5806 C CA . PHE B 1 354 ? 6.004 5.203 8.336 1 98.88 354 PHE B CA 1
ATOM 5807 C C . PHE B 1 354 ? 6.059 6.668 7.922 1 98.88 354 PHE B C 1
ATOM 5809 O O . PHE B 1 354 ? 7.109 7.156 7.496 1 98.88 354 PHE B O 1
ATOM 5816 N N . LEU B 1 355 ? 4.898 7.285 7.887 1 98.94 355 LEU B N 1
ATOM 5817 C CA . LEU B 1 355 ? 4.773 8.727 7.715 1 98.94 355 LEU B CA 1
ATOM 5818 C C . LEU B 1 355 ? 4.938 9.453 9.047 1 98.94 355 LEU B C 1
ATOM 5820 O O . LEU B 1 355 ? 4.344 9.055 10.055 1 98.94 355 LEU B O 1
ATOM 5824 N N . TYR B 1 356 ? 5.727 10.422 9.086 1 98.88 356 TYR B N 1
ATOM 5825 C CA . TYR B 1 356 ? 6.023 11.234 10.266 1 98.88 356 TYR B CA 1
ATOM 5826 C C . TYR B 1 356 ? 5.629 12.688 10.039 1 98.88 356 TYR B C 1
ATOM 5828 O O . TYR B 1 356 ? 5.957 13.273 9.008 1 98.88 356 TYR B O 1
ATOM 5836 N N . VAL B 1 357 ? 4.891 13.289 10.938 1 98.88 357 VAL B N 1
ATOM 5837 C CA . VAL B 1 357 ? 4.527 14.703 10.906 1 98.88 357 VAL B CA 1
ATOM 5838 C C . VAL B 1 357 ? 4.828 15.344 12.258 1 98.88 357 VAL B C 1
ATOM 5840 O O . VAL B 1 357 ? 4.559 14.75 13.305 1 98.88 357 VAL B O 1
ATOM 5843 N N . SER B 1 358 ? 5.328 16.5 12.234 1 98.56 358 SER B N 1
ATOM 5844 C CA . SER B 1 358 ? 5.625 17.219 13.469 1 98.56 358 SER B CA 1
ATOM 5845 C C . SER B 1 358 ? 5.516 18.719 13.266 1 98.56 358 SER B C 1
ATOM 5847 O O . SER B 1 358 ? 5.621 19.219 12.141 1 98.56 358 SER B O 1
ATOM 5849 N N . GLY B 1 359 ? 5.246 19.391 14.391 1 95.56 359 GLY B N 1
ATOM 5850 C CA . GLY B 1 359 ? 5.312 20.844 14.367 1 95.56 359 GLY B CA 1
ATOM 5851 C C . GLY B 1 359 ? 6.715 21.375 14.578 1 95.56 359 GLY B C 1
ATOM 5852 O O . GLY B 1 359 ? 7.539 20.734 15.234 1 95.56 359 GLY B O 1
ATOM 5853 N N . GLY B 1 360 ? 7.066 22.422 13.93 1 93.44 360 GLY B N 1
ATOM 5854 C CA . GLY B 1 360 ? 8.305 23.125 14.195 1 93.44 360 GLY B CA 1
ATOM 5855 C C . GLY B 1 360 ? 9.43 22.734 13.258 1 93.44 360 GLY B C 1
ATOM 5856 O O . GLY B 1 360 ? 9.18 22.297 12.133 1 93.44 360 GLY B O 1
ATOM 5857 N N . ASN B 1 361 ? 10.656 23.016 13.672 1 95 361 ASN B N 1
ATOM 5858 C CA . ASN B 1 361 ? 11.805 22.812 12.805 1 95 361 ASN B CA 1
ATOM 5859 C C . ASN B 1 361 ? 12.883 21.969 13.477 1 95 361 ASN B C 1
ATOM 5861 O O . ASN B 1 361 ? 13.953 21.75 12.906 1 95 361 ASN B O 1
ATOM 5865 N N . ASN B 1 362 ? 12.688 21.562 14.648 1 96.69 362 ASN B N 1
ATOM 5866 C CA . ASN B 1 362 ? 13.57 20.672 15.391 1 96.69 362 ASN B CA 1
ATOM 5867 C C . ASN B 1 362 ? 12.867 19.375 15.758 1 96.69 362 ASN B C 1
ATOM 5869 O O . ASN B 1 362 ? 12.555 19.141 16.922 1 96.69 362 ASN B O 1
ATOM 5873 N N . CYS B 1 363 ? 12.688 18.562 14.766 1 97.12 363 CYS B N 1
ATOM 5874 C CA . CYS B 1 363 ? 11.883 17.359 14.844 1 97.12 363 CYS B CA 1
ATOM 5875 C C . CYS B 1 363 ? 12.727 16.125 14.531 1 97.12 363 CYS B C 1
ATOM 5877 O O . CYS B 1 363 ? 13.914 16.234 14.219 1 97.12 363 CYS B O 1
ATOM 5879 N N . LEU B 1 364 ? 12.164 14.961 14.711 1 98.44 364 LEU B N 1
ATOM 5880 C CA . LEU B 1 364 ? 12.859 13.703 14.461 1 98.44 364 LEU B CA 1
ATOM 5881 C C . LEU B 1 364 ? 13.453 13.68 13.055 1 98.44 364 LEU B C 1
ATOM 5883 O O . LEU B 1 364 ? 14.633 13.375 12.875 1 98.44 364 LEU B O 1
ATOM 5887 N N . ASP B 1 365 ? 12.641 13.969 12.023 1 98.62 365 ASP B N 1
ATOM 5888 C CA . ASP B 1 365 ? 13.102 13.883 10.641 1 98.62 365 ASP B CA 1
ATOM 5889 C C . ASP B 1 365 ? 14.211 14.891 10.367 1 98.62 365 ASP B C 1
ATOM 5891 O O . ASP B 1 365 ? 15.219 14.562 9.734 1 98.62 365 ASP B O 1
ATOM 5895 N N . THR B 1 366 ? 14.078 16.125 10.906 1 98.44 366 THR B N 1
ATOM 5896 C CA . THR B 1 366 ? 15.133 17.109 10.695 1 98.44 366 THR B CA 1
ATOM 5897 C C . THR B 1 366 ? 16.422 16.672 11.375 1 98.44 366 THR B C 1
ATOM 5899 O O . THR B 1 366 ? 17.516 16.891 10.844 1 98.44 366 THR B O 1
ATOM 5902 N N . LYS B 1 367 ? 16.344 16.078 12.508 1 98.12 367 LYS B N 1
ATOM 5903 C CA . LYS B 1 367 ? 17.516 15.586 13.203 1 98.12 367 LYS B CA 1
ATOM 5904 C C . LYS B 1 367 ? 18.172 14.438 12.43 1 98.12 367 LYS B C 1
ATOM 5906 O O . LYS B 1 367 ? 19.391 14.375 12.312 1 98.12 367 LYS B O 1
ATOM 5911 N N . LEU B 1 368 ? 17.328 13.531 11.977 1 98.25 368 LEU B N 1
ATOM 5912 C CA . LEU B 1 368 ? 17.859 12.406 11.219 1 98.25 368 LEU B CA 1
ATOM 5913 C C . LEU B 1 368 ? 18.531 12.883 9.938 1 98.25 368 LEU B C 1
ATOM 5915 O O . LEU B 1 368 ? 19.578 12.344 9.547 1 98.25 368 LEU B O 1
ATOM 5919 N N . ILE B 1 369 ? 17.938 13.828 9.273 1 98.44 369 ILE B N 1
ATOM 5920 C CA . ILE B 1 369 ? 18.516 14.383 8.055 1 98.44 369 ILE B CA 1
ATOM 5921 C C . ILE B 1 369 ? 19.844 15.047 8.367 1 98.44 369 ILE B C 1
ATOM 5923 O O . ILE B 1 369 ? 20.844 14.828 7.664 1 98.44 369 ILE B O 1
ATOM 5927 N N . LYS B 1 370 ? 19.844 15.836 9.406 1 97.81 370 LYS B N 1
ATOM 5928 C CA . LYS B 1 370 ? 21.062 16.531 9.797 1 97.81 370 LYS B CA 1
ATOM 5929 C C . LYS B 1 370 ? 22.188 15.547 10.133 1 97.81 370 LYS B C 1
ATOM 5931 O O . LYS B 1 370 ? 23.344 15.781 9.82 1 97.81 370 LYS B O 1
ATOM 5936 N N . GLY B 1 371 ? 21.844 14.469 10.773 1 97.38 371 GLY B N 1
ATOM 5937 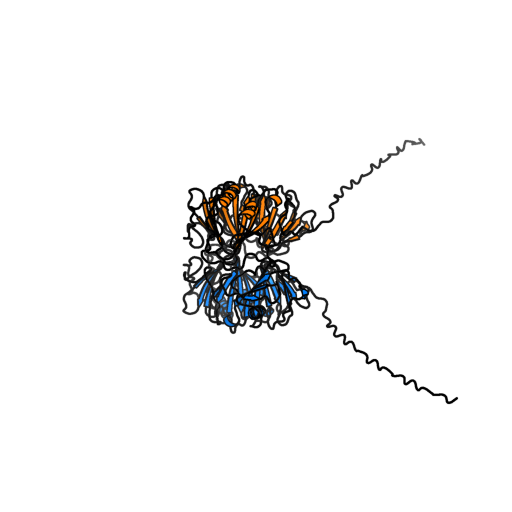C CA . GLY B 1 371 ? 22.812 13.461 11.172 1 97.38 371 GLY B CA 1
ATOM 5938 C C . GLY B 1 371 ? 23.125 12.461 10.07 1 97.38 371 GLY B C 1
ATOM 5939 O O . GLY B 1 371 ? 23.906 11.539 10.273 1 97.38 371 GLY B O 1
ATOM 5940 N N . GLY B 1 372 ? 22.469 12.617 8.953 1 97.81 372 GLY B N 1
ATOM 5941 C CA . GLY B 1 372 ? 22.656 11.688 7.852 1 97.81 372 GLY B CA 1
ATOM 5942 C C . GLY B 1 372 ? 23.328 12.32 6.645 1 97.81 372 GLY B C 1
ATOM 5943 O O . GLY B 1 372 ? 24.078 13.289 6.785 1 97.81 372 GLY B O 1
ATOM 5944 N N . ALA B 1 373 ? 23.188 11.688 5.453 1 98.12 373 ALA B N 1
ATOM 5945 C CA . ALA B 1 373 ? 23.75 12.164 4.195 1 98.12 373 ALA B CA 1
ATOM 5946 C C . ALA B 1 373 ? 22.766 11.953 3.041 1 98.12 373 ALA B C 1
ATOM 5948 O O . ALA B 1 373 ? 21.938 11.039 3.078 1 98.12 373 ALA B O 1
ATOM 5949 N N . ALA B 1 374 ? 22.922 12.812 2.084 1 98 374 ALA B N 1
ATOM 5950 C CA . ALA B 1 374 ? 22.125 12.641 0.874 1 98 374 ALA B CA 1
ATOM 5951 C C . ALA B 1 374 ? 22.25 11.219 0.332 1 98 374 ALA B C 1
ATOM 5953 O O . ALA B 1 374 ? 23.328 10.641 0.341 1 98 374 ALA B O 1
ATOM 5954 N N . TYR B 1 375 ? 21.172 10.664 -0.104 1 97 375 TYR B N 1
ATOM 5955 C CA . TYR B 1 375 ? 21.062 9.25 -0.468 1 97 375 TYR B CA 1
ATOM 5956 C C . TYR B 1 375 ? 20.219 9.078 -1.724 1 97 375 TYR B C 1
ATOM 5958 O O . TYR B 1 375 ? 19.234 9.781 -1.915 1 97 375 TYR B O 1
ATOM 5966 N N . ASN B 1 376 ? 20.484 8.195 -2.615 1 93.94 376 ASN B N 1
ATOM 5967 C CA . ASN B 1 376 ? 19.812 8.102 -3.91 1 93.94 376 ASN B CA 1
ATOM 5968 C C . ASN B 1 376 ? 18.984 6.836 -4.023 1 93.94 376 ASN B C 1
ATOM 5970 O O . ASN B 1 376 ? 18.562 6.461 -5.117 1 93.94 376 ASN B O 1
ATOM 5974 N N . SER B 1 377 ? 18.766 6.137 -2.932 1 95.88 377 SER B N 1
ATOM 5975 C CA . SER B 1 377 ? 17.984 4.902 -2.965 1 95.88 377 SER B CA 1
ATOM 5976 C C . SER B 1 377 ? 16.844 4.941 -1.949 1 95.88 377 SER B C 1
ATOM 5978 O O . SER B 1 377 ? 16.859 5.762 -1.027 1 95.88 377 SER B O 1
ATOM 5980 N N . VAL B 1 378 ? 15.883 4.094 -2.227 1 97.5 378 VAL B N 1
ATOM 5981 C CA . VAL B 1 378 ? 14.758 3.973 -1.299 1 97.5 378 VAL B CA 1
ATOM 5982 C C . VAL B 1 378 ? 14.93 2.723 -0.439 1 97.5 378 VAL B C 1
ATOM 5984 O O . VAL B 1 378 ? 14.078 2.418 0.4 1 97.5 378 VAL B O 1
ATOM 5987 N N . VAL B 1 379 ? 16 1.926 -0.643 1 97.44 379 VAL B N 1
ATOM 5988 C CA . VAL B 1 379 ? 16.25 0.712 0.125 1 97.44 379 VAL B CA 1
ATOM 5989 C C . VAL B 1 379 ? 17.594 0.827 0.841 1 97.44 379 VAL B C 1
ATOM 5991 O O . VAL B 1 379 ? 18.375 1.746 0.571 1 97.44 379 VAL B O 1
ATOM 5994 N N . PHE B 1 380 ? 17.828 -0.056 1.729 1 96.69 380 PHE B N 1
ATOM 5995 C CA . PHE B 1 380 ? 19.016 0.01 2.584 1 96.69 380 PHE B CA 1
ATOM 5996 C C . PHE B 1 380 ? 20.234 -0.531 1.857 1 96.69 380 PHE B C 1
ATOM 5998 O O . PHE B 1 380 ? 20.109 -1.345 0.94 1 96.69 380 PHE B O 1
ATOM 6005 N N . PRO B 1 381 ? 21.438 -0.067 2.332 1 95.25 381 PRO B N 1
ATOM 6006 C CA . PRO B 1 381 ? 22.625 -0.836 1.94 1 95.25 381 PRO B CA 1
ATOM 6007 C C . PRO B 1 381 ? 22.562 -2.293 2.393 1 95.25 381 PRO B C 1
ATOM 6009 O O . PRO B 1 381 ? 22.016 -2.588 3.461 1 95.25 381 PRO B O 1
ATOM 6012 N N . PRO B 1 382 ? 23.078 -3.188 1.558 1 92.75 382 PRO B N 1
ATOM 6013 C CA . PRO B 1 382 ? 22.953 -4.613 1.879 1 92.75 382 PRO B CA 1
ATOM 6014 C C . PRO B 1 382 ? 23.719 -5 3.143 1 92.75 382 PRO B C 1
ATOM 6016 O O . PRO B 1 382 ? 23.438 -6.051 3.732 1 92.75 382 PRO B O 1
ATOM 6019 N N . ASN B 1 383 ? 24.734 -4.254 3.477 1 88.38 383 ASN B N 1
ATOM 6020 C CA . ASN B 1 383 ? 25.531 -4.559 4.664 1 88.38 383 ASN B CA 1
ATOM 6021 C C . ASN B 1 383 ? 25.734 -3.324 5.539 1 88.38 383 ASN B C 1
ATOM 6023 O O . ASN B 1 383 ? 25.75 -2.199 5.035 1 88.38 383 ASN B O 1
#